Protein AF-A0A8H7ER19-F1 (afdb_monomer)

Radius of gyration: 46.64 Å; Cα contacts (8 Å, |Δi|>4): 535; chains: 1; bounding box: 150×116×110 Å

Organism: NCBI:txid679940

Solvent-accessible surface area (backbone atoms only — not comparable to full-atom values): 46399 Å² total; per-residue (Å²): 133,47,35,45,42,70,59,33,60,68,86,76,71,90,68,95,80,80,96,77,85,81,68,80,71,73,78,50,72,67,56,47,54,52,27,52,45,41,46,26,56,49,51,36,52,33,50,75,70,35,36,33,53,59,42,52,42,48,72,16,27,34,40,48,92,57,68,48,46,42,86,53,65,62,86,65,42,46,66,74,80,61,87,71,84,63,76,82,73,65,66,75,75,91,55,94,88,55,60,70,93,79,52,75,53,56,52,28,46,30,67,50,30,73,75,71,46,49,86,52,74,46,36,47,30,27,5,49,31,30,39,52,45,13,60,72,51,55,56,45,60,73,53,75,31,86,78,34,67,77,46,39,58,55,39,64,75,42,58,93,74,60,89,62,81,88,51,60,74,62,46,51,64,51,37,58,34,18,58,33,89,51,59,90,67,31,50,48,44,66,57,57,60,71,33,70,70,60,70,45,72,67,56,48,52,47,55,49,61,74,50,43,92,79,51,55,68,70,57,50,48,53,49,38,69,50,43,63,79,50,56,86,78,53,55,67,66,51,43,63,47,43,51,45,58,56,52,57,59,51,61,75,42,58,84,44,33,67,36,46,50,61,42,52,50,66,54,51,73,78,47,54,46,64,55,34,58,69,73,46,44,69,65,44,59,68,54,58,73,46,59,67,53,58,56,41,49,46,53,53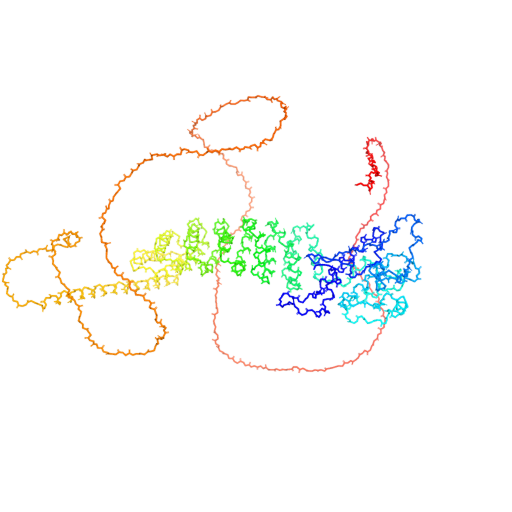,60,76,39,43,71,55,49,67,72,35,43,57,71,67,56,38,59,70,66,49,42,56,38,56,52,50,28,54,70,40,90,49,63,71,37,27,44,54,39,38,69,45,47,48,67,47,52,80,74,48,57,59,66,53,42,61,69,56,48,47,56,50,57,51,49,41,57,70,69,54,87,51,66,69,49,45,30,39,44,33,54,28,49,47,52,46,57,83,63,53,53,60,65,55,44,58,75,52,45,50,60,57,61,70,66,61,83,74,65,50,52,67,48,49,53,32,49,48,54,32,50,57,57,47,60,74,68,52,54,52,64,54,43,61,72,54,46,50,57,49,51,55,65,52,57,72,34,94,66,59,52,75,70,59,40,50,49,46,63,46,53,52,51,56,53,48,50,53,30,52,52,55,49,52,51,49,54,51,51,51,52,49,51,52,52,51,54,49,50,57,56,49,64,70,61,81,78,75,94,76,89,81,90,82,93,76,93,79,82,87,55,70,69,68,74,71,61,82,78,91,77,87,84,90,86,88,86,92,85,88,92,83,82,86,86,86,88,88,85,86,81,90,87,86,89,84,90,89,80,90,83,86,90,81,85,86,89,86,84,89,82,87,84,88,88,86,83,86,86,84,86,82,89,87,82,89,83,90,87,85,89,85,89,82,90,89,87,90,86,88,89,82,90,90,83,89,79,89,80,90,84,87,83,89,86,90,86,86,89,92,88,87,90,85,86,89,83,88,81,91,87,87,79,90,88,84,81,90,86,87,83,87,85,88,88,80,92,84,84,90,89,92,81,89,85,89,88,80,90,82,87,88,80,92,86,90,86,86,88,82,91,86,87,84,90,87,88,84,88,82,88,88,87,86,82,83,88,90,79,90,86,91,87,86,88,87,87,85,86,90,88,87,82,90,82,83,87,79,89,76,87,92,83,87,84,82,96,83,131

Structure (mmCIF, N/CA/C/O backbone):
data_AF-A0A8H7ER19-F1
#
_entry.id   AF-A0A8H7ER19-F1
#
loop_
_atom_site.group_PDB
_atom_site.id
_atom_site.type_symbol
_atom_site.label_atom_id
_atom_site.label_alt_id
_atom_site.label_comp_id
_atom_site.label_asym_id
_atom_site.label_entity_id
_atom_site.label_seq_id
_atom_site.pdbx_PDB_ins_code
_atom_site.Cartn_x
_atom_site.Cartn_y
_atom_sit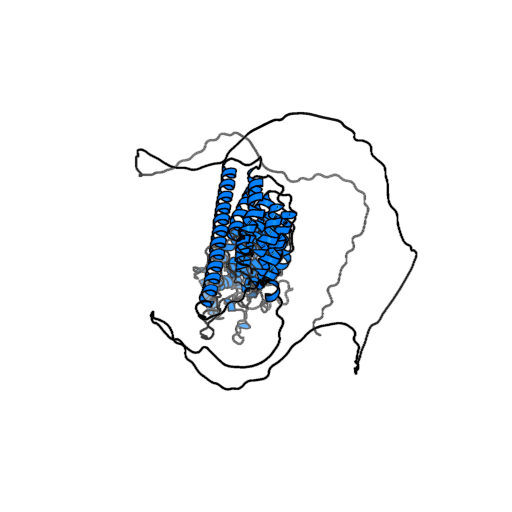e.Cartn_z
_atom_site.occupancy
_atom_site.B_iso_or_equiv
_atom_site.auth_seq_id
_atom_site.auth_comp_id
_atom_site.auth_asym_id
_atom_site.auth_atom_id
_atom_site.pdbx_PDB_model_num
ATOM 1 N N . MET A 1 1 ? 3.059 -8.246 -23.322 1.00 58.12 1 MET A N 1
ATOM 2 C CA . MET A 1 1 ? 4.354 -8.833 -22.896 1.00 58.12 1 MET A CA 1
ATOM 3 C C . MET A 1 1 ? 5.070 -9.263 -24.158 1.00 58.12 1 MET A C 1
ATOM 5 O O . MET A 1 1 ? 4.526 -10.111 -24.848 1.00 58.12 1 MET A O 1
ATOM 9 N N . GLY A 1 2 ? 6.193 -8.639 -24.508 1.00 80.06 2 GLY A N 1
ATOM 10 C CA . GLY A 1 2 ? 6.812 -8.812 -25.826 1.00 80.06 2 GLY A CA 1
ATOM 11 C C . GLY A 1 2 ? 7.864 -7.741 -26.113 1.00 80.06 2 GLY A C 1
ATOM 12 O O . GLY A 1 2 ? 8.421 -7.158 -25.178 1.00 80.06 2 GLY A O 1
ATOM 13 N N . THR A 1 3 ? 8.116 -7.486 -27.396 1.00 87.38 3 THR A N 1
ATOM 14 C CA . THR A 1 3 ? 8.989 -6.398 -27.857 1.00 87.38 3 THR A CA 1
ATOM 15 C C . THR A 1 3 ? 8.358 -5.025 -27.616 1.00 87.38 3 THR A C 1
ATOM 17 O O . THR A 1 3 ? 7.135 -4.886 -27.550 1.00 87.38 3 THR A O 1
ATOM 20 N N . LEU A 1 4 ? 9.187 -3.988 -27.513 1.00 88.62 4 LEU A N 1
ATOM 21 C CA . LEU A 1 4 ? 8.760 -2.594 -27.393 1.00 88.62 4 LEU A CA 1
ATOM 22 C C . LEU A 1 4 ? 7.981 -2.140 -28.638 1.00 88.62 4 LEU A C 1
ATOM 24 O O . LEU A 1 4 ? 6.968 -1.462 -28.512 1.00 88.62 4 LEU A O 1
ATOM 28 N N . SER A 1 5 ? 8.378 -2.616 -29.820 1.00 85.69 5 SER A N 1
ATOM 29 C CA . SER A 1 5 ? 7.622 -2.517 -31.077 1.00 85.69 5 SER A CA 1
ATOM 30 C C . SER A 1 5 ? 6.150 -2.923 -30.918 1.00 85.69 5 SER A C 1
ATOM 32 O O . SER A 1 5 ? 5.256 -2.160 -31.280 1.00 85.69 5 SER A O 1
ATOM 34 N N . SER A 1 6 ? 5.876 -4.064 -30.271 1.00 84.75 6 SER A N 1
ATOM 35 C CA . SER A 1 6 ? 4.508 -4.532 -29.996 1.00 84.75 6 SER A CA 1
ATOM 36 C C . SER A 1 6 ? 3.736 -3.661 -28.994 1.00 84.75 6 SER A C 1
ATOM 38 O O . SER A 1 6 ? 2.515 -3.777 -28.939 1.00 84.75 6 SER A O 1
ATOM 40 N N . LEU A 1 7 ? 4.409 -2.830 -28.191 1.00 82.38 7 LEU A N 1
ATOM 41 C CA . LEU A 1 7 ? 3.758 -1.885 -27.273 1.00 82.38 7 LEU A CA 1
ATOM 42 C C . LEU A 1 7 ? 3.489 -0.525 -27.930 1.00 82.38 7 LEU A C 1
ATOM 44 O O . LEU A 1 7 ? 2.572 0.175 -27.517 1.00 82.38 7 LEU A O 1
ATOM 48 N N . LEU A 1 8 ? 4.273 -0.159 -28.948 1.00 81.38 8 LEU A N 1
ATOM 49 C CA . LEU A 1 8 ? 4.117 1.092 -29.692 1.00 81.38 8 LEU A CA 1
ATOM 50 C C . LEU A 1 8 ? 3.090 0.963 -30.835 1.00 81.38 8 LEU A C 1
ATOM 52 O O . LEU A 1 8 ? 2.269 1.855 -31.021 1.00 81.38 8 LEU A O 1
ATOM 56 N N . LYS A 1 9 ? 3.073 -0.167 -31.559 1.00 66.31 9 LYS A N 1
ATOM 57 C CA . LYS A 1 9 ? 2.245 -0.410 -32.767 1.00 66.31 9 LYS A CA 1
ATOM 58 C C . LYS A 1 9 ? 0.732 -0.623 -32.513 1.00 66.31 9 LYS A C 1
ATOM 60 O O . LYS A 1 9 ? 0.020 -1.088 -33.397 1.00 66.31 9 LYS A O 1
ATOM 65 N N . VAL A 1 10 ? 0.208 -0.313 -31.323 1.00 52.38 10 VAL A N 1
ATOM 66 C CA . VAL A 1 10 ? -1.151 -0.719 -30.887 1.00 52.38 10 VAL A CA 1
ATOM 67 C C . VAL A 1 10 ? -2.294 0.005 -31.636 1.00 52.38 10 VAL A C 1
ATOM 69 O O . VAL A 1 10 ? -3.430 -0.464 -31.606 1.00 52.38 10 VAL A O 1
ATOM 72 N N . LYS A 1 11 ? -2.031 1.110 -32.354 1.00 42.09 11 LYS A N 1
ATOM 73 C CA . LYS A 1 11 ? -3.093 1.979 -32.908 1.00 42.09 11 LYS A CA 1
ATOM 74 C C . LYS A 1 11 ? -3.718 1.598 -34.257 1.00 42.09 11 LYS A C 1
ATOM 76 O O . LYS A 1 11 ? -4.798 2.104 -34.542 1.00 42.09 11 LYS A O 1
ATOM 81 N N . ASP A 1 12 ? -3.121 0.696 -35.038 1.00 37.00 12 ASP A N 1
ATOM 82 C CA . ASP A 1 12 ? -3.569 0.419 -36.422 1.00 37.00 12 ASP A CA 1
ATOM 83 C C . ASP A 1 12 ? -4.365 -0.893 -36.599 1.00 37.00 12 ASP A C 1
ATOM 85 O O . ASP A 1 12 ? -4.708 -1.289 -37.716 1.00 37.00 12 ASP A O 1
ATOM 89 N N . SER A 1 13 ? -4.694 -1.588 -35.506 1.00 33.59 13 SER A N 1
ATOM 90 C CA . SER A 1 13 ? -5.430 -2.860 -35.552 1.00 33.59 13 SER A CA 1
ATOM 91 C C . SER A 1 13 ? -6.941 -2.673 -35.787 1.00 33.59 13 SER A C 1
ATOM 93 O O . SER A 1 13 ? -7.756 -2.710 -34.869 1.00 33.59 13 SER A O 1
ATOM 95 N N . TYR A 1 14 ? -7.346 -2.551 -37.056 1.00 39.16 14 TYR A N 1
ATOM 96 C CA . TYR A 1 14 ? -8.754 -2.573 -37.507 1.00 39.16 14 TYR A CA 1
ATOM 97 C C . TYR A 1 14 ? -9.437 -3.965 -37.360 1.00 39.16 14 TYR A C 1
ATOM 99 O O . TYR A 1 14 ? -10.199 -4.400 -38.223 1.00 39.16 14 TYR A O 1
ATOM 107 N N . SER A 1 15 ? -9.181 -4.691 -36.267 1.00 34.62 15 SER A N 1
ATOM 108 C CA . SER A 1 15 ? -9.758 -6.009 -35.958 1.00 34.62 15 SER A CA 1
ATOM 109 C C . SER A 1 15 ? -10.847 -5.900 -34.885 1.00 34.62 15 SER A C 1
ATOM 111 O O . SER A 1 15 ? -10.582 -5.984 -33.686 1.00 34.62 15 SER A O 1
ATOM 113 N N . SER A 1 16 ? -12.094 -5.706 -35.312 1.00 38.88 16 SER A N 1
ATOM 114 C CA . SER A 1 16 ? -13.238 -5.424 -34.436 1.00 38.88 16 SER A CA 1
ATOM 115 C C . SER A 1 16 ? -13.793 -6.663 -33.705 1.00 38.88 16 SER A C 1
ATOM 117 O O . SER A 1 16 ? -14.894 -7.119 -34.025 1.00 38.88 16 SER A O 1
ATOM 119 N N . SER A 1 17 ? -13.065 -7.226 -32.729 1.00 35.28 17 SER A N 1
ATOM 120 C CA . SER A 1 17 ? -13.563 -8.380 -31.952 1.00 35.28 17 SER A CA 1
ATOM 121 C C . SER A 1 17 ? -12.938 -8.621 -30.558 1.00 35.28 17 SER A C 1
ATOM 123 O O . SER A 1 17 ? -12.460 -9.722 -30.296 1.00 35.28 17 SER A O 1
ATOM 125 N N . SER A 1 18 ? -13.000 -7.653 -29.631 1.00 28.61 18 SER A N 1
ATOM 126 C CA . SER A 1 18 ? -13.132 -7.942 -28.181 1.00 28.61 18 SER A CA 1
ATOM 127 C C . SER A 1 18 ? -13.525 -6.689 -27.372 1.00 28.61 18 SER A C 1
ATOM 129 O O . SER A 1 18 ? -12.775 -5.718 -27.393 1.00 28.61 18 SER A O 1
ATOM 131 N N . PRO A 1 19 ? -14.668 -6.664 -26.654 1.00 41.94 19 PRO A N 1
ATOM 132 C CA . PRO A 1 19 ? -15.071 -5.511 -25.845 1.00 41.94 19 PRO A CA 1
ATOM 133 C C . PRO A 1 19 ? -14.975 -5.761 -24.321 1.00 41.94 19 PRO A C 1
ATOM 135 O O . PRO A 1 19 ? -16.000 -5.771 -23.642 1.00 41.94 19 PRO A O 1
ATOM 138 N N . ALA A 1 20 ? -13.762 -5.941 -23.775 1.00 33.75 20 ALA A N 1
ATOM 139 C CA . ALA A 1 20 ? -13.447 -5.747 -22.345 1.00 33.75 20 ALA A CA 1
ATOM 140 C C . ALA A 1 20 ? -11.924 -5.768 -22.068 1.00 33.75 20 ALA A C 1
ATOM 142 O O . ALA A 1 20 ? -11.216 -6.601 -22.624 1.00 33.75 20 ALA A O 1
ATOM 143 N N . HIS A 1 21 ? -11.467 -4.938 -21.118 1.00 35.09 21 HIS A N 1
ATOM 144 C CA . HIS A 1 21 ? -10.128 -4.923 -20.483 1.00 35.09 21 HIS A CA 1
ATOM 145 C C . HIS A 1 21 ? -8.908 -4.328 -21.216 1.00 35.09 21 HIS A C 1
ATOM 147 O O . HIS A 1 21 ? -7.830 -4.315 -20.618 1.00 35.09 21 HIS A O 1
ATOM 153 N N . ASP A 1 22 ? -9.050 -3.732 -22.400 1.00 37.88 22 ASP A N 1
ATOM 154 C CA . ASP A 1 22 ? -7.983 -2.888 -22.965 1.00 37.88 22 ASP A CA 1
ATOM 155 C C . ASP A 1 22 ? -7.985 -1.478 -22.339 1.00 37.88 22 ASP A C 1
ATOM 157 O O . ASP A 1 22 ? -8.454 -0.505 -22.930 1.00 37.88 22 ASP A O 1
ATOM 161 N N . ASP A 1 23 ? -7.433 -1.369 -21.123 1.00 42.53 23 ASP A N 1
ATOM 162 C CA . ASP A 1 23 ? -6.899 -0.096 -20.619 1.00 42.53 23 ASP A CA 1
ATOM 163 C C . ASP A 1 23 ? -5.798 0.374 -21.588 1.00 42.53 23 ASP A C 1
ATOM 165 O O . ASP A 1 23 ? -4.812 -0.343 -21.790 1.00 42.53 23 ASP A O 1
ATOM 169 N N . GLU A 1 24 ? -5.968 1.564 -22.182 1.00 48.06 24 GLU A N 1
ATOM 170 C CA . GLU A 1 24 ? -5.122 2.107 -23.259 1.00 48.06 24 GLU A CA 1
ATOM 171 C C . GLU A 1 24 ? -3.626 1.925 -22.937 1.00 48.06 24 GLU A C 1
ATOM 173 O O . GLU A 1 24 ? -3.086 2.538 -22.014 1.00 48.06 24 GLU A O 1
ATOM 178 N N . PHE A 1 25 ? -2.941 1.037 -23.675 1.00 60.22 25 PHE A N 1
ATOM 179 C CA . PHE A 1 25 ? -1.621 0.518 -23.273 1.00 60.22 25 PHE A CA 1
ATOM 180 C C . PHE A 1 25 ? -0.459 1.510 -23.496 1.00 60.22 25 PHE A C 1
ATOM 182 O O . PHE A 1 25 ? 0.704 1.105 -23.503 1.00 60.22 25 PHE A O 1
ATOM 189 N N . GLU A 1 26 ? -0.759 2.804 -23.623 1.00 70.94 26 GLU A N 1
ATOM 190 C CA . GLU A 1 26 ? 0.208 3.896 -23.738 1.00 70.94 26 GLU A CA 1
ATOM 191 C C . GLU A 1 26 ? 1.284 3.795 -22.635 1.00 70.94 26 GLU A C 1
ATOM 193 O O . GLU A 1 26 ? 1.019 3.439 -21.479 1.00 70.94 26 GLU A O 1
ATOM 198 N N . LEU A 1 27 ? 2.536 4.041 -23.022 1.00 81.94 27 LEU A N 1
ATOM 199 C CA . LEU A 1 27 ? 3.670 4.081 -22.106 1.00 81.94 27 LEU A CA 1
ATOM 200 C C . LEU A 1 27 ? 3.725 5.472 -21.474 1.00 81.94 27 LEU A C 1
ATOM 202 O O . LEU A 1 27 ? 3.925 6.461 -22.172 1.00 81.94 27 LEU A O 1
ATOM 206 N N . ASP A 1 28 ? 3.562 5.537 -20.155 1.00 87.31 28 ASP A N 1
ATOM 207 C CA . ASP A 1 28 ? 3.731 6.785 -19.411 1.00 87.31 28 ASP A CA 1
ATOM 208 C C . ASP A 1 28 ? 5.181 7.296 -19.506 1.00 87.31 28 ASP A C 1
ATOM 210 O O . ASP A 1 28 ? 6.128 6.507 -19.569 1.00 87.31 28 ASP A O 1
ATOM 214 N N . GLU A 1 29 ? 5.364 8.615 -19.449 1.00 88.56 29 GLU A N 1
ATOM 215 C CA . GLU A 1 29 ? 6.675 9.273 -19.509 1.00 88.56 29 GLU A CA 1
ATOM 216 C C . GLU A 1 29 ? 7.665 8.723 -18.462 1.00 88.56 29 GLU A C 1
ATOM 218 O O . GLU A 1 29 ? 8.854 8.584 -18.748 1.00 88.56 29 GLU A O 1
ATOM 223 N N . LEU A 1 30 ? 7.205 8.315 -17.274 1.00 89.94 30 LEU A N 1
ATOM 224 C CA . LEU A 1 30 ? 8.056 7.675 -16.270 1.00 89.94 30 LEU A CA 1
ATOM 225 C C . LEU A 1 30 ? 8.428 6.228 -16.636 1.00 89.94 30 LEU A C 1
ATOM 227 O O . LEU A 1 30 ? 9.539 5.786 -16.326 1.00 89.94 30 LEU A O 1
ATOM 231 N N . GLU A 1 31 ? 7.533 5.477 -17.289 1.00 89.31 31 GLU A N 1
ATOM 232 C CA . GLU A 1 31 ? 7.862 4.152 -17.833 1.00 89.31 31 GLU A CA 1
ATOM 233 C C . GLU A 1 31 ? 8.887 4.277 -18.975 1.00 89.31 31 GLU A C 1
ATOM 235 O O . GLU A 1 31 ? 9.838 3.493 -19.016 1.00 89.31 31 GLU A O 1
ATOM 240 N N . ILE A 1 32 ? 8.759 5.303 -19.827 1.00 91.69 32 ILE A N 1
ATOM 241 C CA . ILE A 1 32 ? 9.713 5.644 -20.894 1.00 91.69 32 ILE A CA 1
ATOM 242 C C . ILE A 1 32 ? 11.074 6.038 -20.306 1.00 91.69 32 ILE A C 1
ATOM 244 O O . ILE A 1 32 ? 12.081 5.415 -20.639 1.00 91.69 32 ILE A O 1
ATOM 248 N N . GLN A 1 33 ? 11.130 7.005 -19.385 1.00 92.69 33 GLN A N 1
ATOM 249 C CA . GLN A 1 33 ? 12.374 7.439 -18.733 1.00 92.69 33 GLN A CA 1
ATOM 250 C C . GLN A 1 33 ? 13.098 6.272 -18.052 1.00 92.69 33 GLN A C 1
ATOM 252 O O . GLN A 1 33 ? 14.304 6.082 -18.224 1.00 92.69 33 GLN A O 1
ATOM 257 N N . LYS A 1 34 ? 12.365 5.444 -17.301 1.00 90.81 34 LYS A N 1
ATOM 258 C CA . LYS A 1 34 ? 12.918 4.252 -16.650 1.00 90.81 34 LYS A CA 1
ATOM 259 C C . LYS A 1 34 ? 13.424 3.226 -17.672 1.00 90.81 34 LYS A C 1
ATOM 261 O O . LYS A 1 34 ? 14.494 2.654 -17.472 1.00 90.81 34 LYS A O 1
ATOM 266 N N . GLY A 1 35 ? 12.670 2.990 -18.744 1.00 93.06 35 GLY A N 1
ATOM 267 C CA . GLY A 1 35 ? 13.031 2.074 -19.821 1.00 93.06 35 GLY A CA 1
ATOM 268 C C . GLY A 1 35 ? 14.303 2.499 -20.553 1.00 93.06 35 GLY A C 1
ATOM 269 O O . GLY A 1 35 ? 15.253 1.724 -20.653 1.00 93.06 35 GLY A O 1
ATOM 270 N N . LEU A 1 36 ? 14.368 3.765 -20.965 1.00 94.94 36 LEU A N 1
ATOM 271 C CA . LEU A 1 36 ? 15.531 4.366 -21.613 1.00 94.94 36 LEU A CA 1
ATOM 272 C C . LEU A 1 36 ? 16.772 4.356 -20.711 1.00 94.94 36 LEU A C 1
ATOM 274 O O . LEU A 1 36 ? 17.854 4.007 -21.176 1.00 94.94 36 LEU A O 1
ATOM 278 N N . LEU A 1 37 ? 16.631 4.637 -19.410 1.00 94.38 37 LEU A N 1
ATOM 279 C CA . LEU A 1 37 ? 17.735 4.506 -18.452 1.00 94.38 37 LEU A CA 1
ATOM 280 C C . LEU A 1 37 ? 18.251 3.055 -18.367 1.00 94.38 37 LEU A C 1
ATOM 282 O O . LEU A 1 37 ? 19.455 2.831 -18.257 1.00 94.38 37 LEU A O 1
ATOM 286 N N . GLN A 1 38 ? 17.359 2.060 -18.441 1.00 94.69 38 GLN A N 1
ATOM 287 C CA . GLN A 1 38 ? 17.729 0.640 -18.448 1.00 94.69 38 GLN A CA 1
ATOM 288 C C . GLN A 1 38 ? 18.403 0.213 -19.769 1.00 94.69 38 GLN A C 1
ATOM 290 O O . GLN A 1 38 ? 19.335 -0.591 -19.722 1.00 94.69 38 GLN A O 1
ATOM 295 N N . VAL A 1 39 ? 18.027 0.797 -20.915 1.00 96.56 39 VAL A N 1
ATOM 296 C CA . VAL A 1 39 ? 18.767 0.645 -22.187 1.00 96.56 39 VAL A CA 1
ATOM 297 C C . VAL A 1 39 ? 20.147 1.304 -22.097 1.00 96.56 39 VAL A C 1
ATOM 299 O O . VAL A 1 39 ? 21.135 0.670 -22.448 1.00 96.56 39 VAL A O 1
ATOM 302 N N . GLY A 1 40 ? 20.256 2.513 -21.535 1.00 95.75 40 GLY A N 1
ATOM 303 C CA . GLY A 1 40 ? 21.537 3.199 -21.314 1.00 95.75 40 GLY A CA 1
ATOM 304 C C . GLY A 1 40 ? 22.519 2.388 -20.458 1.00 95.75 40 GLY A C 1
ATOM 305 O O . GLY A 1 40 ? 23.674 2.221 -20.846 1.00 95.75 40 GLY A O 1
ATOM 306 N N . LYS A 1 41 ? 22.041 1.795 -19.352 1.00 95.06 41 LYS A N 1
ATOM 307 C CA . LYS A 1 41 ? 22.809 0.827 -18.539 1.00 95.06 41 LYS A CA 1
ATOM 308 C C . LYS A 1 41 ? 23.274 -0.386 -19.366 1.00 95.06 41 LYS A C 1
ATOM 310 O O . LYS A 1 41 ? 24.397 -0.852 -19.197 1.00 95.06 41 LYS A O 1
ATOM 315 N N . GLY A 1 42 ? 22.420 -0.903 -20.253 1.00 96.00 42 GLY A N 1
ATOM 316 C CA . GLY A 1 42 ? 22.735 -2.040 -21.127 1.00 96.00 42 GLY A CA 1
ATOM 317 C C . GLY A 1 42 ? 23.788 -1.717 -22.193 1.00 96.00 42 GLY A C 1
ATOM 318 O O . GLY A 1 42 ? 24.732 -2.482 -22.367 1.00 96.00 42 GLY A O 1
ATOM 319 N N . LEU A 1 43 ? 23.675 -0.562 -22.853 1.00 95.44 43 LEU A N 1
ATOM 320 C CA . LEU A 1 43 ? 24.659 -0.092 -23.834 1.00 95.44 43 LEU A CA 1
ATOM 321 C C . LEU A 1 43 ? 26.007 0.238 -23.188 1.00 95.44 43 LEU A C 1
ATOM 323 O O . LEU A 1 43 ? 27.044 -0.048 -23.778 1.00 95.44 43 LEU A O 1
ATOM 327 N N . GLN A 1 44 ? 26.016 0.763 -21.957 1.00 95.50 44 GLN A N 1
ATOM 328 C CA . GLN A 1 44 ? 27.254 0.888 -21.188 1.00 95.50 44 GLN A CA 1
ATOM 329 C C . GLN A 1 44 ? 27.915 -0.485 -20.986 1.00 95.50 44 GLN A C 1
ATOM 331 O O . GLN A 1 44 ? 29.097 -0.630 -21.275 1.00 95.50 44 GLN A O 1
ATOM 336 N N . PHE A 1 45 ? 27.163 -1.504 -20.556 1.00 95.94 45 PHE A N 1
ATOM 337 C CA . PHE A 1 45 ? 27.709 -2.850 -20.354 1.00 95.94 45 PHE A CA 1
ATOM 338 C C . PHE A 1 45 ? 28.287 -3.462 -21.645 1.00 95.94 45 PHE A C 1
ATOM 340 O O . PHE A 1 45 ? 29.374 -4.035 -21.608 1.00 95.94 45 PHE A O 1
ATOM 347 N N . LEU A 1 46 ? 27.616 -3.299 -22.794 1.00 94.31 46 LEU A N 1
ATOM 348 C CA . LEU A 1 46 ? 28.158 -3.719 -24.096 1.00 94.31 46 LEU A CA 1
ATOM 349 C C . LEU A 1 46 ? 29.430 -2.930 -24.459 1.00 94.31 46 LEU A C 1
ATOM 351 O O . LEU A 1 46 ? 30.433 -3.521 -24.860 1.00 94.31 46 LEU A O 1
ATOM 355 N N . SER A 1 47 ? 29.431 -1.615 -24.225 1.00 92.62 47 SER A N 1
ATOM 356 C CA . SER A 1 47 ? 30.591 -0.743 -24.437 1.00 92.62 47 SER A CA 1
ATOM 357 C C . SER A 1 47 ? 31.807 -1.150 -23.588 1.00 92.62 47 SER A C 1
ATOM 359 O O . SER A 1 47 ? 32.943 -1.175 -24.086 1.00 92.62 47 SER A O 1
ATOM 361 N N . ASP A 1 48 ? 31.582 -1.505 -22.325 1.00 93.69 48 ASP A N 1
ATOM 362 C CA . ASP A 1 48 ? 32.612 -1.975 -21.396 1.00 93.69 48 ASP A CA 1
ATOM 363 C C . ASP A 1 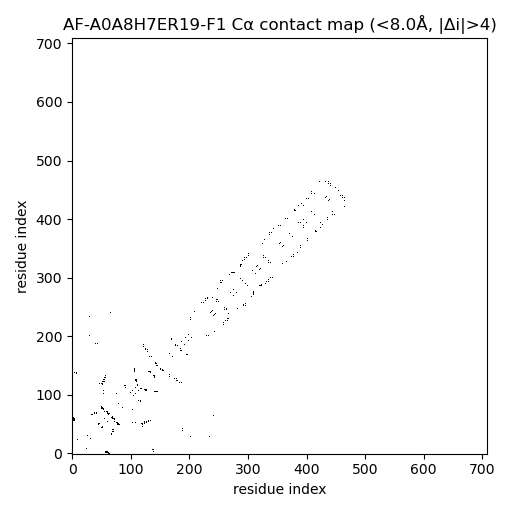48 ? 33.124 -3.370 -21.807 1.00 93.69 48 ASP A C 1
ATOM 365 O O . ASP A 1 48 ? 34.332 -3.610 -21.799 1.00 93.69 48 ASP A O 1
ATOM 369 N N . ALA A 1 49 ? 32.236 -4.248 -22.292 1.00 91.94 49 ALA A N 1
ATOM 370 C CA . ALA A 1 49 ? 32.564 -5.563 -22.857 1.00 91.94 49 ALA A CA 1
ATOM 371 C C . ALA A 1 49 ? 33.189 -5.528 -24.272 1.00 91.94 49 ALA A C 1
ATOM 373 O O . ALA A 1 49 ? 33.573 -6.575 -24.794 1.00 91.94 49 ALA A O 1
ATOM 374 N N . LYS A 1 50 ? 33.308 -4.341 -24.888 1.00 91.19 50 LYS A N 1
ATOM 375 C CA . LYS A 1 50 ? 33.799 -4.126 -26.266 1.00 91.19 50 LYS A CA 1
ATOM 376 C C . LYS A 1 50 ? 32.961 -4.829 -27.341 1.00 91.19 50 LYS A C 1
ATOM 378 O O . LYS A 1 50 ? 33.487 -5.344 -28.326 1.00 91.19 50 LYS A O 1
ATOM 383 N N . VAL A 1 51 ? 31.643 -4.770 -27.163 1.00 92.12 51 VAL A N 1
ATOM 384 C CA . VAL A 1 51 ? 30.621 -5.196 -28.126 1.00 92.12 51 VAL A CA 1
ATOM 385 C C . VAL A 1 51 ? 29.867 -3.970 -28.652 1.00 92.12 51 VAL A C 1
ATOM 387 O O . VAL A 1 51 ? 29.579 -3.052 -27.885 1.00 92.12 51 VAL A O 1
ATOM 390 N N . VAL A 1 52 ? 29.533 -3.965 -29.943 1.00 92.31 52 VAL A N 1
ATOM 391 C CA . VAL A 1 52 ? 28.573 -3.031 -30.562 1.00 92.31 52 VAL A CA 1
ATOM 392 C C . VAL A 1 52 ? 27.300 -3.803 -30.894 1.00 92.31 52 VAL A C 1
ATOM 394 O O . VAL A 1 52 ? 27.384 -4.866 -31.508 1.00 92.31 52 VAL A O 1
ATOM 397 N N . HIS A 1 53 ? 26.132 -3.303 -30.487 1.00 93.19 53 HIS A N 1
ATOM 398 C CA . HIS A 1 53 ? 24.836 -3.947 -30.719 1.00 93.19 53 HIS A CA 1
ATOM 399 C C . HIS A 1 53 ? 24.442 -3.927 -32.199 1.00 93.19 53 HIS A C 1
ATOM 401 O O . HIS A 1 53 ? 23.963 -4.930 -32.733 1.00 93.19 53 HIS A O 1
ATOM 407 N N . HIS A 1 54 ? 24.678 -2.787 -32.852 1.00 88.38 54 HIS A N 1
ATOM 408 C CA . HIS A 1 54 ? 24.579 -2.541 -34.292 1.00 88.38 54 HIS A CA 1
ATOM 409 C C . HIS A 1 54 ? 23.163 -2.481 -34.892 1.00 88.38 54 HIS A C 1
ATOM 411 O O . HIS A 1 54 ? 22.920 -1.652 -35.761 1.00 88.38 54 HIS A O 1
ATOM 417 N N . ASN A 1 55 ? 22.207 -3.277 -34.397 1.00 90.81 55 ASN A N 1
ATOM 418 C CA . ASN A 1 55 ? 20.804 -3.253 -34.845 1.00 90.81 55 ASN A CA 1
ATOM 419 C C . ASN A 1 55 ? 19.837 -2.977 -33.669 1.00 90.81 55 ASN A C 1
ATOM 421 O O . ASN A 1 55 ? 19.022 -3.818 -33.290 1.00 90.81 55 ASN A O 1
ATOM 425 N N . LEU A 1 56 ? 20.003 -1.835 -32.984 1.00 94.25 56 LEU A N 1
ATOM 426 C CA . LEU A 1 56 ? 19.244 -1.479 -31.768 1.00 94.25 56 LEU A CA 1
ATOM 427 C C . LEU A 1 56 ? 17.861 -0.872 -32.095 1.00 94.25 56 LEU A C 1
ATOM 429 O O . LEU A 1 56 ? 17.613 0.317 -31.893 1.00 94.25 56 LEU A O 1
ATOM 433 N N . THR A 1 57 ? 16.953 -1.707 -32.593 1.00 93.12 57 THR A N 1
ATOM 434 C CA . THR A 1 57 ? 15.580 -1.324 -32.967 1.00 93.12 57 THR A CA 1
ATOM 435 C C . THR A 1 57 ? 14.586 -1.476 -31.796 1.00 93.12 57 THR A C 1
ATOM 437 O O . THR A 1 57 ? 14.905 -2.094 -30.775 1.00 93.12 57 THR A O 1
ATOM 440 N N . PRO A 1 58 ? 13.324 -1.016 -31.921 1.00 92.25 58 PRO A N 1
ATOM 441 C CA . PRO A 1 58 ? 12.251 -1.358 -30.979 1.00 92.25 58 PRO A CA 1
ATOM 442 C C . PRO A 1 58 ? 11.932 -2.865 -30.891 1.00 92.25 58 PRO A C 1
ATOM 444 O O . PRO A 1 58 ? 11.167 -3.275 -30.018 1.00 92.25 58 PRO A O 1
ATOM 447 N N . GLU A 1 59 ? 12.477 -3.697 -31.782 1.00 90.94 59 GLU A N 1
ATOM 448 C CA . GLU A 1 59 ? 12.322 -5.160 -31.766 1.00 90.94 59 GLU A CA 1
ATOM 449 C C . GLU A 1 59 ? 13.491 -5.851 -31.045 1.00 90.94 59 GLU A C 1
ATOM 451 O O . GLU A 1 59 ? 13.294 -6.904 -30.441 1.00 90.94 59 GLU A O 1
ATOM 456 N N . ALA A 1 60 ? 14.648 -5.186 -30.954 1.00 93.25 60 ALA A N 1
ATOM 457 C CA . ALA A 1 60 ? 15.743 -5.545 -30.051 1.00 93.25 60 ALA A CA 1
ATOM 458 C C . ALA A 1 60 ? 15.413 -5.305 -28.559 1.00 93.25 60 ALA A C 1
ATOM 460 O O . ALA A 1 60 ? 16.049 -5.885 -27.678 1.00 93.25 60 ALA A O 1
ATOM 461 N N . ILE A 1 61 ? 14.421 -4.464 -28.235 1.00 95.88 61 ILE A N 1
ATOM 462 C CA . ILE A 1 61 ? 14.031 -4.178 -26.845 1.00 95.88 61 ILE A CA 1
ATOM 463 C C . ILE A 1 61 ? 12.843 -5.038 -26.405 1.00 95.88 61 ILE A C 1
ATOM 465 O O . ILE A 1 61 ? 11.747 -4.928 -26.948 1.00 95.88 61 ILE A O 1
ATOM 469 N N . PHE A 1 62 ? 13.028 -5.827 -25.348 1.00 93.88 62 PHE A N 1
ATOM 470 C CA . PHE A 1 62 ? 12.005 -6.663 -24.714 1.00 93.88 62 PHE A CA 1
ATOM 471 C C . PHE A 1 62 ? 11.559 -6.071 -23.374 1.00 93.88 62 PHE A C 1
ATOM 473 O O . PHE A 1 62 ? 12.392 -5.629 -22.580 1.00 93.88 62 PHE A O 1
ATOM 480 N N . VAL A 1 63 ? 10.255 -6.104 -23.080 1.00 91.44 63 VAL A N 1
ATOM 481 C CA . VAL A 1 63 ? 9.691 -5.582 -21.820 1.00 91.44 63 VAL A CA 1
ATOM 482 C C . VAL A 1 63 ? 9.135 -6.720 -20.964 1.00 91.44 63 VAL A C 1
ATOM 484 O O . VAL A 1 63 ? 8.254 -7.468 -21.396 1.00 91.44 63 VAL A O 1
ATOM 487 N N . ASN A 1 64 ? 9.650 -6.852 -19.736 1.00 89.38 64 ASN A N 1
ATOM 488 C CA . ASN A 1 64 ? 9.272 -7.922 -18.809 1.00 89.38 64 ASN A CA 1
ATOM 489 C C . ASN A 1 64 ? 8.035 -7.583 -17.944 1.00 89.38 64 ASN A C 1
ATOM 491 O O . ASN A 1 64 ? 7.538 -6.457 -17.934 1.00 89.38 64 ASN A O 1
ATOM 495 N N . ALA A 1 65 ? 7.566 -8.553 -17.148 1.00 81.31 65 ALA A N 1
ATOM 496 C CA . ALA A 1 65 ? 6.344 -8.425 -16.340 1.00 81.31 65 ALA A CA 1
ATOM 497 C C . ALA A 1 65 ? 6.404 -7.335 -15.247 1.00 81.31 65 ALA A C 1
ATOM 499 O O . ALA A 1 65 ? 5.365 -6.863 -14.789 1.00 81.31 65 ALA A O 1
ATOM 500 N N . LYS A 1 66 ? 7.612 -6.910 -14.847 1.00 79.75 66 LYS A N 1
ATOM 501 C CA . LYS A 1 66 ? 7.861 -5.815 -13.892 1.00 79.75 66 LYS A CA 1
ATOM 502 C C . LYS A 1 66 ? 7.995 -4.448 -14.585 1.00 79.75 66 LYS A C 1
ATOM 504 O O . LYS A 1 66 ? 8.337 -3.463 -13.930 1.00 79.75 66 LYS A O 1
ATOM 509 N N . GLY A 1 67 ? 7.771 -4.383 -15.901 1.00 83.69 67 GLY A N 1
ATOM 510 C CA . GLY A 1 67 ? 7.991 -3.188 -16.714 1.00 83.69 67 GLY A CA 1
ATOM 511 C C . GLY A 1 67 ? 9.469 -2.814 -16.842 1.00 83.69 67 GLY A C 1
ATOM 512 O O . GLY A 1 67 ? 9.786 -1.630 -16.941 1.00 83.69 67 GLY A O 1
ATOM 513 N N . ASP A 1 68 ? 10.389 -3.782 -16.762 1.00 89.19 68 ASP A N 1
ATOM 514 C CA . ASP A 1 68 ? 11.815 -3.557 -17.023 1.00 89.19 68 ASP A CA 1
ATOM 515 C C . ASP A 1 68 ? 12.157 -3.865 -18.482 1.00 89.19 68 ASP A C 1
ATOM 517 O O . ASP A 1 68 ? 11.764 -4.911 -19.005 1.00 89.19 68 ASP A O 1
ATOM 521 N N . TRP A 1 69 ? 12.904 -2.960 -19.115 1.00 93.88 69 TRP A N 1
ATOM 522 C CA . TRP A 1 69 ? 13.353 -3.090 -20.501 1.00 93.88 69 TRP A CA 1
ATOM 523 C C . TRP A 1 69 ? 14.680 -3.861 -20.550 1.00 93.88 69 TRP A C 1
ATOM 525 O O . TRP A 1 69 ? 15.515 -3.756 -19.641 1.00 93.88 69 TRP A O 1
ATOM 535 N N . LYS A 1 70 ? 14.863 -4.677 -21.591 1.00 95.38 70 LYS A N 1
ATOM 536 C CA . LYS A 1 70 ? 16.036 -5.532 -21.811 1.00 95.38 70 LYS A CA 1
ATOM 537 C C . LYS A 1 70 ? 16.439 -5.507 -23.279 1.00 95.38 70 LYS A C 1
ATOM 539 O O . LYS A 1 70 ? 15.577 -5.607 -24.142 1.00 95.38 70 LYS A O 1
ATOM 544 N N . ILE A 1 71 ? 17.739 -5.396 -23.530 1.00 95.81 71 ILE A N 1
ATOM 545 C CA . ILE A 1 71 ? 18.319 -5.505 -24.870 1.00 95.81 71 ILE A CA 1
ATOM 546 C C . ILE A 1 71 ? 18.474 -6.995 -25.213 1.00 95.81 71 ILE A C 1
ATOM 548 O O . ILE A 1 71 ? 18.926 -7.781 -24.378 1.00 95.81 71 ILE A O 1
ATOM 552 N N . GLY A 1 72 ? 18.091 -7.362 -26.429 1.00 93.38 72 GLY A N 1
ATOM 553 C CA . GLY A 1 72 ? 18.318 -8.642 -27.094 1.00 93.38 72 GLY A CA 1
ATOM 554 C C . GLY A 1 72 ? 18.403 -8.408 -28.608 1.00 93.38 72 GLY A C 1
ATOM 555 O O . GLY A 1 72 ? 18.402 -7.268 -29.047 1.00 93.38 72 GLY A O 1
ATOM 556 N N . GLY A 1 73 ? 18.464 -9.462 -29.425 1.00 88.12 73 GLY A N 1
ATOM 557 C CA . GLY A 1 73 ? 18.646 -9.290 -30.878 1.00 88.12 73 GLY A CA 1
ATOM 558 C C . GLY A 1 73 ? 20.106 -9.092 -31.310 1.00 88.12 73 GLY A C 1
ATOM 559 O O . GLY A 1 73 ? 20.366 -8.498 -32.351 1.00 88.12 73 GLY A O 1
ATOM 560 N N . LEU A 1 74 ? 21.053 -9.649 -30.545 1.00 90.12 74 LEU A N 1
ATOM 561 C CA . LEU A 1 74 ? 22.510 -9.578 -30.759 1.00 90.12 74 LEU A CA 1
ATOM 562 C C . LEU A 1 74 ? 23.028 -10.265 -32.052 1.00 90.12 74 LEU A C 1
ATOM 564 O O . LEU A 1 74 ? 24.222 -10.520 -32.179 1.00 90.12 74 LEU A O 1
ATOM 568 N N . GLY A 1 75 ? 22.155 -10.602 -33.008 1.00 87.25 75 GLY A N 1
ATOM 569 C CA . GLY A 1 75 ? 22.512 -11.339 -34.230 1.00 87.25 75 GLY A CA 1
ATOM 570 C C . GLY A 1 75 ? 23.398 -10.561 -35.211 1.00 87.25 75 GLY A C 1
ATOM 571 O O . GLY A 1 75 ? 24.046 -11.172 -36.051 1.00 87.25 75 GLY A O 1
ATOM 572 N N . PHE A 1 76 ? 23.455 -9.233 -35.074 1.00 88.31 76 PHE A N 1
ATOM 573 C CA . PHE A 1 76 ? 24.287 -8.331 -35.883 1.00 88.31 76 PHE A CA 1
ATOM 574 C C . PHE A 1 76 ? 25.443 -7.710 -35.080 1.00 88.31 76 PHE A C 1
ATOM 576 O O . PHE A 1 76 ? 26.069 -6.753 -35.534 1.00 88.31 76 PHE A O 1
ATOM 583 N N . SER A 1 77 ? 25.686 -8.190 -33.855 1.00 91.19 77 SER A N 1
ATOM 584 C CA . SER A 1 77 ? 26.598 -7.543 -32.912 1.00 91.19 77 SER A CA 1
ATOM 585 C C . SER A 1 77 ? 28.064 -7.917 -33.134 1.00 91.19 77 SER A C 1
ATOM 587 O O . SER A 1 77 ? 28.399 -9.072 -33.386 1.00 91.19 77 SER A O 1
ATOM 589 N N . ILE A 1 78 ? 28.949 -6.927 -32.997 1.00 89.06 78 ILE A N 1
ATOM 590 C CA . ILE A 1 78 ? 30.362 -7.019 -33.392 1.00 89.06 78 ILE A CA 1
ATOM 591 C C . ILE A 1 78 ? 31.264 -6.940 -32.158 1.00 89.06 78 ILE A C 1
ATOM 593 O O . ILE A 1 78 ? 31.103 -6.054 -31.317 1.00 89.06 78 ILE A O 1
ATOM 597 N N . PHE A 1 79 ? 32.239 -7.847 -32.069 1.00 89.06 79 PHE A N 1
ATOM 598 C CA . PHE A 1 79 ? 33.192 -7.954 -30.962 1.00 89.06 79 PHE A CA 1
ATOM 599 C C . PHE A 1 79 ? 34.525 -7.272 -31.311 1.00 89.06 79 PHE A C 1
ATOM 601 O O . PHE A 1 79 ? 35.368 -7.834 -32.005 1.00 89.06 79 PHE A O 1
ATOM 608 N N . MET A 1 80 ? 34.750 -6.068 -30.781 1.00 82.62 80 MET A N 1
ATOM 609 C CA . MET A 1 80 ? 35.951 -5.250 -31.036 1.00 82.62 80 MET A CA 1
ATOM 610 C C . MET A 1 80 ? 37.222 -5.754 -30.335 1.00 82.62 80 MET A C 1
ATOM 612 O O . MET A 1 80 ? 38.285 -5.153 -30.469 1.00 82.62 80 MET A O 1
ATOM 616 N N . ASN A 1 81 ? 37.115 -6.808 -29.528 1.00 78.81 81 ASN A N 1
ATOM 617 C CA . ASN A 1 81 ? 38.222 -7.391 -28.771 1.00 78.81 81 ASN A CA 1
ATOM 618 C C . ASN A 1 81 ? 38.891 -8.584 -29.481 1.00 78.81 81 ASN A C 1
ATOM 620 O O . ASN A 1 81 ? 39.853 -9.133 -28.942 1.00 78.81 81 ASN A O 1
ATOM 624 N N . GLN A 1 82 ? 38.416 -8.983 -30.667 1.00 67.44 82 GLN A N 1
ATOM 625 C CA . GLN A 1 82 ? 39.019 -10.071 -31.437 1.00 67.44 82 GLN A CA 1
ATOM 626 C C . GLN A 1 82 ? 40.211 -9.586 -32.288 1.00 67.44 82 GLN A C 1
ATOM 628 O O . GLN A 1 82 ? 40.145 -8.508 -32.885 1.00 67.44 82 GLN A O 1
ATOM 633 N N . PRO A 1 83 ? 41.312 -10.358 -32.371 1.00 56.69 83 PRO A N 1
ATOM 634 C CA . PRO A 1 83 ? 42.523 -9.940 -33.070 1.00 56.69 83 PRO A CA 1
ATOM 635 C C . PRO A 1 83 ? 42.410 -10.092 -34.598 1.00 56.69 83 PRO A C 1
ATOM 637 O O . PRO A 1 83 ? 42.775 -11.118 -35.156 1.00 56.69 83 PRO A O 1
ATOM 640 N N . ASN A 1 84 ? 41.977 -9.021 -35.265 1.00 51.91 84 ASN A N 1
ATOM 641 C CA . ASN A 1 84 ? 42.286 -8.639 -36.655 1.00 51.91 84 ASN A CA 1
ATOM 642 C C . ASN A 1 84 ? 42.026 -9.590 -37.849 1.00 51.91 84 ASN A C 1
ATOM 644 O O . ASN A 1 84 ? 42.201 -9.135 -38.974 1.00 51.91 84 ASN A O 1
ATOM 648 N N . GLU A 1 85 ? 41.577 -10.833 -37.667 1.00 48.72 85 GLU A N 1
ATOM 649 C CA . GLU A 1 85 ? 41.255 -11.751 -38.785 1.00 48.72 85 GLU A CA 1
ATOM 650 C C . GLU A 1 85 ? 39.758 -11.784 -39.161 1.00 48.72 85 GLU A C 1
ATOM 652 O O . GLU A 1 85 ? 39.381 -12.463 -40.108 1.00 48.72 85 GLU A O 1
ATOM 657 N N . GLN A 1 86 ? 38.899 -11.046 -38.444 1.00 50.31 86 GLN A N 1
ATOM 658 C CA . GLN A 1 86 ? 37.470 -10.873 -38.782 1.00 50.31 86 GLN A CA 1
ATOM 659 C C . GLN A 1 86 ? 36.998 -9.410 -38.785 1.00 50.31 86 GLN A C 1
ATOM 661 O O . GLN A 1 86 ? 35.905 -9.116 -39.259 1.00 50.31 86 GLN A O 1
ATOM 666 N N . SER A 1 87 ? 37.799 -8.464 -38.282 1.00 48.38 87 SER A N 1
ATOM 667 C CA . SER A 1 87 ? 37.435 -7.038 -38.259 1.00 48.38 87 SER A CA 1
ATOM 668 C C . SER A 1 87 ? 37.520 -6.358 -39.632 1.00 48.38 87 SER A C 1
ATOM 670 O O . SER A 1 87 ? 37.006 -5.254 -39.784 1.00 48.38 87 SER A O 1
ATOM 672 N N . SER A 1 88 ? 38.150 -7.002 -40.620 1.00 48.38 88 SER A N 1
ATOM 673 C CA . SER A 1 88 ? 38.270 -6.526 -42.003 1.00 48.38 88 SER A CA 1
ATOM 674 C C . SER A 1 88 ? 37.054 -6.816 -42.880 1.00 48.38 88 SER A C 1
ATOM 676 O O . SER A 1 88 ? 36.894 -6.149 -43.895 1.00 48.38 88 SER A O 1
ATOM 678 N N . ASP A 1 89 ? 36.212 -7.781 -42.505 1.00 52.81 89 ASP A N 1
ATOM 679 C CA . ASP A 1 89 ? 35.179 -8.340 -43.393 1.00 52.81 89 ASP A CA 1
ATOM 680 C C . ASP A 1 89 ? 33.772 -7.787 -43.085 1.00 52.81 89 ASP A C 1
ATOM 682 O O . ASP A 1 89 ? 32.789 -8.142 -43.735 1.00 52.81 89 ASP A O 1
ATOM 686 N N . VAL A 1 90 ? 33.658 -6.899 -42.090 1.00 61.91 90 VAL A N 1
ATOM 687 C CA . VAL A 1 90 ? 32.384 -6.323 -41.633 1.00 61.91 90 VAL A CA 1
ATOM 688 C C . VAL A 1 90 ? 31.994 -5.113 -42.487 1.00 61.91 90 VAL A C 1
ATOM 690 O O . VAL A 1 90 ? 32.141 -3.960 -42.081 1.00 61.91 90 VAL A O 1
ATOM 693 N N . TYR A 1 91 ? 31.468 -5.392 -43.676 1.00 67.69 91 TYR A N 1
ATOM 694 C CA . TYR A 1 91 ? 30.913 -4.390 -44.586 1.00 67.69 91 TYR A CA 1
ATOM 695 C C . TYR A 1 91 ? 29.382 -4.298 -44.480 1.00 67.69 91 TYR A C 1
ATOM 697 O O . TYR A 1 91 ? 28.700 -5.292 -44.224 1.00 67.69 91 TYR A O 1
ATOM 705 N N . PHE A 1 92 ? 28.822 -3.110 -44.714 1.00 74.00 92 PHE A N 1
ATOM 706 C CA . PHE A 1 92 ? 27.391 -2.946 -44.961 1.00 74.00 92 PHE A CA 1
ATOM 707 C C . PHE A 1 92 ? 27.064 -3.341 -46.408 1.00 74.00 92 PHE A C 1
ATOM 709 O O . PHE A 1 92 ? 27.238 -2.550 -47.335 1.00 74.00 92 PHE A O 1
ATOM 716 N N . GLU A 1 93 ? 26.563 -4.560 -46.602 1.00 73.25 93 GLU A N 1
ATOM 717 C CA . GLU A 1 93 ? 26.005 -5.012 -47.879 1.00 73.25 93 GLU A CA 1
ATOM 718 C C . GLU A 1 93 ? 24.474 -5.102 -47.780 1.00 73.25 93 GLU A C 1
ATOM 720 O O . GLU A 1 93 ? 23.929 -6.012 -47.154 1.00 73.25 93 GLU A O 1
ATOM 725 N N . GLN A 1 94 ? 23.768 -4.148 -48.399 1.00 72.88 94 GLN A N 1
ATOM 726 C CA . GLN A 1 94 ? 22.319 -4.242 -48.596 1.00 72.88 94 GLN A CA 1
ATOM 727 C C . GLN A 1 94 ? 22.024 -5.343 -49.625 1.00 72.88 94 GLN A C 1
ATOM 729 O O . GLN A 1 94 ? 22.493 -5.278 -50.762 1.00 72.88 94 GLN A O 1
ATOM 734 N N . ASN A 1 95 ? 21.216 -6.332 -49.241 1.00 79.94 95 ASN A N 1
ATOM 735 C CA . ASN A 1 95 ? 20.918 -7.502 -50.060 1.00 79.94 95 ASN A CA 1
ATOM 736 C C . ASN A 1 95 ? 19.412 -7.606 -50.333 1.00 79.94 95 ASN A C 1
ATOM 738 O O . ASN A 1 95 ? 18.660 -8.164 -49.536 1.00 79.94 95 ASN A O 1
ATOM 742 N N . ASP A 1 96 ? 18.972 -7.110 -51.490 1.00 78.69 96 ASP A N 1
ATOM 743 C CA . ASP A 1 96 ? 17.553 -7.065 -51.883 1.00 78.69 96 ASP A CA 1
ATOM 744 C C . ASP A 1 96 ? 16.885 -8.459 -52.039 1.00 78.69 96 ASP A C 1
ATOM 746 O O . ASP A 1 96 ? 15.671 -8.544 -52.221 1.00 78.69 96 ASP A O 1
ATOM 750 N N . TYR A 1 97 ? 17.645 -9.562 -51.958 1.00 82.75 97 TYR A N 1
ATOM 751 C CA . TYR A 1 97 ? 17.113 -10.935 -51.941 1.00 82.75 97 TYR A CA 1
ATOM 752 C C . TYR A 1 97 ? 16.836 -11.471 -50.526 1.00 82.75 97 TYR A C 1
ATOM 754 O O . TYR A 1 97 ? 16.247 -12.546 -50.383 1.00 82.75 97 TYR A O 1
ATOM 762 N N . LEU A 1 98 ? 17.271 -10.760 -49.482 1.00 84.38 98 LEU A N 1
ATOM 763 C CA . LEU A 1 98 ? 17.127 -11.161 -48.085 1.00 84.38 98 LEU A CA 1
ATOM 764 C C . LEU A 1 98 ? 15.948 -10.407 -47.432 1.00 84.38 98 LEU A C 1
ATOM 766 O O . LEU A 1 98 ? 15.843 -9.194 -47.611 1.00 84.38 98 LEU A O 1
ATOM 770 N N . PRO A 1 99 ? 15.066 -11.060 -46.650 1.00 84.38 99 PRO A N 1
ATOM 771 C CA . PRO A 1 99 ? 13.985 -10.358 -45.952 1.00 84.38 99 PRO A CA 1
ATOM 772 C C . PRO A 1 99 ? 14.505 -9.260 -45.012 1.00 84.38 99 PRO A C 1
ATOM 774 O O . PRO A 1 99 ? 15.555 -9.438 -44.398 1.00 84.38 99 PRO A O 1
ATOM 777 N N . ASP A 1 100 ? 13.745 -8.174 -44.820 1.00 80.12 100 ASP A N 1
ATOM 778 C CA . ASP A 1 100 ? 14.142 -7.038 -43.963 1.00 80.12 100 ASP A CA 1
ATOM 779 C C . ASP A 1 100 ? 14.591 -7.463 -42.555 1.00 80.12 100 ASP A C 1
ATOM 781 O O . ASP A 1 100 ? 15.576 -6.961 -42.023 1.00 80.12 100 ASP A O 1
ATOM 785 N N . HIS A 1 101 ? 13.905 -8.445 -41.962 1.00 79.12 101 HIS A N 1
ATOM 786 C CA . HIS A 1 101 ? 14.204 -8.967 -40.623 1.00 79.12 101 HIS A CA 1
ATOM 787 C C . HIS A 1 101 ? 15.510 -9.784 -40.535 1.00 79.12 101 HIS A C 1
ATOM 789 O O . HIS A 1 101 ? 15.928 -10.158 -39.440 1.00 79.12 101 HIS A O 1
ATOM 795 N N . CYS A 1 102 ? 16.146 -10.073 -41.671 1.00 85.19 102 CYS A N 1
ATOM 796 C CA . CYS A 1 102 ? 17.475 -10.674 -41.766 1.00 85.19 102 CYS A CA 1
ATOM 797 C C . CYS A 1 102 ? 18.574 -9.637 -42.065 1.00 85.19 102 CYS A C 1
ATOM 799 O O . CYS A 1 102 ? 19.733 -10.023 -42.199 1.00 85.19 102 CYS A O 1
ATOM 801 N N . GLN A 1 103 ? 18.236 -8.347 -42.160 1.00 87.81 103 GLN A N 1
ATOM 802 C CA . GLN A 1 103 ? 19.165 -7.252 -42.448 1.00 87.81 103 GLN A CA 1
ATOM 803 C C . GLN A 1 103 ? 19.259 -6.262 -41.270 1.00 87.81 103 GLN A C 1
ATOM 805 O O . GLN A 1 103 ? 18.505 -6.333 -40.295 1.00 87.81 103 GLN A O 1
ATOM 810 N N . ILE A 1 104 ? 20.224 -5.341 -41.344 1.00 88.62 104 ILE A N 1
ATOM 811 C CA . ILE A 1 104 ? 20.332 -4.216 -40.406 1.00 88.62 104 ILE A CA 1
ATOM 812 C C . ILE A 1 104 ? 19.307 -3.154 -40.817 1.00 88.62 104 ILE A C 1
ATOM 814 O O . ILE A 1 104 ? 19.269 -2.762 -41.981 1.00 88.62 104 ILE A O 1
ATOM 818 N N . ASP A 1 105 ? 18.498 -2.681 -39.869 1.00 90.38 105 ASP A N 1
ATOM 819 C CA . ASP A 1 105 ? 17.470 -1.674 -40.137 1.00 90.38 105 ASP A CA 1
ATOM 820 C C . ASP A 1 105 ? 18.116 -0.297 -40.366 1.00 90.38 105 ASP A C 1
ATOM 822 O O . ASP A 1 105 ? 18.703 0.300 -39.452 1.00 90.38 105 ASP A O 1
ATOM 826 N N . LEU A 1 106 ? 18.004 0.221 -41.596 1.00 90.94 106 LEU A N 1
ATOM 827 C CA . LEU A 1 106 ? 18.572 1.518 -41.972 1.00 90.94 106 LEU A CA 1
ATOM 828 C C . LEU A 1 106 ? 17.973 2.687 -41.180 1.00 90.94 106 LEU A C 1
ATOM 830 O O . LEU A 1 106 ? 18.599 3.740 -41.103 1.00 90.94 106 LEU A O 1
ATOM 834 N N . ASP A 1 107 ? 16.817 2.532 -40.538 1.00 91.31 107 ASP A N 1
ATOM 835 C CA . ASP A 1 107 ? 16.243 3.593 -39.712 1.00 91.31 107 ASP A CA 1
ATOM 836 C C . ASP A 1 107 ? 16.949 3.777 -38.353 1.00 91.31 107 ASP A C 1
ATOM 838 O O . ASP A 1 107 ? 16.809 4.832 -37.722 1.00 91.31 107 ASP A O 1
ATOM 842 N N . TYR A 1 108 ? 17.756 2.796 -37.932 1.00 93.12 108 TYR A N 1
ATOM 843 C CA . TYR A 1 108 ? 18.544 2.826 -36.692 1.00 93.12 108 TYR A CA 1
ATOM 844 C C . TYR A 1 108 ? 20.061 2.736 -36.940 1.00 93.12 108 TYR A C 1
ATOM 846 O O . TYR A 1 108 ? 20.842 3.057 -36.043 1.00 93.12 108 TYR A O 1
ATOM 854 N N . ALA A 1 109 ? 20.492 2.352 -38.145 1.00 92.31 109 ALA A N 1
ATOM 855 C CA . ALA A 1 109 ? 21.901 2.245 -38.519 1.00 92.31 109 ALA A CA 1
ATOM 856 C C . ALA A 1 109 ? 22.632 3.605 -38.538 1.00 92.31 109 ALA A C 1
ATOM 858 O O . ALA A 1 109 ? 22.112 4.612 -39.027 1.00 92.31 109 ALA A O 1
ATOM 859 N N . ALA A 1 110 ? 23.872 3.629 -38.041 1.00 93.19 110 ALA A N 1
ATOM 860 C CA . ALA A 1 110 ? 24.686 4.842 -37.942 1.00 93.19 110 ALA A CA 1
ATOM 861 C C . ALA A 1 110 ? 25.420 5.183 -39.260 1.00 93.19 110 ALA A C 1
ATOM 863 O O . ALA A 1 110 ? 25.919 4.273 -39.932 1.00 93.19 110 ALA A O 1
ATOM 864 N N . PRO A 1 111 ? 25.530 6.474 -39.634 1.00 91.75 111 PRO A N 1
ATOM 865 C CA . PRO A 1 111 ? 25.944 6.875 -40.981 1.00 91.75 111 PRO A CA 1
ATOM 866 C C . PRO A 1 111 ? 27.402 6.564 -41.309 1.00 91.75 111 PRO A C 1
ATOM 868 O O . PRO A 1 111 ? 27.721 6.318 -42.465 1.00 91.75 111 PRO A O 1
ATOM 871 N N . GLU A 1 112 ? 28.288 6.528 -40.320 1.00 90.44 112 GLU A N 1
ATOM 872 C CA . GLU A 1 112 ? 29.681 6.117 -40.496 1.00 90.44 112 GLU A CA 1
ATOM 873 C C . GLU A 1 112 ? 29.810 4.625 -40.850 1.00 90.44 112 GLU A C 1
ATOM 875 O O . GLU A 1 112 ? 30.661 4.267 -41.657 1.00 90.44 112 GLU A O 1
ATOM 880 N N . PHE A 1 113 ? 28.921 3.754 -40.360 1.00 90.12 113 PHE A N 1
ATOM 881 C CA . PHE A 1 113 ? 28.912 2.356 -40.794 1.00 90.12 113 PHE A CA 1
ATOM 882 C C . PHE A 1 113 ? 28.286 2.213 -42.184 1.00 90.12 113 PHE A C 1
ATOM 884 O O . PHE A 1 113 ? 28.917 1.659 -43.076 1.00 90.12 113 PHE A O 1
ATOM 891 N N . VAL A 1 114 ? 27.095 2.780 -42.402 1.00 89.88 114 VAL A N 1
ATOM 892 C CA . VAL A 1 114 ? 26.368 2.639 -43.680 1.00 89.88 114 VAL A CA 1
ATOM 893 C C . VAL A 1 114 ? 27.121 3.268 -44.863 1.00 89.88 114 VAL A C 1
ATOM 895 O O . VAL A 1 114 ? 27.006 2.776 -45.983 1.00 89.88 114 VAL A O 1
ATOM 898 N N . LEU A 1 115 ? 27.880 4.351 -44.641 1.00 87.81 115 LEU A N 1
ATOM 899 C CA . LEU A 1 115 ? 28.557 5.099 -45.712 1.00 87.81 115 LEU A CA 1
ATOM 900 C C . LEU A 1 115 ? 30.078 4.874 -45.768 1.00 87.81 115 LEU A C 1
ATOM 902 O O . LEU A 1 115 ? 30.643 4.923 -46.860 1.00 87.81 115 LEU A O 1
ATOM 906 N N . ASN A 1 116 ? 30.744 4.622 -44.631 1.00 86.50 116 ASN A N 1
ATOM 907 C CA . ASN A 1 116 ? 32.207 4.465 -44.566 1.00 86.50 116 ASN A CA 1
ATOM 908 C C . ASN A 1 116 ? 32.657 3.053 -44.131 1.00 86.50 116 ASN A C 1
ATOM 910 O O . ASN A 1 116 ? 33.848 2.759 -44.213 1.00 86.50 116 ASN A O 1
ATOM 914 N N . ASN A 1 117 ? 31.743 2.181 -43.680 1.00 85.62 117 ASN A N 1
ATOM 915 C CA . ASN A 1 117 ? 32.030 0.912 -42.987 1.00 85.62 117 ASN A CA 1
ATOM 916 C C . ASN A 1 117 ? 32.819 1.078 -41.668 1.00 85.62 117 ASN A C 1
ATOM 918 O O . ASN A 1 117 ? 33.521 0.174 -41.222 1.00 85.62 117 ASN A O 1
ATOM 922 N N . GLU A 1 118 ? 32.692 2.231 -41.006 1.00 87.69 118 GLU A N 1
ATOM 923 C CA . GLU A 1 118 ? 33.348 2.501 -39.724 1.00 87.69 118 GLU A CA 1
ATOM 924 C C . GLU A 1 118 ? 32.514 1.959 -38.547 1.00 87.69 118 GLU A C 1
ATOM 926 O O . GLU A 1 118 ? 31.428 2.454 -38.229 1.00 87.69 118 GLU A O 1
ATOM 931 N N . VAL A 1 119 ? 33.038 0.938 -37.862 1.00 87.38 119 VAL A N 1
ATOM 932 C CA . VAL A 1 119 ? 32.409 0.345 -36.671 1.00 87.38 119 VAL A CA 1
ATOM 933 C C . VAL A 1 119 ? 32.987 0.980 -35.403 1.00 87.38 119 VAL A C 1
ATOM 935 O O . VAL A 1 119 ? 34.168 0.825 -35.092 1.00 87.38 119 VAL A O 1
ATOM 938 N N . SER A 1 120 ? 32.152 1.674 -34.629 1.00 89.81 120 SER A N 1
ATOM 939 C CA . SER A 1 120 ? 32.526 2.337 -33.375 1.00 89.81 120 SER A CA 1
ATOM 940 C C . SER A 1 120 ? 31.481 2.114 -32.270 1.00 89.81 120 SER A C 1
ATOM 942 O O . SER A 1 120 ? 30.339 1.729 -32.517 1.00 89.81 120 SER A O 1
ATOM 944 N N . GLN A 1 121 ? 31.845 2.398 -31.016 1.00 89.19 121 GLN A N 1
ATOM 945 C CA . GLN A 1 121 ? 30.896 2.325 -29.891 1.00 89.19 121 GLN A CA 1
ATOM 946 C C . GLN A 1 121 ? 29.855 3.463 -29.937 1.00 89.19 121 GLN A C 1
ATOM 948 O O . GLN A 1 121 ? 28.839 3.411 -29.249 1.00 89.19 121 GLN A O 1
ATOM 953 N N . ALA A 1 122 ? 30.084 4.483 -30.771 1.00 92.44 122 ALA A N 1
ATOM 954 C CA . ALA A 1 122 ? 29.169 5.598 -30.982 1.00 92.44 122 ALA A CA 1
ATOM 955 C C . ALA A 1 122 ? 28.076 5.292 -32.029 1.00 92.44 122 ALA A C 1
ATOM 957 O O . ALA A 1 122 ? 27.131 6.078 -32.156 1.00 92.44 122 ALA A O 1
ATOM 958 N N . ASN A 1 123 ? 28.160 4.158 -32.738 1.00 93.19 123 ASN A N 1
ATOM 959 C CA . ASN A 1 123 ? 27.113 3.685 -33.646 1.00 93.19 123 ASN A CA 1
ATOM 960 C C . ASN A 1 123 ? 25.836 3.362 -32.844 1.00 93.19 123 ASN A C 1
ATOM 962 O O . ASN A 1 123 ? 24.748 3.826 -33.182 1.00 93.19 123 ASN A O 1
ATOM 966 N N . ASP A 1 124 ? 25.981 2.683 -31.699 1.00 94.38 124 ASP A N 1
ATOM 967 C CA . ASP A 1 124 ? 24.867 2.404 -30.782 1.00 94.38 124 ASP A CA 1
ATOM 968 C C . ASP A 1 124 ? 24.303 3.680 -30.126 1.00 94.38 124 ASP A C 1
ATOM 970 O O . ASP A 1 124 ? 23.105 3.746 -29.858 1.00 94.38 124 ASP A O 1
ATOM 974 N N . SER A 1 125 ? 25.120 4.725 -29.908 1.00 94.50 125 SER A N 1
ATOM 975 C CA . SER A 1 125 ? 24.622 6.041 -29.459 1.00 94.50 125 SER A CA 1
ATOM 976 C C . SER A 1 125 ? 23.707 6.702 -30.499 1.00 94.50 125 SER A C 1
ATOM 978 O O . SER A 1 125 ? 22.738 7.358 -30.117 1.00 94.50 125 SER A O 1
ATOM 980 N N . PHE A 1 126 ? 23.973 6.520 -31.797 1.00 95.00 126 PHE A N 1
ATOM 981 C CA . PHE A 1 126 ? 23.088 7.005 -32.862 1.00 95.00 126 PHE A CA 1
ATOM 982 C C . PHE A 1 126 ? 21.785 6.194 -32.905 1.00 95.00 126 PHE A C 1
ATOM 984 O O . PHE A 1 126 ? 20.698 6.773 -32.867 1.00 95.00 126 PHE A O 1
ATOM 991 N N . ALA A 1 127 ? 21.882 4.860 -32.874 1.00 95.06 127 ALA A N 1
ATOM 992 C CA . ALA A 1 127 ? 20.719 3.972 -32.847 1.00 95.06 127 ALA A CA 1
ATOM 993 C C . ALA A 1 127 ? 19.812 4.237 -31.627 1.00 95.06 127 ALA A C 1
ATOM 995 O O . ALA A 1 127 ? 18.587 4.295 -31.754 1.00 95.06 127 ALA A O 1
ATOM 996 N N . LEU A 1 128 ? 20.408 4.506 -30.456 1.00 95.44 128 LEU A N 1
ATOM 997 C CA . LEU A 1 128 ? 19.706 4.944 -29.248 1.00 95.44 128 LEU A CA 1
ATOM 998 C C . LEU A 1 128 ? 18.888 6.224 -29.482 1.00 95.44 128 LEU A C 1
ATOM 1000 O O . LEU A 1 128 ? 17.768 6.316 -28.989 1.00 95.44 128 LEU A O 1
ATOM 1004 N N . ALA A 1 129 ? 19.397 7.203 -30.232 1.00 94.19 129 ALA A N 1
ATOM 1005 C CA . ALA A 1 129 ? 18.651 8.427 -30.524 1.00 94.19 129 ALA A CA 1
ATOM 1006 C C . ALA A 1 129 ? 17.425 8.167 -31.410 1.00 94.19 129 ALA A C 1
ATOM 1008 O O . ALA A 1 129 ? 16.333 8.657 -31.109 1.00 94.19 129 ALA A O 1
ATOM 1009 N N . CYS A 1 130 ? 17.585 7.351 -32.456 1.00 93.81 130 CYS A N 1
ATOM 1010 C CA . CYS A 1 130 ? 16.482 6.912 -33.311 1.00 93.81 130 CYS A CA 1
ATOM 1011 C C . CYS A 1 130 ? 15.437 6.118 -32.507 1.00 93.81 130 CYS A C 1
ATOM 1013 O O . CYS A 1 130 ? 14.233 6.341 -32.661 1.00 93.81 130 CYS A O 1
ATOM 1015 N N . LEU A 1 131 ? 15.874 5.254 -31.583 1.00 94.25 131 LEU A N 1
ATOM 1016 C CA . LEU A 1 131 ? 15.009 4.518 -30.656 1.00 94.25 131 LEU A CA 1
ATOM 1017 C C . LEU A 1 131 ? 14.229 5.458 -29.720 1.00 94.25 131 LEU A C 1
ATOM 1019 O O . LEU A 1 131 ? 13.013 5.313 -29.599 1.00 94.25 131 LEU A O 1
ATOM 1023 N N . ILE A 1 132 ? 14.889 6.445 -29.100 1.00 93.81 132 ILE A N 1
ATOM 1024 C CA . ILE A 1 132 ? 14.231 7.445 -28.240 1.00 93.81 132 ILE A CA 1
ATOM 1025 C C . ILE A 1 132 ? 13.158 8.209 -29.030 1.00 93.81 132 ILE A C 1
ATOM 1027 O O . ILE A 1 132 ? 12.024 8.325 -28.560 1.00 93.81 132 ILE A O 1
ATOM 1031 N N . TYR A 1 133 ? 13.490 8.688 -30.235 1.00 91.88 133 TYR A N 1
ATOM 1032 C CA . TYR A 1 133 ? 12.534 9.379 -31.103 1.00 91.88 133 TYR A CA 1
ATOM 1033 C C . TYR A 1 133 ? 11.339 8.485 -31.452 1.00 91.88 133 TYR A C 1
ATOM 1035 O O . TYR A 1 133 ? 10.196 8.933 -31.382 1.00 91.88 133 TYR A O 1
ATOM 1043 N N . THR A 1 134 ? 11.591 7.211 -31.765 1.00 91.69 134 THR A N 1
ATOM 1044 C CA . THR A 1 134 ? 10.543 6.237 -32.103 1.00 91.69 134 THR A CA 1
ATOM 1045 C C . THR A 1 134 ? 9.577 6.008 -30.940 1.00 91.69 134 THR A C 1
ATOM 1047 O O . THR A 1 134 ? 8.367 5.928 -31.145 1.00 91.69 134 THR A O 1
ATOM 1050 N N . VAL A 1 135 ? 10.090 5.928 -29.707 1.00 91.25 135 VAL A N 1
ATOM 1051 C CA . VAL A 1 135 ? 9.264 5.766 -28.501 1.00 91.25 135 VAL A CA 1
ATOM 1052 C C . VAL A 1 135 ? 8.362 6.982 -28.285 1.00 91.25 135 VAL A C 1
ATOM 1054 O O . VAL A 1 135 ? 7.154 6.819 -28.118 1.00 91.25 135 VAL A O 1
ATOM 1057 N N . HIS A 1 136 ? 8.921 8.194 -28.339 1.00 89.50 136 HIS A N 1
ATOM 1058 C CA . HIS A 1 136 ? 8.155 9.433 -28.141 1.00 89.50 136 HIS A CA 1
ATOM 1059 C C . HIS A 1 136 ? 7.139 9.697 -29.261 1.00 89.50 136 HIS A C 1
ATOM 1061 O O . HIS A 1 136 ? 6.064 10.234 -29.003 1.00 89.50 136 HIS A O 1
ATOM 1067 N N . ASN A 1 137 ? 7.422 9.257 -30.490 1.00 88.19 137 ASN A N 1
ATOM 1068 C CA . ASN A 1 137 ? 6.513 9.369 -31.634 1.00 88.19 137 ASN A CA 1
ATOM 1069 C C . ASN A 1 137 ? 5.679 8.093 -31.872 1.00 88.19 137 ASN A C 1
ATOM 1071 O O . ASN A 1 137 ? 5.307 7.787 -33.002 1.00 88.19 137 ASN A O 1
ATOM 1075 N N . LYS A 1 138 ? 5.356 7.352 -30.801 1.00 84.69 138 LYS A N 1
ATOM 1076 C CA . LYS A 1 138 ? 4.374 6.245 -30.788 1.00 84.69 138 LYS A CA 1
ATOM 1077 C C . LYS A 1 138 ? 4.636 5.152 -31.840 1.00 84.69 138 LYS A C 1
ATOM 1079 O O . LYS A 1 138 ? 3.712 4.634 -32.456 1.00 84.69 138 LYS A O 1
ATOM 1084 N N . GLY A 1 139 ? 5.905 4.799 -32.045 1.00 83.56 139 GLY A N 1
ATOM 1085 C CA . GLY A 1 139 ? 6.336 3.784 -33.014 1.00 83.56 139 GLY A CA 1
ATOM 1086 C C . GLY A 1 139 ? 6.776 4.338 -34.369 1.00 83.56 139 GLY A C 1
ATOM 1087 O O . GLY A 1 139 ? 7.303 3.580 -35.180 1.00 83.56 139 GLY A O 1
ATOM 1088 N N . VAL A 1 140 ? 6.617 5.641 -34.617 1.00 87.25 140 VAL A N 1
ATOM 1089 C CA . VAL A 1 140 ? 7.057 6.283 -35.860 1.00 87.25 140 VAL A CA 1
ATOM 1090 C C . VAL A 1 140 ? 8.557 6.575 -35.808 1.00 87.25 140 VAL A C 1
ATOM 1092 O O . VAL A 1 140 ? 9.025 7.386 -35.009 1.00 87.25 140 VAL A O 1
ATOM 1095 N N . SER A 1 141 ? 9.308 5.922 -36.693 1.00 88.50 141 SER A N 1
ATOM 1096 C CA . SER A 1 141 ? 10.746 6.132 -36.880 1.00 88.50 141 SER A CA 1
ATOM 1097 C C . SER A 1 141 ? 11.104 7.565 -37.316 1.00 88.50 141 SER A C 1
ATOM 1099 O O . SER A 1 141 ? 10.314 8.257 -37.967 1.00 88.50 141 SER A O 1
ATOM 1101 N N . LEU A 1 142 ? 12.336 7.978 -36.988 1.00 88.00 142 LEU A N 1
ATOM 1102 C CA . LEU A 1 142 ? 12.953 9.249 -37.376 1.00 88.00 142 LEU A CA 1
ATOM 1103 C C . LEU A 1 142 ? 13.276 9.322 -38.879 1.00 88.00 142 LEU A C 1
ATOM 1105 O O . LEU A 1 142 ? 13.005 10.334 -39.532 1.00 88.00 142 LEU A O 1
ATOM 1109 N N . LEU A 1 143 ? 13.890 8.270 -39.433 1.00 87.81 143 LEU A N 1
ATOM 1110 C CA . LEU A 1 143 ? 14.458 8.324 -40.782 1.00 87.81 143 LEU A CA 1
ATOM 1111 C C . LEU A 1 143 ? 13.450 7.902 -41.857 1.00 87.81 143 LEU A C 1
ATOM 1113 O O . LEU A 1 143 ? 13.381 8.580 -42.880 1.00 87.81 143 LEU A O 1
ATOM 1117 N N . GLN A 1 144 ? 12.596 6.902 -41.621 1.00 87.62 144 GLN A N 1
ATOM 1118 C CA . GLN A 1 144 ? 11.561 6.436 -42.561 1.00 87.62 144 GLN A CA 1
ATOM 1119 C C . GLN A 1 144 ? 12.139 6.144 -43.954 1.00 87.62 144 GLN A C 1
ATOM 1121 O O . GLN A 1 144 ? 11.703 6.698 -44.969 1.00 87.62 144 GLN A O 1
ATOM 1126 N N . THR A 1 145 ? 13.197 5.340 -43.991 1.00 85.06 145 THR A N 1
ATOM 1127 C CA . THR A 1 145 ? 13.943 5.027 -45.213 1.00 85.06 145 THR A CA 1
ATOM 1128 C C . THR A 1 145 ? 13.342 3.883 -46.007 1.00 85.06 145 THR A C 1
ATOM 1130 O O . THR A 1 145 ? 13.596 3.814 -47.209 1.00 85.06 145 THR A O 1
ATOM 1133 N N . PHE A 1 146 ? 12.545 3.028 -45.354 1.00 83.81 146 PHE A N 1
ATOM 1134 C CA . PHE A 1 146 ? 12.003 1.784 -45.911 1.00 83.81 146 PHE A CA 1
ATOM 1135 C C . PHE A 1 146 ? 13.116 0.871 -46.467 1.00 83.81 146 PHE A C 1
ATOM 1137 O O . PHE A 1 146 ? 12.985 0.323 -47.556 1.00 83.81 146 PHE A O 1
ATOM 1144 N N . ASN A 1 147 ? 14.246 0.779 -45.748 1.00 83.56 147 ASN A N 1
ATOM 1145 C CA . ASN A 1 147 ? 15.458 0.061 -46.165 1.00 83.56 147 ASN A CA 1
ATOM 1146 C C . ASN A 1 147 ? 15.951 0.435 -47.583 1.00 83.56 147 ASN A C 1
ATOM 1148 O O . ASN A 1 147 ? 16.399 -0.399 -48.371 1.00 83.56 147 ASN A O 1
ATOM 1152 N N . HIS A 1 148 ? 15.888 1.725 -47.930 1.00 87.62 148 HIS A N 1
ATOM 1153 C CA . HIS A 1 148 ? 16.428 2.249 -49.186 1.00 87.62 148 HIS A CA 1
ATOM 1154 C C . HIS A 1 148 ? 17.571 3.242 -48.945 1.00 87.62 148 HIS A C 1
ATOM 1156 O O . HIS A 1 148 ? 17.338 4.393 -48.555 1.00 87.62 148 HIS A O 1
ATOM 1162 N N . LEU A 1 149 ? 18.801 2.837 -49.283 1.00 87.38 149 LEU A N 1
ATOM 1163 C CA . LEU A 1 149 ? 20.029 3.631 -49.122 1.00 87.38 149 LEU A CA 1
ATOM 1164 C C . LEU A 1 149 ? 19.922 5.075 -49.662 1.00 87.38 149 LEU A C 1
ATOM 1166 O O . LEU A 1 149 ? 20.260 6.025 -48.962 1.00 87.38 149 LEU A O 1
ATOM 1170 N N . ARG A 1 150 ? 19.342 5.285 -50.853 1.00 88.25 150 ARG A N 1
ATOM 1171 C CA . ARG A 1 150 ? 19.143 6.642 -51.423 1.00 88.25 150 ARG A CA 1
ATOM 1172 C C . ARG A 1 150 ? 18.199 7.532 -50.603 1.00 88.25 150 ARG A C 1
ATOM 1174 O O . ARG A 1 150 ? 18.270 8.760 -50.678 1.00 88.25 150 ARG A O 1
ATOM 1181 N N . THR A 1 151 ? 17.273 6.943 -49.846 1.00 89.19 151 THR A N 1
ATOM 1182 C CA . THR A 1 151 ? 16.432 7.697 -48.905 1.00 89.19 151 THR A CA 1
ATOM 1183 C C . THR A 1 151 ? 17.187 7.958 -47.608 1.00 89.19 151 THR A C 1
ATOM 1185 O O . THR A 1 151 ? 17.098 9.078 -47.106 1.00 89.19 151 THR A O 1
ATOM 1188 N N . TYR A 1 152 ? 17.979 6.992 -47.132 1.00 90.50 152 TYR A N 1
ATOM 1189 C CA . TYR A 1 152 ? 18.876 7.142 -45.985 1.00 90.50 152 TYR A CA 1
ATOM 1190 C C . TYR A 1 152 ? 19.862 8.308 -46.166 1.00 90.50 152 TYR A C 1
ATOM 1192 O O . TYR A 1 152 ? 19.826 9.251 -45.379 1.00 90.50 152 TYR A O 1
ATOM 1200 N N . GLU A 1 153 ? 20.655 8.326 -47.245 1.00 89.94 153 GLU A N 1
ATOM 1201 C CA . GLU A 1 153 ? 21.631 9.394 -47.544 1.00 89.94 153 GLU A CA 1
ATOM 1202 C C . GLU A 1 153 ? 21.004 10.797 -47.461 1.00 89.94 153 GLU A C 1
ATOM 1204 O O . GLU A 1 153 ? 21.507 11.694 -46.781 1.00 89.94 153 GLU A O 1
ATOM 1209 N N . ARG A 1 154 ? 19.856 10.968 -48.126 1.00 90.00 154 ARG A N 1
ATOM 1210 C CA . ARG A 1 154 ? 19.071 12.208 -48.152 1.00 90.00 154 ARG A CA 1
ATOM 1211 C C . ARG A 1 154 ? 18.527 12.583 -46.770 1.00 90.00 154 ARG A C 1
ATOM 1213 O O . ARG A 1 154 ? 18.557 13.757 -46.410 1.00 90.00 154 ARG A O 1
ATOM 1220 N N . LYS A 1 155 ? 18.038 11.612 -45.991 1.00 88.94 155 LYS A N 1
ATOM 1221 C CA . LYS A 1 155 ? 17.512 11.841 -44.635 1.00 88.94 155 LYS A CA 1
ATOM 1222 C C . LYS A 1 155 ? 18.623 12.251 -43.665 1.00 88.94 155 LYS A C 1
ATOM 1224 O O . LYS A 1 155 ? 18.448 13.245 -42.961 1.00 88.94 155 LYS A O 1
ATOM 1229 N N . ILE A 1 156 ? 19.783 11.593 -43.710 1.00 89.38 156 ILE A N 1
ATOM 1230 C CA . ILE A 1 156 ? 20.979 11.951 -42.927 1.00 89.38 156 ILE A CA 1
ATOM 1231 C C . ILE A 1 156 ? 21.479 13.366 -43.260 1.00 89.38 156 ILE A C 1
ATOM 1233 O O . ILE A 1 156 ? 21.855 14.109 -42.355 1.00 89.38 156 ILE A O 1
ATOM 1237 N N . GLN A 1 157 ? 21.427 13.795 -44.526 1.00 87.50 157 GLN A N 1
ATOM 1238 C CA . GLN A 1 157 ? 21.748 15.183 -44.901 1.00 87.50 157 GLN A CA 1
ATOM 1239 C C . GLN A 1 157 ? 20.761 16.215 -44.318 1.00 87.50 157 GLN A C 1
ATOM 1241 O O . GLN A 1 157 ? 21.144 17.360 -44.097 1.00 87.50 157 GLN A O 1
ATOM 1246 N N . SER A 1 158 ? 19.514 15.817 -44.041 1.00 85.88 158 SER A N 1
ATOM 1247 C CA . SER A 1 158 ? 18.458 16.677 -43.478 1.00 85.88 158 SER A CA 1
ATOM 1248 C C . SER A 1 158 ? 18.298 16.600 -41.950 1.00 85.88 158 SER A C 1
ATOM 1250 O O . SER A 1 158 ? 17.413 17.256 -41.404 1.00 85.88 158 SER A O 1
ATOM 1252 N N . LEU A 1 159 ? 19.129 15.821 -41.247 1.00 82.69 159 LEU A N 1
ATOM 1253 C CA . LEU A 1 159 ? 18.937 15.429 -39.839 1.00 82.69 159 LEU A CA 1
ATOM 1254 C C . LEU A 1 159 ? 18.794 16.617 -38.859 1.00 82.69 159 LEU A C 1
ATOM 1256 O O . LEU A 1 159 ? 18.023 16.553 -37.903 1.00 82.69 159 LEU A O 1
ATOM 1260 N N . GLU A 1 160 ? 19.489 17.725 -39.129 1.00 76.81 160 GLU A N 1
ATOM 1261 C CA . GLU A 1 160 ? 19.429 18.972 -38.345 1.00 76.81 160 GLU A CA 1
ATOM 1262 C C . GLU A 1 160 ? 18.112 19.757 -38.532 1.00 76.81 160 GLU A C 1
ATOM 1264 O O . GLU A 1 160 ? 17.806 20.645 -37.742 1.00 76.81 160 GLU A O 1
ATOM 1269 N N . THR A 1 161 ? 17.326 19.430 -39.565 1.00 80.00 161 THR A N 1
ATOM 1270 C CA . THR A 1 161 ? 16.078 20.126 -39.948 1.00 80.00 161 THR A CA 1
ATOM 1271 C C . THR A 1 161 ? 14.800 19.348 -39.620 1.00 80.00 161 THR A C 1
ATOM 1273 O O . THR A 1 161 ? 13.703 19.832 -39.897 1.00 80.00 161 THR A O 1
ATOM 1276 N N . LEU A 1 162 ? 14.923 18.145 -39.050 1.00 80.44 162 LEU A N 1
ATOM 1277 C CA . LEU A 1 162 ? 13.778 17.323 -38.653 1.00 80.44 162 LEU A CA 1
ATOM 1278 C C . LEU A 1 162 ? 13.048 17.932 -37.448 1.00 80.44 162 LEU A C 1
ATOM 1280 O O . LEU A 1 162 ? 13.657 18.597 -36.609 1.00 80.44 162 LEU A O 1
ATOM 1284 N N . ASP A 1 163 ? 11.738 17.693 -37.353 1.00 79.75 163 ASP A N 1
ATOM 1285 C CA . ASP A 1 163 ? 10.962 18.190 -36.222 1.00 79.75 163 ASP A CA 1
ATOM 1286 C C . ASP A 1 163 ? 11.101 17.282 -34.990 1.00 79.75 163 ASP A C 1
ATOM 1288 O O . ASP A 1 163 ? 10.906 16.063 -35.039 1.00 79.75 163 ASP A O 1
ATOM 1292 N N . TYR A 1 164 ? 11.401 17.931 -33.868 1.00 82.12 164 TYR A N 1
ATOM 1293 C CA . TYR A 1 164 ? 11.579 17.358 -32.538 1.00 82.12 164 TYR A CA 1
ATOM 1294 C C . TYR A 1 164 ? 10.548 17.932 -31.534 1.00 82.12 164 TYR A C 1
ATOM 1296 O O . TYR A 1 164 ? 10.722 17.815 -30.318 1.00 82.12 164 TYR A O 1
ATOM 1304 N N . SER A 1 165 ? 9.485 18.589 -32.027 1.00 77.81 165 SER A N 1
ATOM 1305 C CA . SER A 1 165 ? 8.458 19.296 -31.244 1.00 77.81 165 SER A CA 1
ATOM 1306 C C . SER A 1 165 ? 7.665 18.417 -30.274 1.00 77.81 165 SER A C 1
ATOM 1308 O O . SER A 1 165 ? 7.254 18.918 -29.225 1.00 77.81 165 SER A O 1
ATOM 1310 N N . SER A 1 166 ? 7.497 17.129 -30.581 1.00 77.31 166 SER A N 1
ATOM 1311 C CA . SER A 1 166 ? 6.766 16.150 -29.766 1.00 77.31 166 SER A CA 1
ATOM 1312 C C . SER A 1 166 ? 7.460 15.792 -28.448 1.00 77.31 166 SER A C 1
ATOM 1314 O O . SER A 1 166 ? 6.804 15.329 -27.520 1.00 77.31 166 SER A O 1
ATOM 1316 N N . MET A 1 167 ? 8.773 16.019 -28.338 1.00 83.19 167 MET A N 1
ATOM 1317 C CA . MET A 1 167 ? 9.590 15.497 -27.236 1.00 83.19 167 MET A CA 1
ATOM 1318 C C . MET A 1 167 ? 9.837 16.528 -26.120 1.00 83.19 167 MET A C 1
ATOM 1320 O O . MET A 1 167 ? 9.916 17.730 -26.408 1.00 83.19 167 MET A O 1
ATOM 1324 N N . PRO A 1 168 ? 10.043 16.099 -24.857 1.00 85.88 168 PRO A N 1
ATOM 1325 C CA . PRO A 1 168 ? 10.404 16.978 -23.740 1.00 85.88 168 PRO A CA 1
ATOM 1326 C C . PRO A 1 168 ? 11.641 17.856 -24.020 1.00 85.88 168 PRO A C 1
ATOM 1328 O O . PRO A 1 168 ? 12.576 17.405 -24.685 1.00 85.88 168 PRO A O 1
ATOM 1331 N N . PRO A 1 169 ? 11.700 19.104 -23.514 1.00 85.00 169 PRO A N 1
ATOM 1332 C CA . PRO A 1 169 ? 12.750 20.062 -23.874 1.00 85.00 169 PRO A CA 1
ATOM 1333 C C . PRO A 1 169 ? 14.162 19.590 -23.492 1.00 85.00 169 PRO A C 1
ATOM 1335 O O . PRO A 1 169 ? 15.067 19.665 -24.323 1.00 85.00 169 PRO A O 1
ATOM 1338 N N . ASP A 1 170 ? 14.345 19.028 -22.292 1.00 86.69 170 ASP A N 1
ATOM 1339 C CA . ASP A 1 170 ? 15.629 18.467 -21.842 1.00 86.69 170 ASP A CA 1
ATOM 1340 C C . ASP A 1 170 ? 16.091 17.264 -22.684 1.00 86.69 170 ASP A C 1
ATOM 1342 O O . ASP A 1 170 ? 17.290 17.007 -22.802 1.00 86.69 170 ASP A O 1
ATOM 1346 N N . LEU A 1 171 ?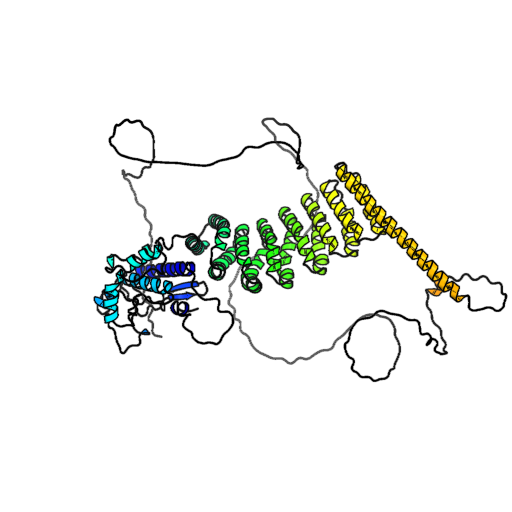 15.153 16.553 -23.322 1.00 88.94 171 LEU A N 1
ATOM 1347 C CA . LEU A 1 171 ? 15.445 15.410 -24.186 1.00 88.94 171 LEU A CA 1
ATOM 1348 C C . LEU A 1 171 ? 15.918 15.834 -25.586 1.00 88.94 171 LEU A C 1
ATOM 1350 O O . LEU A 1 171 ? 16.743 15.148 -26.186 1.00 88.94 171 LEU A O 1
ATOM 1354 N N . ARG A 1 172 ? 15.468 16.987 -26.103 1.00 89.06 172 ARG A N 1
ATOM 1355 C CA . ARG A 1 172 ? 15.876 17.488 -27.434 1.00 89.06 172 ARG A CA 1
ATOM 1356 C C . ARG A 1 172 ? 17.383 17.738 -27.506 1.00 89.06 172 ARG A C 1
ATOM 1358 O O . ARG A 1 172 ? 18.033 17.298 -28.449 1.00 89.06 172 ARG A O 1
ATOM 1365 N N . GLY A 1 173 ? 17.952 18.385 -26.485 1.00 87.44 173 GLY A N 1
ATOM 1366 C CA . GLY A 1 173 ? 19.401 18.618 -26.399 1.00 87.44 173 GLY A CA 1
ATOM 1367 C C . GLY A 1 173 ? 20.215 17.325 -26.260 1.00 87.44 173 GLY A C 1
ATOM 1368 O O . GLY A 1 173 ? 21.306 17.217 -26.816 1.00 87.44 173 GLY A O 1
ATOM 1369 N N . VAL A 1 174 ? 19.659 16.322 -25.572 1.00 91.06 174 VAL A N 1
ATOM 1370 C CA . VAL A 1 174 ? 20.227 14.969 -25.460 1.00 91.06 174 VAL A CA 1
ATOM 1371 C C . VAL A 1 174 ? 20.251 14.261 -26.818 1.00 91.06 174 VAL A C 1
ATOM 1373 O O . VAL A 1 174 ? 21.297 13.752 -27.218 1.00 91.06 174 VAL A O 1
ATOM 1376 N N . ILE A 1 175 ? 19.136 14.273 -27.552 1.00 91.19 175 ILE A N 1
ATOM 1377 C CA . ILE A 1 175 ? 19.004 13.616 -28.860 1.00 91.19 175 ILE A CA 1
ATOM 1378 C C . ILE A 1 175 ? 19.902 14.269 -29.907 1.00 91.19 175 ILE A C 1
ATOM 1380 O O . ILE A 1 175 ? 20.639 13.557 -30.578 1.00 91.19 175 ILE A O 1
ATOM 1384 N N . LEU A 1 176 ? 19.926 15.602 -30.007 1.00 89.75 176 LEU A N 1
ATOM 1385 C CA . LEU A 1 176 ? 20.802 16.303 -30.957 1.00 89.75 176 LEU A CA 1
ATOM 1386 C C . LEU A 1 176 ? 22.291 15.997 -30.717 1.00 89.75 176 LEU A C 1
ATOM 1388 O O . LEU A 1 176 ? 23.070 15.940 -31.666 1.00 89.75 176 LEU A O 1
ATOM 1392 N N . ARG A 1 177 ? 22.690 15.742 -29.462 1.00 91.69 177 ARG A N 1
ATOM 1393 C CA . ARG A 1 177 ? 24.059 15.328 -29.124 1.00 91.69 177 ARG A CA 1
ATOM 1394 C C . ARG A 1 177 ? 24.319 13.833 -29.351 1.00 91.69 177 ARG A C 1
ATOM 1396 O O . ARG A 1 177 ? 25.466 13.457 -29.558 1.00 91.69 177 ARG A O 1
ATOM 1403 N N . LEU A 1 178 ? 23.302 12.973 -29.343 1.00 92.00 178 LEU A N 1
ATOM 1404 C CA . LEU A 1 178 ? 23.432 11.564 -29.745 1.00 92.00 178 LEU A CA 1
ATOM 1405 C C . LEU A 1 178 ? 23.421 11.393 -31.279 1.00 92.00 178 LEU A C 1
ATOM 1407 O O . LEU A 1 178 ? 24.154 10.563 -31.802 1.00 92.00 178 LEU A O 1
ATOM 1411 N N . LEU A 1 179 ? 22.672 12.231 -32.003 1.00 91.62 179 LEU A N 1
ATOM 1412 C CA . LEU A 1 179 ? 22.614 12.298 -33.472 1.00 91.62 179 LEU A CA 1
ATOM 1413 C C . LEU A 1 179 ? 23.796 13.052 -34.113 1.00 91.62 179 LEU A C 1
ATOM 1415 O O . LEU A 1 179 ? 23.801 13.273 -35.324 1.00 91.62 179 LEU A O 1
ATOM 1419 N N . ALA A 1 180 ? 24.799 13.474 -33.333 1.00 89.75 180 ALA A N 1
ATOM 1420 C CA . ALA A 1 180 ? 25.912 14.270 -33.844 1.00 89.75 180 ALA A CA 1
ATOM 1421 C C . ALA A 1 180 ? 26.640 13.539 -34.989 1.00 89.75 180 ALA A C 1
ATOM 1423 O O . ALA A 1 180 ? 27.099 12.407 -34.835 1.00 89.75 180 ALA A O 1
ATOM 1424 N N . ARG A 1 181 ? 26.762 14.198 -36.150 1.00 83.56 181 ARG A N 1
ATOM 1425 C CA . ARG A 1 181 ? 27.246 13.574 -37.397 1.00 83.56 181 ARG A CA 1
ATOM 1426 C C . ARG A 1 181 ? 28.633 12.933 -37.266 1.00 83.56 181 ARG A C 1
ATOM 1428 O O . ARG A 1 181 ? 28.867 11.888 -37.857 1.00 83.56 181 ARG A O 1
ATOM 1435 N N . GLN A 1 182 ? 29.520 13.532 -36.472 1.00 86.69 182 GLN A N 1
ATOM 1436 C CA . GLN A 1 182 ? 30.837 12.981 -36.139 1.00 86.69 182 GLN A CA 1
ATOM 1437 C C . GLN A 1 182 ? 30.749 12.034 -34.926 1.00 86.69 182 GLN A C 1
ATOM 1439 O O . GLN A 1 182 ? 30.350 12.508 -33.857 1.00 86.69 182 GLN A O 1
ATOM 1444 N N . PRO A 1 183 ? 31.168 10.753 -35.034 1.00 89.38 183 PRO A N 1
ATOM 1445 C CA . PRO A 1 183 ? 31.132 9.781 -33.933 1.00 89.38 183 PRO A CA 1
ATOM 1446 C C . PRO A 1 183 ? 31.765 10.299 -32.635 1.00 89.38 183 PRO A C 1
ATOM 1448 O O . PRO A 1 183 ? 31.158 10.215 -31.570 1.00 89.38 183 PRO A O 1
ATOM 1451 N N . SER A 1 184 ? 32.934 10.940 -32.734 1.00 89.06 184 SER A N 1
ATOM 1452 C CA . SER A 1 184 ? 33.699 11.493 -31.603 1.00 89.06 184 SER A CA 1
ATOM 1453 C C . SER A 1 184 ? 32.989 12.608 -30.825 1.00 89.06 184 SER A C 1
ATOM 1455 O O . SER A 1 184 ? 33.377 12.904 -29.698 1.00 89.06 184 SER A O 1
ATOM 1457 N N . ASN A 1 185 ? 31.967 13.241 -31.413 1.00 89.62 185 ASN A N 1
ATOM 1458 C CA . ASN A 1 185 ? 31.191 14.302 -30.767 1.00 89.62 185 ASN A CA 1
ATOM 1459 C C . ASN A 1 185 ? 29.917 13.771 -30.089 1.00 89.62 185 ASN A C 1
ATOM 1461 O O . ASN A 1 185 ? 29.231 14.541 -29.405 1.00 89.62 185 ASN A O 1
ATOM 1465 N N . ARG A 1 186 ? 29.575 12.488 -30.287 1.00 92.75 186 ARG A N 1
ATOM 1466 C CA . ARG A 1 186 ? 28.359 11.900 -29.723 1.00 92.75 186 ARG A CA 1
ATOM 1467 C C . ARG A 1 186 ? 28.472 11.721 -28.220 1.00 92.75 186 ARG A C 1
ATOM 1469 O O . ARG A 1 186 ? 29.536 11.447 -27.674 1.00 92.75 186 ARG A O 1
ATOM 1476 N N . MET A 1 187 ? 27.336 11.859 -27.549 1.00 92.81 187 MET A N 1
ATOM 1477 C CA . MET A 1 187 ? 27.247 11.586 -26.121 1.00 92.81 187 MET A CA 1
ATOM 1478 C C . MET A 1 187 ? 27.405 10.083 -25.836 1.00 92.81 187 MET A C 1
ATOM 1480 O O . MET A 1 187 ? 26.827 9.240 -26.528 1.00 92.81 187 MET A O 1
ATOM 1484 N N . THR A 1 188 ? 28.175 9.744 -24.802 1.00 93.44 188 THR A N 1
ATOM 1485 C CA . THR A 1 188 ? 28.367 8.352 -24.368 1.00 93.44 188 THR A CA 1
ATOM 1486 C C . THR A 1 188 ? 27.151 7.802 -23.611 1.00 93.44 188 THR A C 1
ATOM 1488 O O . THR A 1 188 ? 26.364 8.552 -23.028 1.00 93.44 188 THR A O 1
ATOM 1491 N N . ALA A 1 189 ? 27.023 6.471 -23.535 1.00 92.62 189 ALA A N 1
ATOM 1492 C CA . ALA A 1 189 ? 25.980 5.806 -22.743 1.00 92.62 189 ALA A CA 1
ATOM 1493 C C . ALA A 1 189 ? 26.045 6.137 -21.232 1.00 92.62 189 ALA A C 1
ATOM 1495 O O . ALA A 1 189 ? 25.032 6.047 -20.537 1.00 92.62 189 ALA A O 1
ATOM 1496 N N . VAL A 1 190 ? 27.211 6.549 -20.719 1.00 93.50 190 VAL A N 1
ATOM 1497 C CA . VAL A 1 190 ? 27.390 7.010 -19.330 1.00 93.50 190 VAL A CA 1
ATOM 1498 C C . VAL A 1 190 ? 26.844 8.429 -19.153 1.00 93.50 190 VAL A C 1
ATOM 1500 O O . VAL A 1 190 ? 26.033 8.669 -18.261 1.00 93.50 190 VAL A O 1
ATOM 1503 N N . GLU A 1 191 ? 27.223 9.363 -20.031 1.00 93.38 191 GLU A N 1
ATOM 1504 C CA . GLU A 1 191 ? 26.700 10.738 -20.016 1.00 93.38 191 GLU A CA 1
ATOM 1505 C C . GLU A 1 191 ? 25.184 10.795 -20.252 1.00 93.38 191 GLU A C 1
ATOM 1507 O O . GLU A 1 191 ? 24.487 11.613 -19.656 1.00 93.38 191 GLU A O 1
ATOM 1512 N N . PHE A 1 192 ? 24.646 9.899 -21.083 1.00 94.38 192 PHE A N 1
ATOM 1513 C CA . PHE A 1 192 ? 23.205 9.779 -21.286 1.00 94.38 192 PHE A CA 1
ATOM 1514 C C . PHE A 1 192 ? 22.463 9.520 -19.967 1.00 94.38 192 PHE A C 1
ATOM 1516 O O . PHE A 1 192 ? 21.509 10.233 -19.650 1.00 94.38 192 PHE A O 1
ATOM 1523 N N . GLN A 1 193 ? 22.933 8.564 -19.158 1.00 93.50 193 GLN A N 1
ATOM 1524 C CA . GLN A 1 193 ? 22.331 8.218 -17.862 1.00 93.50 193 GLN A CA 1
ATOM 1525 C C . GLN A 1 193 ? 22.400 9.355 -16.823 1.00 93.50 193 GLN A C 1
ATOM 1527 O O . GLN A 1 193 ? 21.585 9.376 -15.895 1.00 93.50 193 GLN A O 1
ATOM 1532 N N . SER A 1 194 ? 23.347 10.291 -16.970 1.00 91.38 194 SER A N 1
ATOM 1533 C CA . SER A 1 194 ? 23.498 11.479 -16.115 1.00 91.38 194 SER A CA 1
ATOM 1534 C C . SER A 1 194 ? 22.827 12.744 -16.670 1.00 91.38 194 SER A C 1
ATOM 1536 O O . SER A 1 194 ? 22.920 13.808 -16.056 1.00 91.38 194 SER A O 1
ATOM 1538 N N . SER A 1 195 ? 22.126 12.651 -17.805 1.00 92.44 195 SER A N 1
ATOM 1539 C CA . SER A 1 195 ? 21.427 13.788 -18.408 1.00 92.44 195 SER A CA 1
ATOM 1540 C C . SER A 1 195 ? 20.234 14.278 -17.570 1.00 92.44 195 SER A C 1
ATOM 1542 O O . SER A 1 195 ? 19.571 13.506 -16.874 1.00 92.44 195 SER A O 1
ATOM 1544 N N . ARG A 1 196 ? 19.920 15.581 -17.681 1.00 90.69 196 ARG A N 1
ATOM 1545 C CA . ARG A 1 196 ? 18.836 16.254 -16.928 1.00 90.69 196 ARG A CA 1
ATOM 1546 C C . ARG A 1 196 ? 17.454 15.634 -17.132 1.00 90.69 196 ARG A C 1
ATOM 1548 O O . ARG A 1 196 ? 16.622 15.695 -16.237 1.00 90.69 196 ARG A O 1
ATOM 1555 N N . TYR A 1 197 ? 17.236 14.975 -18.267 1.00 91.00 197 TYR A N 1
ATOM 1556 C CA . TYR A 1 197 ? 16.027 14.201 -18.548 1.00 91.00 197 TYR A CA 1
ATOM 1557 C C . TYR A 1 197 ? 15.726 13.135 -17.469 1.00 91.00 197 TYR A C 1
ATOM 1559 O O . TYR A 1 197 ? 14.567 12.853 -17.174 1.00 91.00 197 TYR A O 1
ATOM 1567 N N . PHE A 1 198 ? 16.762 12.593 -16.814 1.00 91.75 198 PHE A N 1
ATOM 1568 C CA . PHE A 1 198 ? 16.646 11.617 -15.723 1.00 91.75 198 PHE A CA 1
ATOM 1569 C C . PHE A 1 198 ? 16.812 12.220 -14.313 1.00 91.75 198 PHE A C 1
ATOM 1571 O O . PHE A 1 198 ? 16.925 11.458 -13.339 1.00 91.75 198 PHE A O 1
ATOM 1578 N N . ASP A 1 199 ? 16.853 13.551 -14.195 1.00 89.38 199 ASP A N 1
ATOM 1579 C CA . ASP A 1 199 ? 17.007 14.304 -12.944 1.00 89.38 199 ASP A CA 1
ATOM 1580 C C . ASP A 1 199 ? 15.645 14.804 -12.436 1.00 89.38 199 ASP A C 1
ATOM 1582 O O . ASP A 1 199 ? 15.306 15.986 -12.472 1.00 89.38 199 ASP A O 1
ATOM 1586 N N . ASN A 1 200 ? 14.810 13.858 -12.002 1.00 90.38 200 ASN A N 1
ATOM 1587 C CA . ASN A 1 200 ? 13.532 14.155 -11.363 1.00 90.38 200 ASN A CA 1
ATOM 1588 C C . ASN A 1 200 ? 13.281 13.260 -10.140 1.00 90.38 200 ASN A C 1
ATOM 1590 O O . ASN A 1 200 ? 13.937 12.232 -9.934 1.00 90.38 200 ASN A O 1
ATOM 1594 N N . LEU A 1 201 ? 12.314 13.664 -9.310 1.00 91.00 201 LEU A N 1
ATOM 1595 C CA . LEU A 1 201 ? 12.003 13.008 -8.039 1.00 91.00 201 LEU A CA 1
ATOM 1596 C C . LEU A 1 201 ? 11.552 11.550 -8.212 1.00 91.00 201 LEU A C 1
ATOM 1598 O O . LEU A 1 201 ? 11.921 10.704 -7.397 1.00 91.00 201 LEU A O 1
ATOM 1602 N N . LEU A 1 202 ? 10.783 11.237 -9.257 1.00 91.25 202 LEU A N 1
ATOM 1603 C CA . LEU A 1 202 ? 10.196 9.909 -9.462 1.00 91.25 202 LEU A CA 1
ATOM 1604 C C . LEU A 1 202 ? 11.254 8.909 -9.939 1.00 91.25 202 LEU A C 1
ATOM 1606 O O . LEU A 1 202 ? 11.388 7.829 -9.361 1.00 91.25 202 LEU A O 1
ATOM 1610 N N . VAL A 1 203 ? 12.081 9.306 -10.911 1.00 90.44 203 VAL A N 1
ATOM 1611 C CA . VAL A 1 203 ? 13.245 8.535 -11.369 1.00 90.44 203 VAL A CA 1
ATOM 1612 C C . VAL A 1 203 ? 14.262 8.361 -10.238 1.00 90.44 203 VAL A C 1
ATOM 1614 O O . VAL A 1 203 ? 14.782 7.262 -10.056 1.00 90.44 203 VAL A O 1
ATOM 1617 N N . SER A 1 204 ? 14.513 9.389 -9.423 1.00 90.50 204 SER A N 1
ATOM 1618 C CA . SER A 1 204 ? 15.426 9.295 -8.269 1.00 90.50 204 SER A CA 1
ATOM 1619 C C . SER A 1 204 ? 14.896 8.371 -7.169 1.00 90.50 204 SER A C 1
ATOM 1621 O O . SER A 1 204 ? 15.634 7.539 -6.643 1.00 90.50 204 SER A O 1
ATOM 1623 N N . THR A 1 205 ? 13.595 8.438 -6.879 1.00 92.31 205 THR A N 1
ATOM 1624 C CA . THR A 1 205 ? 12.908 7.515 -5.960 1.00 92.31 205 THR A CA 1
ATOM 1625 C C . THR A 1 205 ? 12.970 6.073 -6.480 1.00 92.31 205 THR A C 1
ATOM 1627 O O . THR A 1 205 ? 13.206 5.148 -5.706 1.00 92.31 205 THR A O 1
ATOM 1630 N N . MET A 1 206 ? 12.848 5.868 -7.797 1.00 88.94 206 MET A N 1
ATOM 1631 C CA . MET A 1 206 ? 12.993 4.554 -8.432 1.00 88.94 206 MET A CA 1
ATOM 1632 C C . MET A 1 206 ? 14.443 4.039 -8.406 1.00 88.94 206 MET A C 1
ATOM 1634 O O . MET A 1 206 ? 14.660 2.873 -8.093 1.00 88.94 206 MET A O 1
ATOM 1638 N N . LYS A 1 207 ? 15.447 4.896 -8.651 1.00 88.25 207 LYS A N 1
ATOM 1639 C CA . LYS A 1 207 ? 16.885 4.576 -8.500 1.00 88.25 207 LYS A CA 1
ATOM 1640 C C . LYS A 1 207 ? 17.216 4.149 -7.055 1.00 88.25 207 LYS A C 1
ATOM 1642 O O . LYS A 1 207 ? 18.001 3.222 -6.845 1.00 88.25 207 LYS A O 1
ATOM 1647 N N . PHE A 1 208 ? 16.584 4.773 -6.057 1.00 91.06 208 PHE A N 1
ATOM 1648 C CA . PHE A 1 208 ? 16.706 4.364 -4.653 1.00 91.06 208 PHE A CA 1
ATOM 1649 C C . PHE A 1 208 ? 16.001 3.024 -4.370 1.00 91.06 208 PHE A C 1
ATOM 1651 O O . PHE A 1 208 ? 16.557 2.191 -3.662 1.00 91.06 208 PHE A O 1
ATOM 1658 N N . LEU A 1 209 ? 14.830 2.770 -4.970 1.00 89.62 209 LEU A N 1
ATOM 1659 C CA . LEU A 1 209 ? 14.147 1.469 -4.888 1.00 89.62 209 LEU A CA 1
ATOM 1660 C C . LEU A 1 209 ? 14.922 0.328 -5.577 1.00 89.62 209 LEU A C 1
ATOM 1662 O O . LEU A 1 209 ? 14.906 -0.792 -5.076 1.00 89.62 209 LEU A O 1
ATOM 1666 N N . GLU A 1 210 ? 15.630 0.587 -6.684 1.00 85.75 210 GLU A N 1
ATOM 1667 C CA . GLU A 1 210 ? 16.493 -0.417 -7.334 1.00 85.75 210 GLU A CA 1
ATOM 1668 C C . GLU A 1 210 ? 17.702 -0.805 -6.459 1.00 85.75 210 GLU A C 1
ATOM 1670 O O . GLU A 1 210 ? 18.095 -1.967 -6.466 1.00 85.75 210 GLU A O 1
ATOM 1675 N N . SER A 1 211 ? 18.252 0.128 -5.669 1.00 88.06 211 SER A N 1
ATOM 1676 C CA . SER A 1 211 ? 19.371 -0.119 -4.734 1.00 88.06 211 SER A CA 1
ATOM 1677 C C . SER A 1 211 ? 18.927 -0.380 -3.285 1.00 88.06 211 SER A C 1
ATOM 1679 O O . SER A 1 211 ? 19.749 -0.409 -2.371 1.00 88.06 211 SER A O 1
ATOM 1681 N N . PHE A 1 212 ? 17.626 -0.573 -3.050 1.00 87.56 212 PHE A N 1
ATOM 1682 C CA . PHE A 1 212 ? 17.040 -0.638 -1.709 1.00 87.56 212 PHE A CA 1
ATOM 1683 C C . PHE A 1 212 ? 17.574 -1.778 -0.822 1.00 87.56 212 PHE A C 1
ATOM 1685 O O . PHE A 1 212 ? 17.839 -1.507 0.350 1.00 87.56 212 PHE A O 1
ATOM 1692 N N . PRO A 1 213 ? 17.802 -3.017 -1.317 1.00 86.75 213 PRO A N 1
ATOM 1693 C CA . PRO A 1 213 ? 18.329 -4.108 -0.488 1.00 86.75 213 PRO A CA 1
ATOM 1694 C C . PRO A 1 213 ? 19.716 -3.829 0.110 1.00 86.75 213 PRO A C 1
ATOM 1696 O O . PRO A 1 213 ? 20.055 -4.402 1.140 1.00 86.75 213 PRO A O 1
ATOM 1699 N N . GLU A 1 214 ? 20.494 -2.940 -0.514 1.00 89.94 214 GLU A N 1
ATOM 1700 C CA . GLU A 1 214 ? 21.859 -2.572 -0.117 1.00 89.94 214 GLU A CA 1
ATOM 1701 C C . GLU A 1 214 ? 21.898 -1.444 0.930 1.00 89.94 214 GLU A C 1
ATOM 1703 O O . GLU A 1 214 ? 22.964 -1.132 1.461 1.00 89.94 214 GLU A O 1
ATOM 1708 N N . LYS A 1 215 ? 20.762 -0.787 1.209 1.00 91.25 215 LYS A N 1
ATOM 1709 C CA . LYS A 1 215 ? 20.698 0.376 2.108 1.00 91.25 215 LYS A CA 1
ATOM 1710 C C . LYS A 1 215 ? 20.650 -0.018 3.573 1.00 91.25 215 LYS A C 1
ATOM 1712 O O . LYS A 1 215 ? 20.026 -1.012 3.951 1.00 91.25 215 LYS A O 1
ATOM 1717 N N . THR A 1 216 ? 21.240 0.832 4.411 1.00 92.56 216 THR A N 1
ATOM 1718 C CA . THR A 1 216 ? 21.096 0.720 5.863 1.00 92.56 216 THR A CA 1
ATOM 1719 C C . THR A 1 216 ? 19.629 0.862 6.257 1.00 92.56 216 THR A C 1
ATOM 1721 O O . THR A 1 216 ? 18.838 1.559 5.615 1.00 92.56 216 THR A O 1
ATOM 1724 N N . ARG A 1 217 ? 19.240 0.203 7.345 1.00 90.12 217 ARG A N 1
ATOM 1725 C CA . ARG A 1 217 ? 17.860 0.222 7.839 1.00 90.12 217 ARG A CA 1
ATOM 1726 C C . ARG A 1 217 ? 17.403 1.641 8.200 1.00 90.12 217 ARG A C 1
ATOM 1728 O O . ARG A 1 217 ? 16.238 1.987 8.037 1.00 90.12 217 ARG A O 1
ATOM 1735 N N . GLU A 1 218 ? 18.321 2.484 8.646 1.00 91.00 218 GLU A N 1
ATOM 1736 C CA . GLU A 1 218 ? 18.077 3.875 9.005 1.00 91.00 218 GLU A CA 1
ATOM 1737 C C . GLU A 1 218 ? 17.787 4.730 7.752 1.00 91.00 218 GLU A C 1
ATOM 1739 O O . GLU A 1 218 ? 16.808 5.484 7.747 1.00 91.00 218 GLU A O 1
ATOM 1744 N N . GLU A 1 219 ? 18.527 4.529 6.651 1.00 92.44 219 GLU A N 1
ATOM 1745 C CA . GLU A 1 219 ? 18.190 5.089 5.332 1.00 92.44 219 GLU A CA 1
ATOM 1746 C C . GLU A 1 219 ? 16.829 4.579 4.831 1.00 92.44 219 GLU A C 1
ATOM 1748 O O . GLU A 1 219 ? 15.993 5.383 4.411 1.00 92.44 219 GLU A O 1
ATOM 1753 N N . LYS A 1 220 ? 16.563 3.264 4.915 1.00 92.75 220 LYS A N 1
ATOM 1754 C CA . LYS A 1 220 ? 15.269 2.666 4.531 1.00 92.75 220 LYS A CA 1
ATOM 1755 C C . LYS A 1 220 ? 14.107 3.296 5.305 1.00 92.75 220 LYS A C 1
ATOM 1757 O O . LYS A 1 220 ? 13.108 3.696 4.706 1.00 92.75 220 LYS A O 1
ATOM 1762 N N . ALA A 1 221 ? 14.247 3.446 6.623 1.00 91.62 221 ALA A N 1
ATOM 1763 C CA . ALA A 1 221 ? 13.247 4.064 7.491 1.00 91.62 221 ALA A CA 1
ATOM 1764 C C . ALA A 1 221 ? 13.002 5.542 7.148 1.00 91.62 221 ALA A C 1
ATOM 1766 O O . ALA A 1 221 ? 11.860 6.005 7.196 1.00 91.62 221 ALA A O 1
ATOM 1767 N N . GLN A 1 222 ? 14.051 6.298 6.808 1.00 92.38 222 GLN A N 1
ATOM 1768 C CA . GLN A 1 222 ? 13.925 7.693 6.381 1.00 92.38 222 GLN A CA 1
ATOM 1769 C C . GLN A 1 222 ? 13.266 7.806 4.999 1.00 92.38 222 GLN A C 1
ATOM 1771 O O . GLN A 1 222 ? 12.352 8.615 4.825 1.00 92.38 222 GLN A O 1
ATOM 1776 N N . PHE A 1 223 ? 13.654 6.954 4.049 1.00 93.94 223 PHE A N 1
ATOM 1777 C CA . PHE A 1 223 ? 13.047 6.879 2.723 1.00 93.94 223 PHE A CA 1
ATOM 1778 C C . PHE A 1 223 ? 11.554 6.537 2.797 1.00 93.94 223 PHE A C 1
ATOM 1780 O O . PHE A 1 223 ? 10.735 7.254 2.227 1.00 93.94 223 PHE A O 1
ATOM 1787 N N . MET A 1 224 ? 11.167 5.516 3.569 1.00 92.56 224 MET A N 1
ATOM 1788 C CA . MET A 1 224 ? 9.762 5.121 3.742 1.00 92.56 224 MET A CA 1
ATOM 1789 C C . MET A 1 224 ? 8.890 6.238 4.340 1.00 92.56 224 MET A C 1
ATOM 1791 O O . MET A 1 224 ? 7.733 6.386 3.946 1.00 92.56 224 MET A O 1
ATOM 1795 N N . LYS A 1 225 ? 9.430 7.073 5.239 1.00 90.75 225 LYS A N 1
ATOM 1796 C CA . LYS A 1 225 ? 8.722 8.260 5.766 1.00 90.75 225 LYS A CA 1
ATOM 1797 C C . LYS A 1 225 ? 8.489 9.338 4.699 1.00 90.75 225 LYS A C 1
ATOM 1799 O O . LYS A 1 225 ? 7.519 10.089 4.798 1.00 90.75 225 LYS A O 1
ATOM 1804 N N . GLY A 1 226 ? 9.368 9.429 3.699 1.00 90.44 226 GLY A N 1
ATOM 1805 C CA . GLY A 1 226 ? 9.223 10.328 2.552 1.00 90.44 226 GLY A CA 1
ATOM 1806 C C . GLY A 1 226 ? 8.297 9.777 1.464 1.00 90.44 226 GLY A C 1
ATOM 1807 O O . GLY A 1 226 ? 7.443 10.512 0.967 1.00 90.44 226 GLY A O 1
ATOM 1808 N N . LEU A 1 227 ? 8.431 8.486 1.138 1.00 93.25 227 LEU A N 1
ATOM 1809 C CA . LEU A 1 227 ? 7.776 7.809 0.013 1.00 93.25 227 LEU A CA 1
ATOM 1810 C C . LEU A 1 227 ? 6.262 8.054 -0.033 1.00 93.25 227 LEU A C 1
ATOM 1812 O O . LEU A 1 227 ? 5.741 8.398 -1.091 1.00 93.25 227 LEU A O 1
ATOM 1816 N N . ALA A 1 228 ? 5.578 7.996 1.113 1.00 87.62 228 ALA A N 1
ATOM 1817 C CA . ALA A 1 228 ? 4.127 8.178 1.217 1.00 87.62 228 ALA A CA 1
ATOM 1818 C C . ALA A 1 228 ? 3.619 9.519 0.648 1.00 87.62 228 ALA A C 1
ATOM 1820 O O . ALA A 1 228 ? 2.466 9.615 0.235 1.00 87.62 228 ALA A O 1
ATOM 1821 N N . ARG A 1 229 ? 4.474 10.551 0.594 1.00 89.75 229 ARG A N 1
ATOM 1822 C CA . ARG A 1 229 ? 4.164 11.871 0.010 1.00 89.75 229 ARG A CA 1
ATOM 1823 C C . ARG A 1 229 ? 4.310 11.907 -1.514 1.00 89.75 229 ARG A C 1
ATOM 1825 O O . ARG A 1 229 ? 3.782 12.810 -2.153 1.00 89.75 229 ARG A O 1
ATOM 1832 N N . VAL A 1 230 ? 5.048 10.952 -2.078 1.00 92.00 230 VAL A N 1
ATOM 1833 C CA . VAL A 1 230 ? 5.397 10.861 -3.504 1.00 92.00 230 VAL A CA 1
ATOM 1834 C C . VAL A 1 230 ? 4.565 9.790 -4.217 1.00 92.00 230 VAL A C 1
ATOM 1836 O O . VAL A 1 230 ? 4.318 9.929 -5.408 1.00 92.00 230 VAL A O 1
ATOM 1839 N N . LEU A 1 231 ? 4.056 8.768 -3.508 1.00 90.44 231 LEU A N 1
ATOM 1840 C CA . LEU A 1 231 ? 3.231 7.687 -4.086 1.00 90.44 231 LEU A CA 1
ATOM 1841 C C . LEU A 1 231 ? 2.091 8.196 -4.988 1.00 90.44 231 LEU A C 1
ATOM 1843 O O . LEU A 1 231 ? 1.853 7.613 -6.037 1.00 90.44 231 LEU A O 1
ATOM 1847 N N . GLY A 1 232 ? 1.429 9.301 -4.628 1.00 89.19 232 GLY A N 1
ATOM 1848 C CA . GLY A 1 232 ? 0.344 9.887 -5.428 1.00 89.19 232 GLY A CA 1
ATOM 1849 C C . GLY A 1 232 ? 0.759 10.468 -6.790 1.00 89.19 232 GLY A C 1
ATOM 1850 O O . GLY A 1 232 ? -0.117 10.762 -7.594 1.00 89.19 232 GLY A O 1
ATOM 1851 N N . GLN A 1 233 ? 2.061 10.632 -7.049 1.00 90.50 233 GLN A N 1
ATOM 1852 C CA . GLN A 1 233 ? 2.623 11.144 -8.308 1.00 90.50 233 GLN A CA 1
ATOM 1853 C C . GLN A 1 233 ? 3.045 10.025 -9.277 1.00 90.50 233 GLN A C 1
ATOM 1855 O O . GLN A 1 233 ? 3.411 10.312 -10.412 1.00 90.50 233 GLN A O 1
ATOM 1860 N N . PHE A 1 234 ? 3.040 8.760 -8.844 1.00 90.62 234 PHE A N 1
ATOM 1861 C CA . PHE A 1 234 ? 3.407 7.630 -9.699 1.00 90.62 234 PHE A CA 1
ATOM 1862 C C . PHE A 1 234 ? 2.199 7.100 -10.492 1.00 90.62 234 PHE A C 1
ATOM 1864 O O . PHE A 1 234 ? 1.103 7.009 -9.932 1.00 90.62 234 PHE A O 1
ATOM 1871 N N . PRO A 1 235 ? 2.397 6.644 -11.745 1.00 88.12 235 PRO A N 1
ATOM 1872 C CA . PRO A 1 235 ? 1.382 5.906 -12.489 1.00 88.12 235 PRO A CA 1
ATOM 1873 C C . PRO A 1 235 ? 1.005 4.597 -11.789 1.00 88.12 235 PRO A C 1
ATOM 1875 O O . PRO A 1 235 ? 1.860 3.890 -11.244 1.00 88.12 235 PRO A O 1
ATOM 1878 N N . ASP A 1 236 ? -0.266 4.212 -11.877 1.00 86.62 236 ASP A N 1
ATOM 1879 C CA . ASP A 1 236 ? -0.790 3.050 -11.149 1.00 86.62 236 ASP A CA 1
ATOM 1880 C C . ASP A 1 236 ? -0.216 1.710 -11.627 1.00 86.62 236 ASP A C 1
ATOM 1882 O O . ASP A 1 236 ? -0.010 0.794 -10.826 1.00 86.62 236 ASP A O 1
ATOM 1886 N N . ARG A 1 237 ? 0.197 1.634 -12.899 1.00 84.00 237 ARG A N 1
ATOM 1887 C CA . ARG A 1 237 ? 1.008 0.533 -13.447 1.00 84.00 237 ARG A CA 1
ATOM 1888 C C . ARG A 1 237 ? 2.340 0.373 -12.703 1.00 84.00 237 ARG A C 1
ATOM 1890 O O . ARG A 1 237 ? 2.696 -0.745 -12.328 1.00 84.00 237 ARG A O 1
ATOM 1897 N N . VAL A 1 238 ? 3.049 1.474 -12.443 1.00 87.38 238 VAL A N 1
ATOM 1898 C CA . VAL A 1 238 ? 4.352 1.492 -11.751 1.00 87.38 238 VAL A CA 1
ATOM 1899 C C . VAL A 1 238 ? 4.183 1.172 -10.264 1.00 87.38 238 VAL A C 1
ATOM 1901 O O . VAL A 1 238 ? 4.949 0.374 -9.711 1.00 87.38 238 VAL A O 1
ATOM 1904 N N . LEU A 1 239 ? 3.140 1.720 -9.630 1.00 90.38 239 LEU A N 1
ATOM 1905 C CA . LEU A 1 239 ? 2.773 1.396 -8.250 1.00 90.38 239 LEU A CA 1
ATOM 1906 C C . LEU A 1 239 ? 2.479 -0.102 -8.086 1.00 90.38 239 LEU A C 1
ATOM 1908 O O . LEU A 1 239 ? 3.097 -0.745 -7.239 1.00 90.38 239 LEU A O 1
ATOM 1912 N N . ARG A 1 240 ? 1.608 -0.678 -8.927 1.00 88.00 240 ARG A N 1
ATOM 1913 C CA . ARG A 1 240 ? 1.187 -2.088 -8.844 1.00 88.00 240 ARG A CA 1
ATOM 1914 C C . ARG A 1 240 ? 2.281 -3.083 -9.250 1.00 88.00 240 ARG A C 1
ATOM 1916 O O . ARG A 1 240 ? 2.442 -4.093 -8.572 1.00 88.00 240 ARG A O 1
ATOM 1923 N N . ARG A 1 241 ? 3.018 -2.844 -10.346 1.00 85.75 241 ARG A N 1
ATOM 1924 C CA . ARG A 1 241 ? 3.960 -3.834 -10.925 1.00 85.75 241 ARG A CA 1
ATOM 1925 C C . ARG A 1 241 ? 5.391 -3.753 -10.384 1.00 85.75 241 ARG A C 1
ATOM 1927 O O . ARG A 1 241 ? 6.121 -4.737 -10.499 1.00 85.75 241 ARG A O 1
ATOM 1934 N N . LYS A 1 242 ? 5.811 -2.611 -9.823 1.00 86.19 242 LYS A N 1
ATOM 1935 C CA . LYS A 1 242 ? 7.200 -2.383 -9.382 1.00 86.19 242 LYS A CA 1
ATOM 1936 C C . LYS A 1 242 ? 7.296 -2.005 -7.902 1.00 86.19 242 LYS A C 1
ATOM 1938 O O . LYS A 1 242 ? 7.966 -2.709 -7.155 1.00 86.19 242 LYS A O 1
ATOM 1943 N N . ILE A 1 243 ? 6.617 -0.939 -7.471 1.00 91.38 243 ILE A N 1
ATOM 1944 C CA . ILE A 1 243 ? 6.788 -0.385 -6.113 1.00 91.38 243 ILE A CA 1
ATOM 1945 C C . ILE A 1 243 ? 6.158 -1.298 -5.052 1.00 91.38 243 ILE A C 1
ATOM 1947 O O . ILE A 1 243 ? 6.809 -1.626 -4.061 1.00 91.38 243 ILE A O 1
ATOM 1951 N N . LEU A 1 244 ? 4.919 -1.749 -5.267 1.00 92.50 244 LEU A N 1
ATOM 1952 C CA . LEU A 1 244 ? 4.204 -2.608 -4.324 1.00 92.50 244 LEU A CA 1
ATOM 1953 C C . LEU A 1 244 ? 4.938 -3.941 -4.062 1.00 92.50 244 LEU A C 1
ATOM 1955 O O . LEU A 1 244 ? 5.187 -4.213 -2.891 1.00 92.50 244 LEU A O 1
ATOM 1959 N N . PRO A 1 245 ? 5.381 -4.730 -5.066 1.00 90.31 245 PRO A N 1
ATOM 1960 C CA . PRO A 1 245 ? 6.177 -5.936 -4.819 1.00 90.31 245 PRO A CA 1
ATOM 1961 C C . PRO A 1 245 ? 7.443 -5.695 -3.985 1.00 90.31 245 PRO A C 1
ATOM 1963 O O . PRO A 1 245 ? 7.726 -6.478 -3.083 1.00 90.31 245 PRO A O 1
ATOM 1966 N N . SER A 1 246 ? 8.174 -4.599 -4.224 1.00 90.31 246 SER A N 1
ATOM 1967 C CA . SER A 1 246 ? 9.356 -4.246 -3.421 1.00 90.31 246 SER A CA 1
ATOM 1968 C C . SER A 1 246 ? 9.009 -3.893 -1.969 1.00 90.31 246 SER A C 1
ATOM 1970 O O . SER A 1 246 ? 9.741 -4.271 -1.059 1.00 90.31 246 SER A O 1
ATOM 1972 N N . LEU A 1 247 ? 7.880 -3.219 -1.723 1.00 92.81 247 LEU A N 1
ATOM 1973 C CA . LEU A 1 247 ? 7.410 -2.939 -0.359 1.00 92.81 247 LEU A CA 1
ATOM 1974 C C . LEU A 1 247 ? 6.904 -4.199 0.361 1.00 92.81 247 LEU A C 1
ATOM 1976 O O . LEU A 1 247 ? 7.117 -4.330 1.564 1.00 92.81 247 LEU A O 1
ATOM 1980 N N . LEU A 1 248 ? 6.259 -5.124 -0.357 1.00 92.19 248 LEU A N 1
ATOM 1981 C CA . LEU A 1 248 ? 5.811 -6.410 0.187 1.00 92.19 248 LEU A CA 1
ATOM 1982 C C . LEU A 1 248 ? 6.991 -7.333 0.525 1.00 92.19 248 LEU A C 1
ATOM 1984 O O . LEU A 1 248 ? 6.917 -8.087 1.491 1.00 92.19 248 LEU A O 1
ATOM 1988 N N . GLU A 1 249 ? 8.094 -7.255 -0.223 1.00 90.50 249 GLU A N 1
ATOM 1989 C CA . GLU A 1 249 ? 9.337 -7.959 0.104 1.00 90.50 249 GLU A CA 1
ATOM 1990 C C . GLU A 1 249 ? 10.001 -7.408 1.380 1.00 90.50 249 GLU A C 1
ATOM 1992 O O . GLU A 1 249 ? 10.472 -8.195 2.202 1.00 90.50 249 GLU A O 1
ATOM 1997 N N . GLU A 1 250 ? 9.977 -6.092 1.613 1.00 90.94 250 GLU A N 1
ATOM 1998 C CA . GLU A 1 250 ? 10.546 -5.490 2.832 1.00 90.94 250 GLU A CA 1
ATOM 1999 C C . GLU A 1 250 ? 9.717 -5.767 4.106 1.00 90.94 250 GLU A C 1
ATOM 2001 O O . GLU A 1 250 ? 10.214 -5.557 5.209 1.00 90.94 250 GLU A O 1
ATOM 2006 N N . LEU A 1 251 ? 8.503 -6.335 4.011 1.00 90.56 251 LEU A N 1
ATOM 2007 C CA . LEU A 1 251 ? 7.745 -6.809 5.190 1.00 90.56 251 LEU A CA 1
ATOM 2008 C C . LEU A 1 251 ? 8.517 -7.848 6.039 1.00 90.56 251 LEU A C 1
ATOM 2010 O O . LEU A 1 251 ? 8.133 -8.122 7.175 1.00 90.56 251 LEU A O 1
ATOM 2014 N N . LYS A 1 252 ? 9.611 -8.403 5.499 1.00 89.12 252 LYS A N 1
ATOM 2015 C CA . LYS A 1 252 ? 10.584 -9.254 6.198 1.00 89.12 252 LYS A CA 1
ATOM 2016 C C . LYS A 1 252 ? 11.361 -8.519 7.308 1.00 89.12 252 LYS A C 1
ATOM 2018 O O . LYS A 1 252 ? 11.758 -9.175 8.267 1.00 89.12 252 LYS A O 1
ATOM 2023 N N . ASP A 1 253 ? 11.583 -7.199 7.229 1.00 89.06 253 ASP A N 1
ATOM 2024 C CA . ASP A 1 253 ? 12.192 -6.434 8.335 1.00 89.06 253 ASP A CA 1
ATOM 2025 C C . ASP A 1 253 ? 11.110 -5.960 9.314 1.00 89.06 253 ASP A C 1
ATOM 2027 O O . ASP A 1 253 ? 10.441 -4.937 9.135 1.00 89.06 253 ASP A O 1
ATOM 2031 N N . HIS A 1 254 ? 10.987 -6.706 10.412 1.00 90.19 254 HIS A N 1
ATOM 2032 C CA . HIS A 1 254 ? 9.997 -6.469 11.457 1.00 90.19 254 HIS A CA 1
ATOM 2033 C C . HIS A 1 254 ? 10.127 -5.094 12.146 1.00 90.19 254 HIS A C 1
ATOM 2035 O O . HIS A 1 254 ? 9.169 -4.641 12.773 1.00 90.19 254 HIS A O 1
ATOM 2041 N N . GLN A 1 255 ? 11.280 -4.419 12.055 1.00 88.81 255 GLN A N 1
ATOM 2042 C CA . GLN A 1 255 ? 11.513 -3.098 12.653 1.00 88.81 255 GLN A CA 1
ATOM 2043 C C . GLN A 1 255 ? 11.207 -1.945 11.681 1.00 88.81 255 GLN A C 1
ATOM 2045 O O . GLN A 1 255 ? 10.996 -0.816 12.130 1.00 88.81 255 GLN A O 1
ATOM 2050 N N . LEU A 1 256 ? 11.122 -2.214 10.372 1.00 90.81 256 LEU A N 1
ATOM 2051 C CA . LEU A 1 256 ? 10.690 -1.239 9.361 1.00 90.81 256 LEU A CA 1
ATOM 2052 C C . LEU A 1 256 ? 9.175 -1.199 9.149 1.00 90.81 256 LEU A C 1
ATOM 2054 O O . LEU A 1 256 ? 8.668 -0.180 8.676 1.00 90.81 256 LEU A O 1
ATOM 2058 N N . LEU A 1 257 ? 8.443 -2.235 9.573 1.00 91.50 257 LEU A N 1
ATOM 2059 C CA . LEU A 1 257 ? 6.983 -2.343 9.447 1.00 91.50 257 LEU A CA 1
ATOM 2060 C C . LEU A 1 257 ? 6.179 -1.067 9.783 1.00 91.50 257 LEU A C 1
ATOM 2062 O O . LEU A 1 257 ? 5.283 -0.746 8.997 1.00 91.50 257 LEU A O 1
ATOM 2066 N N . PRO A 1 258 ? 6.479 -0.274 10.839 1.00 91.31 258 PRO A N 1
ATOM 2067 C CA . PRO A 1 258 ? 5.744 0.965 11.128 1.00 91.31 258 PRO A CA 1
ATOM 2068 C C . PRO A 1 258 ? 5.831 2.022 10.017 1.00 91.31 258 PRO A C 1
ATOM 2070 O O . PRO A 1 258 ? 5.012 2.937 9.972 1.00 91.31 258 PRO A O 1
ATOM 2073 N N . TYR A 1 259 ? 6.823 1.906 9.132 1.00 91.81 259 TYR A N 1
ATOM 2074 C CA . TYR A 1 259 ? 7.055 2.780 7.985 1.00 91.81 259 TYR A CA 1
ATOM 2075 C C . TYR A 1 259 ? 6.726 2.080 6.654 1.00 91.81 259 TYR A C 1
ATOM 2077 O O . TYR A 1 259 ? 6.250 2.735 5.728 1.00 91.81 259 TYR A O 1
ATOM 2085 N N . THR A 1 260 ? 6.893 0.757 6.553 1.00 93.12 260 THR A N 1
ATOM 2086 C CA . THR A 1 260 ? 6.513 -0.040 5.371 1.00 93.12 260 THR A CA 1
ATOM 2087 C C . THR A 1 260 ? 4.997 -0.094 5.183 1.00 93.12 260 THR A C 1
ATOM 2089 O O . THR A 1 260 ? 4.481 0.193 4.102 1.00 93.12 260 THR A O 1
ATOM 2092 N N . VAL A 1 261 ? 4.267 -0.430 6.251 1.00 92.56 261 VAL A N 1
ATOM 2093 C CA . VAL A 1 261 ? 2.829 -0.728 6.208 1.00 92.56 261 VAL A CA 1
ATOM 2094 C C . VAL A 1 261 ? 1.983 0.474 5.743 1.00 92.56 261 VAL A C 1
ATOM 2096 O O . VAL A 1 261 ? 1.138 0.274 4.868 1.00 92.56 261 VAL A O 1
ATOM 2099 N N . PRO A 1 262 ? 2.211 1.730 6.190 1.00 92.44 262 PRO A N 1
ATOM 2100 C CA . PRO A 1 262 ? 1.464 2.885 5.683 1.00 92.44 262 PRO A CA 1
ATOM 2101 C C . PRO A 1 262 ? 1.643 3.129 4.177 1.00 92.44 262 PRO A C 1
ATOM 2103 O O . PRO A 1 262 ? 0.691 3.541 3.516 1.00 92.44 262 PRO A O 1
ATOM 2106 N N . ASN A 1 263 ? 2.831 2.844 3.627 1.00 93.50 263 ASN A N 1
ATOM 2107 C CA . ASN A 1 263 ? 3.100 2.976 2.192 1.00 93.50 263 ASN A CA 1
ATOM 2108 C C . ASN A 1 263 ? 2.332 1.929 1.380 1.00 93.50 263 ASN A C 1
ATOM 2110 O O . ASN A 1 263 ? 1.689 2.279 0.394 1.00 93.50 263 ASN A O 1
ATOM 2114 N N . ILE A 1 264 ? 2.333 0.666 1.823 1.00 94.00 264 ILE A N 1
ATOM 2115 C CA . ILE A 1 264 ? 1.511 -0.389 1.208 1.00 94.00 264 ILE A CA 1
ATOM 2116 C C . ILE A 1 264 ? 0.040 0.032 1.226 1.00 94.00 264 ILE A C 1
ATOM 2118 O O . ILE A 1 264 ? -0.617 0.000 0.187 1.00 94.00 264 ILE A O 1
ATOM 2122 N N . PHE A 1 265 ? -0.470 0.510 2.367 1.00 91.81 265 PHE A N 1
ATOM 2123 C CA . PHE A 1 265 ? -1.876 0.891 2.460 1.00 91.81 265 PHE A CA 1
ATOM 2124 C C . PHE A 1 265 ? -2.271 2.056 1.547 1.00 91.81 265 PHE A C 1
ATOM 2126 O O . PHE A 1 265 ?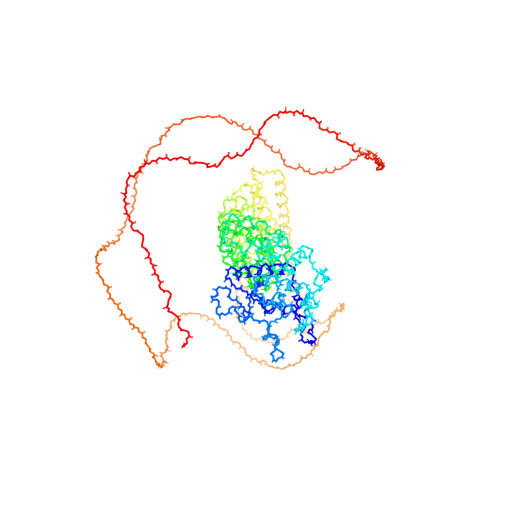 -3.341 1.994 0.940 1.00 91.81 265 PHE A O 1
ATOM 2133 N N . ALA A 1 266 ? -1.403 3.055 1.367 1.00 90.81 266 ALA A N 1
ATOM 2134 C CA . ALA A 1 266 ? -1.625 4.135 0.404 1.00 90.81 266 ALA A CA 1
ATOM 2135 C C . ALA A 1 266 ? -1.766 3.625 -1.047 1.00 90.81 266 ALA A C 1
ATOM 2137 O O . ALA A 1 266 ? -2.575 4.160 -1.800 1.00 90.81 266 ALA A O 1
ATOM 2138 N N . ILE A 1 267 ? -1.057 2.553 -1.429 1.00 91.12 267 ILE A N 1
ATOM 2139 C CA . ILE A 1 267 ? -1.248 1.895 -2.735 1.00 91.12 267 ILE A CA 1
ATOM 2140 C C . ILE A 1 267 ? -2.561 1.093 -2.755 1.00 91.12 267 ILE A C 1
ATOM 2142 O O . ILE A 1 267 ? -3.341 1.202 -3.699 1.00 91.12 267 ILE A O 1
ATOM 2146 N N . THR A 1 268 ? -2.854 0.319 -1.702 1.00 89.00 268 THR A N 1
ATOM 2147 C CA . THR A 1 268 ? -4.037 -0.572 -1.662 1.00 89.00 268 THR A CA 1
ATOM 2148 C C . THR A 1 268 ? -5.377 0.149 -1.766 1.00 89.00 268 THR A C 1
ATOM 2150 O O . THR A 1 268 ? -6.359 -0.459 -2.187 1.00 89.00 268 THR A O 1
ATOM 2153 N N . GLN A 1 269 ? -5.440 1.441 -1.426 1.00 87.19 269 GLN A N 1
ATOM 2154 C CA . GLN A 1 269 ? -6.652 2.242 -1.609 1.00 87.19 269 GLN A CA 1
ATOM 2155 C C . GLN A 1 269 ? -7.113 2.244 -3.074 1.00 87.19 269 GLN A C 1
ATOM 2157 O O . GLN A 1 269 ? -8.317 2.130 -3.314 1.00 87.19 269 GLN A O 1
ATOM 2162 N N . LYS A 1 270 ? -6.171 2.263 -4.029 1.00 85.12 270 LYS A N 1
ATOM 2163 C CA . LYS A 1 270 ? -6.440 2.222 -5.475 1.00 85.12 270 LYS A CA 1
ATOM 2164 C C . LYS A 1 270 ? -6.713 0.820 -6.043 1.00 85.12 270 LYS A C 1
ATOM 2166 O O . LYS A 1 270 ? -7.294 0.721 -7.115 1.00 85.12 270 LYS A O 1
ATOM 2171 N N . LEU A 1 271 ? -6.311 -0.251 -5.354 1.00 86.81 271 LEU A N 1
ATOM 2172 C CA . LEU A 1 271 ? -6.514 -1.634 -5.819 1.00 86.81 271 LEU A CA 1
ATOM 2173 C C . LEU A 1 271 ? -7.966 -2.095 -5.629 1.00 86.81 271 LEU A C 1
ATOM 2175 O O . LEU A 1 271 ? -8.641 -1.672 -4.686 1.00 86.81 271 LEU A O 1
ATOM 2179 N N . SER A 1 272 ? -8.437 -3.020 -6.464 1.00 89.25 272 SER A N 1
ATOM 2180 C CA . SER A 1 272 ? -9.701 -3.733 -6.242 1.00 89.25 272 SER A CA 1
ATOM 2181 C C . SER A 1 272 ? -9.634 -4.687 -5.035 1.00 89.25 272 SER A C 1
ATOM 2183 O O . SER A 1 272 ? -8.564 -4.996 -4.505 1.00 89.25 272 SER A O 1
ATOM 2185 N N . GLN A 1 273 ? -10.799 -5.175 -4.592 1.00 89.56 273 GLN A N 1
ATOM 2186 C CA . GLN A 1 273 ? -10.906 -6.154 -3.500 1.00 89.56 273 GLN A CA 1
ATOM 2187 C C . GLN A 1 273 ? -10.192 -7.475 -3.848 1.00 89.56 273 GLN A C 1
ATOM 2189 O O . GLN A 1 273 ? -9.475 -8.033 -3.019 1.00 89.56 273 GLN A O 1
ATOM 2194 N N . GLN A 1 274 ? -10.329 -7.939 -5.096 1.00 88.44 274 GLN A N 1
ATOM 2195 C CA . GLN A 1 274 ? -9.675 -9.154 -5.584 1.00 88.44 274 GLN A CA 1
ATOM 2196 C C . GLN A 1 274 ? -8.148 -8.998 -5.615 1.00 88.44 274 GLN A C 1
ATOM 2198 O O . GLN A 1 274 ? -7.441 -9.810 -5.022 1.00 88.44 274 GLN A O 1
ATOM 2203 N N . GLU A 1 275 ? -7.630 -7.916 -6.208 1.00 88.75 275 GLU A N 1
ATOM 2204 C CA . GLU A 1 275 ? -6.183 -7.650 -6.245 1.00 88.75 275 GLU A CA 1
ATOM 2205 C C . GLU A 1 275 ? -5.573 -7.519 -4.843 1.00 88.75 275 GLU A C 1
ATOM 2207 O O . GLU A 1 275 ? -4.428 -7.917 -4.637 1.00 88.75 275 GLU A O 1
ATOM 2212 N N . PHE A 1 276 ? -6.313 -6.984 -3.866 1.00 92.25 276 PHE A N 1
ATOM 2213 C CA . PHE A 1 276 ? -5.855 -6.947 -2.477 1.00 92.25 276 PHE A CA 1
ATOM 2214 C C . PHE A 1 276 ? -5.712 -8.359 -1.888 1.00 92.25 276 PHE A C 1
ATOM 2216 O O . PHE A 1 276 ? -4.674 -8.678 -1.301 1.00 92.25 276 PHE A O 1
ATOM 2223 N N . CYS A 1 277 ? -6.724 -9.212 -2.067 1.00 89.06 277 CYS A N 1
ATOM 2224 C CA . CYS A 1 277 ? -6.710 -10.596 -1.592 1.00 89.06 277 CYS A CA 1
ATOM 2225 C C . CYS A 1 277 ? -5.658 -11.474 -2.292 1.00 89.06 277 CYS A C 1
ATOM 2227 O O . CYS A 1 277 ? -5.095 -12.353 -1.643 1.00 89.06 277 CYS A O 1
ATOM 2229 N N . GLU A 1 278 ? -5.363 -11.228 -3.571 1.00 90.31 278 GLU A N 1
ATOM 2230 C CA . GLU A 1 278 ? -4.364 -11.979 -4.345 1.00 90.31 278 GLU A CA 1
ATOM 2231 C C . GLU A 1 278 ? -2.925 -11.486 -4.124 1.00 90.31 278 GLU A C 1
ATOM 2233 O O . GLU A 1 278 ? -2.021 -12.296 -3.928 1.00 90.31 278 GLU A O 1
ATOM 2238 N N . LEU A 1 279 ? -2.690 -10.168 -4.160 1.00 88.44 279 LEU A N 1
ATOM 2239 C CA . LEU A 1 279 ? -1.335 -9.600 -4.210 1.00 88.44 279 LEU A CA 1
ATOM 2240 C C . LEU A 1 279 ? -0.794 -9.166 -2.845 1.00 88.44 279 LEU A C 1
ATOM 2242 O O . LEU A 1 279 ? 0.418 -9.168 -2.654 1.00 88.44 279 LEU A O 1
ATOM 2246 N N . VAL A 1 280 ? -1.657 -8.743 -1.914 1.00 93.00 280 VAL A N 1
ATOM 2247 C CA . VAL A 1 280 ? -1.233 -8.018 -0.699 1.00 93.00 280 VAL A CA 1
ATOM 2248 C C . VAL A 1 280 ? -1.511 -8.808 0.573 1.00 93.00 280 VAL A C 1
ATOM 2250 O O . VAL A 1 280 ? -0.627 -8.947 1.421 1.00 93.00 280 VAL A O 1
ATOM 2253 N N . LEU A 1 281 ? -2.717 -9.361 0.709 1.00 90.94 281 LEU A N 1
ATOM 2254 C CA . LEU A 1 281 ? -3.111 -10.124 1.890 1.00 90.94 281 LEU A CA 1
ATOM 2255 C C . LEU A 1 281 ? -2.167 -11.306 2.202 1.00 90.94 281 LEU A C 1
ATOM 2257 O O . LEU A 1 281 ? -1.810 -11.436 3.374 1.00 90.94 281 LEU A O 1
ATOM 2261 N N . PRO A 1 282 ? -1.693 -12.130 1.237 1.00 91.75 282 PRO A N 1
ATOM 2262 C CA . PRO A 1 282 ? -0.836 -13.278 1.547 1.00 91.75 282 PRO A CA 1
ATOM 2263 C C . PRO A 1 282 ? 0.482 -12.879 2.222 1.00 91.75 282 PRO A C 1
ATOM 2265 O O . PRO A 1 282 ? 0.932 -13.562 3.139 1.00 91.75 282 PRO A O 1
ATOM 2268 N N . SER A 1 283 ? 1.063 -11.742 1.828 1.00 91.56 283 SER A N 1
ATOM 2269 C CA . SER A 1 283 ? 2.275 -11.183 2.440 1.00 91.56 283 SER A CA 1
ATOM 2270 C C . SER A 1 283 ? 2.015 -10.508 3.791 1.00 91.56 283 SER A C 1
ATOM 2272 O O . SER A 1 283 ? 2.937 -10.395 4.593 1.00 91.56 283 SER A O 1
ATOM 2274 N N . LEU A 1 284 ? 0.776 -10.084 4.075 1.00 91.31 284 LEU A N 1
ATOM 2275 C CA . LEU A 1 284 ? 0.389 -9.500 5.364 1.00 91.31 284 LEU A CA 1
ATOM 2276 C C . LEU A 1 284 ? 0.008 -10.546 6.428 1.00 91.31 284 LEU A C 1
ATOM 2278 O O . LEU A 1 284 ? 0.198 -10.270 7.611 1.00 91.31 284 LEU A O 1
ATOM 2282 N N . LYS A 1 285 ? -0.460 -11.751 6.060 1.00 90.50 285 LYS A N 1
ATOM 2283 C CA . LYS A 1 285 ? -0.823 -12.797 7.046 1.00 90.50 285 LYS A CA 1
ATOM 2284 C C . LYS A 1 285 ? 0.302 -13.128 8.051 1.00 90.50 285 LYS A C 1
ATOM 2286 O O . LYS A 1 285 ? 0.007 -13.175 9.246 1.00 90.50 285 LYS A O 1
ATOM 2291 N N . PRO A 1 286 ? 1.584 -13.298 7.651 1.00 89.88 286 PRO A N 1
ATOM 2292 C CA . PRO A 1 286 ? 2.680 -13.487 8.608 1.00 89.88 286 PRO A CA 1
ATOM 2293 C C . PRO A 1 286 ? 2.863 -12.279 9.536 1.00 89.88 286 PRO A C 1
ATOM 2295 O O . PRO A 1 286 ? 3.141 -12.435 10.726 1.00 89.88 286 PRO A O 1
ATOM 2298 N N . VAL A 1 287 ? 2.650 -11.072 9.004 1.00 90.06 287 VAL A N 1
ATOM 2299 C CA . VAL A 1 287 ? 2.858 -9.798 9.704 1.00 90.06 287 VAL A CA 1
ATOM 2300 C C . VAL A 1 287 ? 1.876 -9.619 10.866 1.00 90.06 287 VAL A C 1
ATOM 2302 O O . VAL A 1 287 ? 2.245 -9.052 11.892 1.00 90.06 287 VAL A O 1
ATOM 2305 N N . PHE A 1 288 ? 0.665 -10.183 10.781 1.00 89.38 288 PHE A N 1
ATOM 2306 C CA . PHE A 1 288 ? -0.322 -10.151 11.874 1.00 89.38 288 PHE A CA 1
ATOM 2307 C C . PHE A 1 288 ? 0.136 -10.877 13.148 1.00 89.38 288 PHE A C 1
ATOM 2309 O O . PHE A 1 288 ? -0.383 -10.604 14.230 1.00 89.38 288 PHE A O 1
ATOM 2316 N N . SER A 1 289 ? 1.112 -11.785 13.042 1.00 87.56 289 SER A N 1
ATOM 2317 C CA . SER A 1 289 ? 1.686 -12.490 14.196 1.00 87.56 289 SER A CA 1
ATOM 2318 C C . SER A 1 289 ? 2.797 -11.697 14.902 1.00 87.56 289 SER A C 1
ATOM 2320 O O . SER A 1 289 ? 3.220 -12.082 15.994 1.00 87.56 289 SER A O 1
ATOM 2322 N N . ILE A 1 290 ? 3.281 -10.600 14.306 1.00 88.12 290 ILE A N 1
ATOM 2323 C CA . ILE A 1 290 ? 4.427 -9.830 14.803 1.00 88.12 290 ILE A CA 1
ATOM 2324 C C . ILE A 1 290 ? 3.964 -8.819 15.856 1.00 88.12 290 ILE A C 1
ATOM 2326 O O . ILE A 1 290 ? 3.218 -7.883 15.569 1.00 88.12 290 ILE A O 1
ATOM 2330 N N . ARG A 1 291 ? 4.449 -8.999 17.087 1.00 83.75 291 ARG A N 1
ATOM 2331 C CA . ARG A 1 291 ? 4.075 -8.180 18.254 1.00 83.75 291 ARG A CA 1
ATOM 2332 C C . ARG A 1 291 ? 5.069 -7.058 18.550 1.00 83.75 291 ARG A C 1
ATOM 2334 O O . ARG A 1 291 ? 4.670 -6.025 19.078 1.00 83.75 291 ARG A O 1
ATOM 2341 N N . ASP A 1 292 ? 6.333 -7.250 18.177 1.00 83.25 292 ASP A N 1
ATOM 2342 C CA . ASP A 1 292 ? 7.442 -6.360 18.515 1.00 83.25 292 ASP A CA 1
ATOM 2343 C C . ASP A 1 292 ? 8.065 -5.706 17.263 1.00 83.25 292 ASP A C 1
ATOM 2345 O O . ASP A 1 292 ? 8.354 -6.415 16.295 1.00 83.25 292 ASP A O 1
ATOM 2349 N N . PRO A 1 293 ? 8.317 -4.379 17.276 1.00 88.81 293 PRO A N 1
ATOM 2350 C CA . PRO A 1 293 ? 7.874 -3.423 18.295 1.00 88.81 293 PRO A CA 1
ATOM 2351 C C . PRO A 1 293 ? 6.334 -3.282 18.340 1.00 88.81 293 PRO A C 1
ATOM 2353 O O . PRO A 1 293 ? 5.687 -3.402 17.298 1.00 88.81 293 PRO A O 1
ATOM 2356 N N . PRO A 1 294 ? 5.731 -2.915 19.493 1.00 88.75 294 PRO A N 1
ATOM 2357 C CA . PRO A 1 294 ? 4.274 -2.744 19.640 1.00 88.75 294 PRO A CA 1
ATOM 2358 C C . PRO A 1 294 ? 3.619 -1.788 18.627 1.00 88.75 294 PRO A C 1
ATOM 2360 O O . PRO A 1 294 ? 2.421 -1.878 18.350 1.00 88.75 294 PRO A O 1
ATOM 2363 N N . GLN A 1 295 ? 4.412 -0.889 18.036 1.00 89.25 295 GLN A N 1
ATOM 2364 C CA . GLN A 1 295 ? 3.985 0.006 16.964 1.00 89.25 295 GLN A CA 1
ATOM 2365 C C . GLN A 1 295 ? 3.492 -0.746 15.713 1.00 89.25 295 GLN A C 1
ATOM 2367 O O . GLN A 1 295 ? 2.625 -0.229 15.012 1.00 89.25 295 GLN A O 1
ATOM 2372 N N . ASN A 1 296 ? 3.974 -1.968 15.460 1.00 90.56 296 ASN A N 1
ATOM 2373 C CA . ASN A 1 296 ? 3.533 -2.816 14.348 1.00 90.56 296 ASN A CA 1
ATOM 2374 C C . ASN A 1 296 ? 2.032 -3.107 14.452 1.00 90.56 296 ASN A C 1
ATOM 2376 O O . ASN A 1 296 ? 1.274 -2.849 13.516 1.00 90.56 296 ASN A O 1
ATOM 2380 N N . MET A 1 297 ? 1.591 -3.553 15.632 1.00 90.56 297 MET A N 1
ATOM 2381 C CA . MET A 1 297 ? 0.180 -3.817 15.913 1.00 90.56 297 MET A CA 1
ATOM 2382 C C . MET A 1 297 ? -0.651 -2.532 15.805 1.00 90.56 297 MET A C 1
ATOM 2384 O O . MET A 1 297 ? -1.707 -2.539 15.180 1.00 90.56 297 MET A O 1
ATOM 2388 N N . ILE A 1 298 ? -0.157 -1.409 16.343 1.00 91.81 298 ILE A N 1
ATOM 2389 C CA . ILE A 1 298 ? -0.846 -0.106 16.281 1.00 91.81 298 ILE A CA 1
ATOM 2390 C C . ILE A 1 298 ? -1.078 0.337 14.829 1.00 91.81 298 ILE A C 1
ATOM 2392 O O . ILE A 1 298 ? -2.191 0.734 14.491 1.00 91.81 298 ILE A O 1
ATOM 2396 N N . VAL A 1 299 ? -0.066 0.244 13.964 1.00 92.00 299 VAL A N 1
ATOM 2397 C CA . VAL A 1 299 ? -0.151 0.701 12.565 1.00 92.00 299 VAL A CA 1
ATOM 2398 C C . VAL A 1 299 ? -1.057 -0.197 11.714 1.00 92.00 299 VAL A C 1
ATOM 2400 O O . VAL A 1 299 ? -1.774 0.311 10.853 1.00 92.00 299 VAL A O 1
ATOM 2403 N N . LEU A 1 300 ? -1.097 -1.508 11.979 1.00 91.94 300 LEU A N 1
ATOM 2404 C CA . LEU A 1 300 ? -2.058 -2.416 11.339 1.00 91.94 300 LEU A CA 1
ATOM 2405 C C . LEU A 1 300 ? -3.501 -2.122 11.791 1.00 91.94 300 LEU A C 1
ATOM 2407 O O . LEU A 1 300 ? -4.407 -2.045 10.961 1.00 91.94 300 LEU A O 1
ATOM 2411 N N . LEU A 1 301 ? -3.714 -1.887 13.092 1.00 91.62 301 LEU A N 1
ATOM 2412 C CA . LEU A 1 301 ? -5.012 -1.486 13.651 1.00 91.62 301 LEU A CA 1
ATOM 2413 C C . LEU A 1 301 ? -5.491 -0.131 13.094 1.00 91.62 301 LEU A C 1
ATOM 2415 O O . LEU A 1 301 ? -6.679 0.047 12.852 1.00 91.62 301 LEU A O 1
ATOM 2419 N N . GLU A 1 302 ? -4.585 0.809 12.804 1.00 91.19 302 GLU A N 1
ATOM 2420 C CA . GLU A 1 302 ? -4.887 2.089 12.127 1.00 91.19 302 GLU A CA 1
ATOM 2421 C C . GLU A 1 302 ? -5.300 1.967 10.652 1.00 91.19 302 GLU A C 1
ATOM 2423 O O . GLU A 1 302 ? -5.572 2.983 9.995 1.00 91.19 302 GLU A O 1
ATOM 2428 N N . LYS A 1 303 ? -5.315 0.747 10.111 1.00 90.31 303 LYS A N 1
ATOM 2429 C CA . LYS A 1 303 ? -5.753 0.431 8.747 1.00 90.31 303 LYS A CA 1
ATOM 2430 C C . LYS A 1 303 ? -6.821 -0.663 8.718 1.00 90.31 303 LYS A C 1
ATOM 2432 O O . LYS A 1 303 ? -7.145 -1.168 7.645 1.00 90.31 303 LYS A O 1
ATOM 2437 N N . LEU A 1 304 ? -7.425 -0.979 9.869 1.00 90.12 304 LEU A N 1
ATOM 2438 C CA . LEU A 1 304 ? -8.474 -1.992 9.977 1.00 90.12 304 LEU A CA 1
ATOM 2439 C C . LEU A 1 304 ? -9.718 -1.661 9.140 1.00 90.12 304 LEU A C 1
ATOM 2441 O O . LEU A 1 304 ? -10.275 -2.561 8.517 1.00 90.12 304 LEU A O 1
ATOM 2445 N N . ASP A 1 305 ? -10.065 -0.378 9.014 1.00 88.56 305 ASP A N 1
ATOM 2446 C CA . ASP A 1 305 ? -11.137 0.096 8.126 1.00 88.56 305 ASP A CA 1
ATOM 2447 C C . ASP A 1 305 ? -10.848 -0.239 6.648 1.00 88.56 305 ASP A C 1
ATOM 2449 O O . ASP A 1 305 ? -11.756 -0.551 5.879 1.00 88.56 305 ASP A O 1
ATOM 2453 N N . VAL A 1 306 ? -9.571 -0.226 6.237 1.00 89.31 306 VAL A N 1
ATOM 2454 C CA . VAL A 1 306 ? -9.165 -0.590 4.868 1.00 89.31 306 VAL A CA 1
ATOM 2455 C C . VAL A 1 306 ? -9.241 -2.102 4.673 1.00 89.31 306 VAL A C 1
ATOM 2457 O O . VAL A 1 306 ? -9.728 -2.540 3.637 1.00 89.31 306 VAL A O 1
ATOM 2460 N N . PHE A 1 307 ? -8.844 -2.909 5.664 1.00 90.00 307 PHE A N 1
ATOM 2461 C CA . PHE A 1 307 ? -9.080 -4.358 5.621 1.00 90.00 307 PHE A CA 1
ATOM 2462 C C . PHE A 1 307 ? -10.578 -4.673 5.491 1.00 90.00 307 PHE A C 1
ATOM 2464 O O . PHE A 1 307 ? -10.958 -5.426 4.604 1.00 90.00 307 PHE A O 1
ATOM 2471 N N . GLN A 1 308 ? -11.429 -4.043 6.306 1.00 88.69 308 GLN A N 1
ATOM 2472 C CA . GLN A 1 308 ? -12.887 -4.224 6.295 1.00 88.69 308 GLN A CA 1
ATOM 2473 C C . GLN A 1 308 ? -13.524 -3.873 4.933 1.00 88.69 308 GLN A C 1
ATOM 2475 O O . GLN A 1 308 ? -14.511 -4.488 4.538 1.00 88.69 308 GLN A O 1
ATOM 2480 N N . GLN A 1 309 ? -12.952 -2.910 4.198 1.00 89.75 309 GLN A N 1
ATOM 2481 C CA . GLN A 1 309 ? -13.386 -2.527 2.846 1.00 89.75 309 GLN A CA 1
ATOM 2482 C C . GLN A 1 309 ? -12.770 -3.387 1.726 1.00 89.75 309 GLN A C 1
ATOM 2484 O O . GLN A 1 309 ? -13.370 -3.524 0.661 1.00 89.75 309 GLN A O 1
ATOM 2489 N N . LYS A 1 310 ? -11.560 -3.930 1.924 1.00 89.38 310 LYS A N 1
ATOM 2490 C CA . LYS A 1 310 ? -10.769 -4.623 0.887 1.00 89.38 310 LYS A CA 1
ATOM 2491 C C . LYS A 1 310 ? -10.706 -6.149 1.050 1.00 89.38 310 LYS A C 1
ATOM 2493 O O . LYS A 1 310 ? -10.089 -6.798 0.213 1.00 89.38 310 LYS A O 1
ATOM 2498 N N . THR A 1 311 ? -11.369 -6.746 2.043 1.00 89.50 311 THR A N 1
ATOM 2499 C CA . THR A 1 311 ? -11.549 -8.208 2.157 1.00 89.50 311 THR A CA 1
ATOM 2500 C C . THR A 1 311 ? -13.030 -8.596 2.284 1.00 89.50 311 THR A C 1
ATOM 2502 O O . THR A 1 311 ? -13.843 -7.784 2.729 1.00 89.50 311 THR A O 1
ATOM 2505 N N . PRO A 1 312 ? -13.436 -9.811 1.868 1.00 89.75 312 PRO A N 1
ATOM 2506 C CA . PRO A 1 312 ? -14.775 -10.328 2.149 1.00 89.75 312 PRO A CA 1
ATOM 2507 C C . PRO A 1 312 ? -14.905 -10.748 3.624 1.00 89.75 312 PRO A C 1
ATOM 2509 O O . PRO A 1 312 ? -13.912 -11.068 4.281 1.00 89.75 312 PRO A O 1
ATOM 2512 N N . ARG A 1 313 ? -16.139 -10.778 4.152 1.00 87.12 313 ARG A N 1
ATOM 2513 C CA . ARG A 1 313 ? -16.422 -10.964 5.594 1.00 87.12 313 ARG A CA 1
ATOM 2514 C C . ARG A 1 313 ? -15.806 -12.232 6.198 1.00 87.12 313 ARG A C 1
ATOM 2516 O O . ARG A 1 313 ? -15.320 -12.193 7.323 1.00 87.12 313 ARG A O 1
ATOM 2523 N N . GLU A 1 314 ? -15.803 -13.331 5.450 1.00 88.19 314 GLU A N 1
ATOM 2524 C CA . GLU A 1 314 ? -15.222 -14.618 5.860 1.00 88.19 314 GLU A CA 1
ATOM 2525 C C . GLU A 1 314 ? -13.704 -14.512 6.057 1.00 88.19 314 GLU A C 1
ATOM 2527 O O . GLU A 1 314 ? -13.191 -14.804 7.134 1.00 88.19 314 GLU A O 1
ATOM 2532 N N . VAL A 1 315 ? -12.999 -13.974 5.058 1.00 89.56 315 VAL A N 1
ATOM 2533 C CA . VAL A 1 315 ? -11.554 -13.699 5.108 1.00 89.56 315 VAL A CA 1
ATOM 2534 C C . VAL A 1 315 ? -11.220 -12.692 6.214 1.00 89.56 315 VAL A C 1
ATOM 2536 O O . VAL A 1 315 ? -10.236 -12.857 6.928 1.00 89.56 315 VAL A O 1
ATOM 2539 N N . PHE A 1 316 ? -12.051 -11.665 6.418 1.00 90.69 316 PHE A N 1
ATOM 2540 C CA . PHE A 1 316 ? -11.879 -10.730 7.533 1.00 90.69 316 PHE A CA 1
ATOM 2541 C C . PHE A 1 316 ? -11.988 -11.434 8.899 1.00 90.69 316 PHE A C 1
ATOM 2543 O O . PHE A 1 316 ? -11.149 -11.219 9.775 1.00 90.69 316 PHE A O 1
ATOM 2550 N N . ARG A 1 317 ? -12.988 -12.308 9.075 1.00 87.69 317 ARG A N 1
ATOM 2551 C CA . ARG A 1 317 ? -13.197 -13.093 10.301 1.00 87.69 317 ARG A CA 1
ATOM 2552 C C . ARG A 1 317 ? -12.041 -14.059 10.577 1.00 87.69 317 ARG A C 1
ATOM 2554 O O . ARG A 1 317 ? -11.624 -14.164 11.727 1.00 87.69 317 ARG A O 1
ATOM 2561 N N . ASP A 1 318 ? -11.535 -14.739 9.553 1.00 88.12 318 ASP A N 1
ATOM 2562 C CA . ASP A 1 318 ? -10.593 -15.847 9.746 1.00 88.12 318 ASP A CA 1
ATOM 2563 C C . ASP A 1 318 ? -9.122 -15.399 9.716 1.00 88.12 318 ASP A C 1
ATOM 2565 O O . ASP A 1 318 ? -8.331 -15.879 10.526 1.00 88.12 318 ASP A O 1
ATOM 2569 N N . ASP A 1 319 ? -8.756 -14.437 8.859 1.00 87.81 319 ASP A N 1
ATOM 2570 C CA . ASP A 1 319 ? -7.375 -13.942 8.743 1.00 87.81 319 ASP A CA 1
ATOM 2571 C C . ASP A 1 319 ? -7.106 -12.652 9.533 1.00 87.81 319 ASP A C 1
ATOM 2573 O O . ASP A 1 319 ? -6.018 -12.491 10.083 1.00 87.81 319 ASP A O 1
ATOM 2577 N N . VAL A 1 320 ? -8.062 -11.712 9.589 1.00 90.81 320 VAL A N 1
ATOM 2578 C CA . VAL A 1 320 ? -7.811 -10.351 10.115 1.00 90.81 320 VAL A CA 1
ATOM 2579 C C . VAL A 1 320 ? -8.207 -10.203 11.589 1.00 90.81 320 VAL A C 1
ATOM 2581 O O . VAL A 1 320 ? -7.461 -9.608 12.368 1.00 90.81 320 VAL A O 1
ATOM 2584 N N . MET A 1 321 ? -9.328 -10.779 12.033 1.00 91.31 321 MET A N 1
ATOM 2585 C CA . MET A 1 321 ? -9.729 -10.727 13.451 1.00 91.31 321 MET A CA 1
ATOM 2586 C C . MET A 1 321 ? -8.700 -11.302 14.450 1.00 91.31 321 MET A C 1
ATOM 2588 O O . MET A 1 321 ? -8.611 -10.744 15.549 1.00 91.31 321 MET A O 1
ATOM 2592 N N . PRO A 1 322 ? -7.871 -12.323 14.128 1.00 90.88 322 PRO A N 1
ATOM 2593 C CA . PRO A 1 322 ? -6.751 -12.742 14.976 1.00 90.88 322 PRO A CA 1
ATOM 2594 C C . PRO A 1 322 ? -5.807 -11.610 15.411 1.00 90.88 322 PRO A C 1
ATOM 2596 O O . PRO A 1 322 ? -5.358 -11.619 16.558 1.00 90.88 322 PRO A O 1
ATOM 2599 N N . LEU A 1 323 ? -5.570 -10.596 14.567 1.00 92.50 323 LEU A N 1
ATOM 2600 C CA . LEU A 1 323 ? -4.796 -9.401 14.933 1.00 92.50 323 LEU A CA 1
ATOM 2601 C C . LEU A 1 323 ? -5.491 -8.597 16.043 1.00 92.50 323 LEU A C 1
ATOM 2603 O O . LEU A 1 323 ? -4.856 -8.201 17.020 1.00 92.50 323 LEU A O 1
ATOM 2607 N N . VAL A 1 324 ? -6.801 -8.366 15.906 1.00 93.06 324 VAL A N 1
ATOM 2608 C CA . VAL A 1 324 ? -7.612 -7.619 16.885 1.00 93.06 324 VAL A CA 1
ATOM 2609 C C . VAL A 1 324 ? -7.631 -8.354 18.223 1.00 93.06 324 VAL A C 1
ATOM 2611 O O . VAL A 1 324 ? -7.455 -7.746 19.276 1.00 93.06 324 VAL A O 1
ATOM 2614 N N . TYR A 1 325 ? -7.783 -9.678 18.185 1.00 92.12 325 TYR A N 1
ATOM 2615 C CA . TYR A 1 325 ? -7.724 -10.534 19.365 1.00 92.12 325 TYR A CA 1
ATOM 2616 C C . TYR A 1 325 ? -6.356 -10.476 20.058 1.00 92.12 325 TYR A C 1
ATOM 2618 O O . TYR A 1 325 ? -6.299 -10.222 21.262 1.00 92.12 325 TYR A O 1
ATOM 2626 N N . ALA A 1 326 ? -5.262 -10.616 19.303 1.00 91.50 326 ALA A N 1
ATOM 2627 C CA . ALA A 1 326 ? -3.906 -10.504 19.834 1.00 91.50 326 ALA A CA 1
ATOM 2628 C C . ALA A 1 326 ? -3.612 -9.110 20.418 1.00 91.50 326 ALA A C 1
ATOM 2630 O O . ALA A 1 326 ? -2.849 -9.003 21.373 1.00 91.50 326 ALA A O 1
ATOM 2631 N N . ALA A 1 327 ? -4.220 -8.047 19.884 1.00 93.25 327 ALA A N 1
ATOM 2632 C CA . ALA A 1 327 ? -4.061 -6.681 20.384 1.00 93.25 327 ALA A CA 1
ATOM 2633 C C . ALA A 1 327 ? -4.789 -6.417 21.716 1.00 93.25 327 ALA A C 1
ATOM 2635 O O . ALA A 1 327 ? -4.291 -5.652 22.541 1.00 93.25 327 ALA A O 1
ATOM 2636 N N . ILE A 1 328 ? -5.938 -7.064 21.949 1.00 93.12 328 ILE A N 1
ATOM 2637 C CA . ILE A 1 328 ? -6.646 -7.034 23.244 1.00 93.12 328 ILE A CA 1
ATOM 2638 C C . ILE A 1 328 ? -5.842 -7.807 24.306 1.00 93.12 328 ILE A C 1
ATOM 2640 O O . ILE A 1 328 ? -5.783 -7.392 25.461 1.00 93.12 328 ILE A O 1
ATOM 2644 N N . GLU A 1 329 ? -5.202 -8.910 23.908 1.00 91.38 329 GLU A N 1
ATOM 2645 C CA . GLU A 1 329 ? -4.371 -9.771 24.766 1.00 91.38 329 GLU A CA 1
ATOM 2646 C C . GLU A 1 329 ? -2.912 -9.281 24.923 1.00 91.38 329 GLU A C 1
ATOM 2648 O O . GLU A 1 329 ? -2.151 -9.843 25.713 1.00 91.38 329 GLU A O 1
ATOM 2653 N N . ALA A 1 330 ? -2.494 -8.243 24.191 1.00 91.44 330 ALA A N 1
ATOM 2654 C CA . ALA A 1 330 ? -1.125 -7.727 24.226 1.00 91.44 330 ALA A CA 1
ATOM 2655 C C . ALA A 1 330 ? -0.790 -7.094 25.594 1.00 91.44 330 ALA A C 1
ATOM 2657 O O . ALA A 1 330 ? -1.634 -6.404 26.164 1.00 91.44 330 ALA A O 1
ATOM 2658 N N . PRO A 1 331 ? 0.447 -7.224 26.117 1.00 88.56 331 PRO A N 1
ATOM 2659 C CA . PRO A 1 331 ? 0.825 -6.651 27.415 1.00 88.56 331 PRO A CA 1
ATOM 2660 C C . PRO A 1 331 ? 0.960 -5.116 27.398 1.00 88.56 331 PRO A C 1
ATOM 2662 O O . PRO A 1 331 ? 1.002 -4.479 28.449 1.00 88.56 331 PRO A O 1
ATOM 2665 N N . THR A 1 332 ? 1.055 -4.500 26.217 1.00 92.44 332 THR A N 1
ATOM 2666 C CA . THR A 1 332 ? 1.299 -3.061 26.061 1.00 92.44 332 THR A CA 1
ATOM 2667 C C . THR A 1 332 ? -0.005 -2.263 26.098 1.00 92.44 332 THR A C 1
ATOM 2669 O O . THR A 1 332 ? -0.791 -2.301 25.153 1.00 92.44 332 THR A O 1
ATOM 2672 N N . ALA A 1 333 ? -0.196 -1.456 27.146 1.00 92.00 333 ALA A N 1
ATOM 2673 C CA . ALA A 1 333 ? -1.401 -0.643 27.359 1.00 92.00 333 ALA A CA 1
ATOM 2674 C C . ALA A 1 333 ? -1.817 0.219 26.148 1.00 92.00 333 ALA A C 1
ATOM 2676 O O . ALA A 1 333 ? -2.999 0.320 25.842 1.00 92.00 333 ALA A O 1
ATOM 2677 N N . VAL A 1 334 ? -0.856 0.794 25.414 1.00 92.75 334 VAL A N 1
ATOM 2678 C CA . VAL A 1 334 ? -1.134 1.623 24.223 1.00 92.75 334 VAL A CA 1
ATOM 2679 C C . VAL A 1 334 ? -1.770 0.804 23.087 1.00 92.75 334 VAL A C 1
ATOM 2681 O O . VAL A 1 334 ? -2.643 1.308 22.383 1.00 92.75 334 VAL A O 1
ATOM 2684 N N . VAL A 1 335 ? -1.389 -0.471 22.936 1.00 93.44 335 VAL A N 1
ATOM 2685 C CA . VAL A 1 335 ? -1.989 -1.397 21.957 1.00 93.44 335 VAL A CA 1
ATOM 2686 C C . VAL A 1 335 ? -3.411 -1.765 22.388 1.00 93.44 335 VAL A C 1
ATOM 2688 O O . VAL A 1 335 ? -4.335 -1.667 21.581 1.00 93.44 335 VAL A O 1
ATOM 2691 N N . GLN A 1 336 ? -3.599 -2.089 23.674 1.00 94.38 336 GLN A N 1
ATOM 2692 C CA . GLN A 1 336 ? -4.913 -2.376 24.264 1.00 94.38 336 GLN A CA 1
ATOM 2693 C C . GLN A 1 336 ? -5.878 -1.193 24.073 1.00 94.38 336 GLN A C 1
ATOM 2695 O O . GLN A 1 336 ? -6.980 -1.365 23.557 1.00 94.38 336 GLN A O 1
ATOM 2700 N N . GLU A 1 337 ? -5.460 0.028 24.426 1.00 92.88 337 GLU A N 1
ATOM 2701 C CA . GLU A 1 337 ? -6.261 1.243 24.240 1.00 92.88 337 GLU A CA 1
ATOM 2702 C C . GLU A 1 337 ? -6.575 1.529 22.769 1.00 92.88 337 GLU A C 1
ATOM 2704 O O . GLU A 1 337 ? -7.672 2.003 22.468 1.00 92.88 337 GLU A O 1
ATOM 2709 N N . LYS A 1 338 ? -5.649 1.243 21.844 1.00 92.69 338 LYS A N 1
ATOM 2710 C CA . LYS A 1 338 ? -5.904 1.398 20.408 1.00 92.69 338 LYS A CA 1
ATOM 2711 C C . LYS A 1 338 ? -6.971 0.412 19.932 1.00 92.69 338 LYS A C 1
ATOM 2713 O O . LYS A 1 338 ? -7.924 0.839 19.286 1.00 92.69 338 LYS A O 1
ATOM 2718 N N . ALA A 1 339 ? -6.853 -0.867 20.295 1.00 94.12 339 ALA A N 1
ATOM 2719 C CA . ALA A 1 339 ? -7.831 -1.897 19.949 1.00 94.12 339 ALA A CA 1
ATOM 2720 C C . ALA A 1 339 ? -9.225 -1.576 20.520 1.00 94.12 339 ALA A C 1
ATOM 2722 O O . ALA A 1 339 ? -10.209 -1.570 19.781 1.00 94.12 339 ALA A O 1
ATOM 2723 N N . LEU A 1 340 ? -9.308 -1.211 21.804 1.00 93.19 340 LEU A N 1
ATOM 2724 C CA . LEU A 1 340 ? -10.562 -0.865 22.491 1.00 93.19 340 LEU A CA 1
ATOM 2725 C C . LEU A 1 340 ? -11.324 0.310 21.853 1.00 93.19 340 LEU A C 1
ATOM 2727 O O . LEU A 1 340 ? -12.546 0.366 21.966 1.00 93.19 340 LEU A O 1
ATOM 2731 N N . ARG A 1 341 ? -10.635 1.232 21.164 1.00 92.44 341 ARG A N 1
ATOM 2732 C CA . ARG A 1 341 ? -11.271 2.339 20.420 1.00 92.44 341 ARG A CA 1
ATOM 2733 C C . ARG A 1 341 ? -11.855 1.916 19.068 1.00 92.44 341 ARG A C 1
ATOM 2735 O O . ARG A 1 341 ? -12.698 2.634 18.544 1.00 92.44 341 ARG A O 1
ATOM 2742 N N . ILE A 1 342 ? -11.416 0.788 18.508 1.00 91.25 342 ILE A N 1
ATOM 2743 C CA . ILE A 1 342 ? -11.820 0.302 17.176 1.00 91.25 342 ILE A CA 1
ATOM 2744 C C . ILE A 1 342 ? -12.953 -0.733 17.278 1.00 91.25 342 ILE A C 1
ATOM 2746 O O . ILE A 1 342 ? -13.824 -0.783 16.410 1.00 91.25 342 ILE A O 1
ATOM 2750 N N . ILE A 1 343 ? -13.001 -1.512 18.368 1.00 91.69 343 ILE A N 1
ATOM 2751 C CA . ILE A 1 343 ? -14.045 -2.526 18.613 1.00 91.69 343 ILE A CA 1
ATOM 2752 C C . ILE A 1 343 ? -15.487 -1.997 18.458 1.00 91.69 343 ILE A C 1
ATOM 2754 O O . ILE A 1 343 ? -16.283 -2.746 17.899 1.00 91.69 343 ILE A O 1
ATOM 2758 N N . PRO A 1 344 ? -15.861 -0.762 18.864 1.00 89.31 344 PRO A N 1
ATOM 2759 C CA . PRO A 1 344 ? -17.203 -0.229 18.610 1.00 89.31 344 PRO A CA 1
ATOM 2760 C C . PRO A 1 344 ? -17.615 -0.254 17.129 1.00 89.31 344 PRO A C 1
ATOM 2762 O O . PRO A 1 344 ? -18.683 -0.767 16.816 1.00 89.31 344 PRO A O 1
ATOM 2765 N N . SER A 1 345 ? -16.741 0.201 16.220 1.00 89.31 345 SER A N 1
ATOM 2766 C CA . SER A 1 345 ? -16.981 0.172 14.764 1.00 89.31 345 SER A CA 1
ATOM 2767 C C . SER A 1 345 ? -17.085 -1.265 14.237 1.00 89.31 345 SER A C 1
ATOM 2769 O O . SER A 1 345 ? -17.979 -1.609 13.465 1.00 89.31 345 SER A O 1
ATOM 2771 N N . LEU A 1 346 ? -16.210 -2.155 14.721 1.00 87.56 346 LEU A N 1
ATOM 2772 C CA . LEU A 1 346 ? -16.257 -3.572 14.356 1.00 87.56 346 LEU A CA 1
ATOM 2773 C C . LEU A 1 346 ? -17.553 -4.249 14.810 1.00 87.56 346 LEU A C 1
ATOM 2775 O O . LEU A 1 346 ? -18.109 -5.043 14.056 1.00 87.56 346 LEU A O 1
ATOM 2779 N N . ALA A 1 347 ? -18.035 -3.950 16.019 1.00 86.69 347 ALA A N 1
ATOM 2780 C CA . ALA A 1 347 ? -19.192 -4.606 16.622 1.00 86.69 347 ALA A CA 1
ATOM 2781 C C . ALA A 1 347 ? -20.502 -4.347 15.858 1.00 86.69 347 ALA A C 1
ATOM 2783 O O . ALA A 1 347 ? -21.368 -5.213 15.866 1.00 86.69 347 ALA A O 1
ATOM 2784 N N . GLU A 1 348 ? -20.626 -3.213 15.163 1.00 85.88 348 GLU A N 1
ATOM 2785 C CA . GLU A 1 348 ? -21.763 -2.921 14.273 1.00 85.88 348 GLU A CA 1
ATOM 2786 C C . GLU A 1 348 ? -21.674 -3.666 12.923 1.00 85.88 348 GLU A C 1
ATOM 2788 O O . GLU A 1 348 ? -22.681 -3.841 12.240 1.00 85.88 348 GLU A O 1
ATOM 2793 N N . SER A 1 349 ? -20.479 -4.135 12.539 1.00 84.19 349 SER A N 1
ATOM 2794 C CA . SER A 1 349 ? -20.211 -4.802 11.250 1.00 84.19 349 SER A CA 1
ATOM 2795 C C . SER A 1 349 ? -20.082 -6.331 11.315 1.00 84.19 349 SER A C 1
ATOM 2797 O O . SER A 1 349 ? -20.160 -7.000 10.282 1.00 84.19 349 SER A O 1
ATOM 2799 N N . LEU A 1 350 ? -19.837 -6.877 12.509 1.00 85.94 350 LEU A N 1
ATOM 2800 C CA . LEU A 1 350 ? -19.565 -8.294 12.752 1.00 85.94 350 LEU A CA 1
ATOM 2801 C C . LEU A 1 350 ? -20.820 -9.041 13.199 1.00 85.94 350 LEU A C 1
ATOM 2803 O O . LEU A 1 350 ? -21.654 -8.513 13.930 1.00 85.94 350 LEU A O 1
ATOM 2807 N N . ASP A 1 351 ? -20.899 -10.322 12.841 1.00 86.50 351 ASP A N 1
ATOM 2808 C CA . ASP A 1 351 ? -22.006 -11.177 13.260 1.00 86.50 351 ASP A CA 1
ATOM 2809 C C . ASP A 1 351 ? -22.094 -11.274 14.791 1.00 86.50 351 ASP A C 1
ATOM 2811 O O . ASP A 1 351 ? -21.091 -11.491 15.483 1.00 86.50 351 ASP A O 1
ATOM 2815 N N . TYR A 1 352 ? -23.321 -11.199 15.315 1.00 87.00 352 TYR A N 1
ATOM 2816 C CA . TYR A 1 352 ? -23.658 -11.311 16.740 1.00 87.00 352 TYR A CA 1
ATOM 2817 C C . TYR A 1 352 ? -22.904 -12.442 17.465 1.00 87.00 352 TYR A C 1
ATOM 2819 O O . TYR A 1 352 ? -22.369 -12.243 18.557 1.00 87.00 352 TYR A O 1
ATOM 2827 N N . THR A 1 353 ? -22.791 -13.615 16.833 1.00 89.44 353 THR A N 1
ATOM 2828 C CA . THR A 1 353 ? -22.059 -14.781 17.352 1.00 89.44 353 THR A CA 1
ATOM 2829 C C . THR A 1 353 ? -20.585 -14.468 17.629 1.00 89.44 353 THR A C 1
ATOM 2831 O O . THR A 1 353 ? -20.074 -14.807 18.696 1.00 89.44 353 THR A O 1
ATOM 2834 N N . THR A 1 354 ? -19.908 -13.776 16.710 1.00 88.31 354 THR A N 1
ATOM 2835 C CA . THR A 1 354 ? -18.497 -13.365 16.826 1.00 88.31 354 THR A CA 1
ATOM 2836 C C . THR A 1 354 ? -18.321 -12.306 17.918 1.00 88.31 354 THR A C 1
ATOM 2838 O O . THR A 1 354 ? -17.371 -12.360 18.707 1.00 88.31 354 THR A O 1
ATOM 2841 N N . VAL A 1 355 ? -19.269 -11.369 18.025 1.00 89.19 355 VAL A N 1
ATOM 2842 C CA . VAL A 1 355 ? -19.265 -10.333 19.068 1.00 89.19 355 VAL A CA 1
ATOM 2843 C C . VAL A 1 355 ? -19.449 -10.955 20.461 1.00 89.19 355 VAL A C 1
ATOM 2845 O O . VAL A 1 355 ? -18.646 -10.694 21.359 1.00 89.19 355 VAL A O 1
ATOM 2848 N N . LYS A 1 356 ? -20.447 -11.831 20.635 1.00 89.06 356 LYS A N 1
ATOM 2849 C CA . LYS A 1 356 ? -20.803 -12.469 21.916 1.00 89.06 356 LYS A CA 1
ATOM 2850 C C . LYS A 1 356 ? -19.812 -13.537 22.384 1.00 89.06 356 LYS A C 1
ATOM 2852 O O . LYS A 1 356 ? -19.521 -13.603 23.580 1.00 89.06 356 LYS A O 1
ATOM 2857 N N . ASN A 1 357 ? -19.309 -14.375 21.476 1.00 89.75 357 ASN A N 1
ATOM 2858 C CA . ASN A 1 357 ? -18.495 -15.540 21.841 1.00 89.75 357 ASN A CA 1
ATOM 2859 C C . ASN A 1 357 ? -16.984 -15.286 21.751 1.00 89.75 357 ASN A C 1
ATOM 2861 O O . ASN A 1 357 ? -16.233 -15.958 22.454 1.00 89.75 357 ASN A O 1
ATOM 2865 N N . SER A 1 358 ? -16.526 -14.328 20.935 1.00 88.94 358 SER A N 1
ATOM 2866 C CA . SER A 1 358 ? -15.089 -14.112 20.693 1.00 88.94 358 SER A CA 1
ATOM 2867 C C . SER A 1 358 ? -14.588 -12.741 21.152 1.00 88.94 358 SER A C 1
ATOM 2869 O O . SER A 1 358 ? -13.566 -12.682 21.832 1.00 88.94 358 SER A O 1
ATOM 2871 N N . LEU A 1 359 ? -15.283 -11.640 20.839 1.00 91.44 359 LEU A N 1
ATOM 2872 C CA . LEU A 1 359 ? -14.866 -10.302 21.295 1.00 91.44 359 LEU A CA 1
ATOM 2873 C C . LEU A 1 359 ? -15.185 -10.067 22.777 1.00 91.44 359 LEU A C 1
ATOM 2875 O O . LEU A 1 359 ? -14.286 -9.761 23.560 1.00 91.44 359 LEU A O 1
ATOM 2879 N N . PHE A 1 360 ? -16.447 -10.229 23.179 1.00 92.44 360 PHE A N 1
ATOM 2880 C CA . PHE A 1 360 ? -16.899 -9.890 24.531 1.00 92.44 360 PHE A CA 1
ATOM 2881 C C . PHE A 1 360 ? -16.105 -10.609 25.647 1.00 92.44 360 PHE A C 1
ATOM 2883 O O . PHE A 1 360 ? -15.666 -9.924 26.573 1.00 92.44 360 PHE A O 1
ATOM 2890 N N . PRO A 1 361 ? -15.808 -11.928 25.576 1.00 92.88 361 PRO A N 1
ATOM 2891 C CA . PRO A 1 361 ? -15.035 -12.608 26.622 1.00 92.88 361 PRO A CA 1
ATOM 2892 C C . PRO A 1 361 ? -13.579 -12.125 26.728 1.00 92.88 361 PRO A C 1
ATOM 2894 O O . PRO A 1 361 ? -13.004 -12.133 27.819 1.00 92.88 361 PRO A O 1
ATOM 2897 N N . ARG A 1 362 ? -12.986 -11.654 25.621 1.00 93.44 362 ARG A N 1
ATOM 2898 C CA . ARG A 1 362 ? -11.629 -11.079 25.594 1.00 93.44 362 ARG A CA 1
ATOM 2899 C C . ARG A 1 362 ? -11.592 -9.706 26.256 1.00 93.44 362 ARG A C 1
ATOM 2901 O O . ARG A 1 362 ? -10.752 -9.468 27.119 1.00 93.44 362 ARG A O 1
ATOM 2908 N N . VAL A 1 363 ? -12.561 -8.846 25.939 1.00 94.19 363 VAL A N 1
ATOM 2909 C CA . VAL A 1 363 ? -12.743 -7.533 26.586 1.00 94.19 363 VAL A CA 1
ATOM 2910 C C . VAL A 1 363 ? -13.046 -7.695 28.090 1.00 94.19 363 VAL A C 1
ATOM 2912 O O . VAL A 1 363 ? -12.477 -6.984 28.918 1.00 94.19 363 VAL A O 1
ATOM 2915 N N . GLN A 1 364 ? -13.848 -8.698 28.468 1.00 92.38 364 GLN A N 1
ATOM 2916 C CA . GLN A 1 364 ? -14.068 -9.115 29.862 1.00 92.38 364 GLN A CA 1
ATOM 2917 C C . GLN A 1 364 ? -12.775 -9.555 30.564 1.00 92.38 364 GLN A C 1
ATOM 2919 O O . GLN A 1 364 ? -12.498 -9.101 31.675 1.00 92.38 364 GLN A O 1
ATOM 2924 N N . THR A 1 365 ? -11.970 -10.403 29.923 1.00 93.00 365 THR A N 1
ATOM 2925 C CA . THR A 1 365 ? -10.695 -10.881 30.479 1.00 93.00 365 THR A CA 1
ATOM 2926 C C . THR A 1 365 ? -9.725 -9.720 30.702 1.00 93.00 365 THR A C 1
ATOM 2928 O O . THR A 1 365 ? -9.190 -9.575 31.802 1.00 93.00 365 THR A O 1
ATOM 2931 N N . LEU A 1 366 ? -9.590 -8.829 29.713 1.00 93.12 366 LEU A N 1
ATOM 2932 C CA . LEU A 1 366 ? -8.769 -7.625 29.814 1.00 93.12 366 LEU A CA 1
ATOM 2933 C C . LEU A 1 366 ? -9.211 -6.717 30.976 1.00 93.12 366 LEU A C 1
ATOM 2935 O O . LEU A 1 366 ? -8.365 -6.258 31.744 1.00 93.12 366 LEU A O 1
ATOM 2939 N N . PHE A 1 367 ? -10.518 -6.494 31.163 1.00 92.62 367 PHE A N 1
ATOM 2940 C CA . PHE A 1 367 ? -11.026 -5.656 32.257 1.00 92.62 367 PHE A CA 1
ATOM 2941 C C . PHE A 1 367 ? -10.645 -6.176 33.651 1.00 92.62 367 PHE A C 1
ATOM 2943 O O . PHE A 1 367 ? -10.307 -5.391 34.549 1.00 92.62 367 PHE A O 1
ATOM 2950 N N . VAL A 1 368 ? -10.718 -7.499 33.828 1.00 91.56 368 VAL A N 1
ATOM 2951 C CA . VAL A 1 368 ? -10.416 -8.185 35.090 1.00 91.56 368 VAL A CA 1
ATOM 2952 C C . VAL A 1 368 ? -8.909 -8.212 35.347 1.00 91.56 368 VAL A C 1
ATOM 2954 O O . VAL A 1 368 ? -8.490 -7.908 36.462 1.00 91.56 368 VAL A O 1
ATOM 2957 N N . GLN A 1 369 ? -8.102 -8.522 34.328 1.00 90.94 369 GLN A N 1
ATOM 2958 C CA . GLN A 1 369 ? -6.645 -8.643 34.451 1.00 90.94 369 GLN A CA 1
ATOM 2959 C C . GLN A 1 369 ? -5.919 -7.297 34.558 1.00 90.94 369 GLN A C 1
ATOM 2961 O O . GLN A 1 369 ? -4.934 -7.195 35.287 1.00 90.94 369 GLN A O 1
ATOM 2966 N N . THR A 1 370 ? -6.366 -6.259 33.842 1.00 90.69 370 THR A N 1
ATOM 2967 C CA . THR A 1 370 ? -5.625 -4.992 33.802 1.00 90.69 370 THR A CA 1
ATOM 2968 C C . THR A 1 370 ? -5.638 -4.279 35.156 1.00 90.69 370 THR A C 1
ATOM 2970 O O . THR A 1 370 ? -6.662 -4.202 35.838 1.00 90.69 370 THR A O 1
ATOM 2973 N N . THR A 1 371 ? -4.504 -3.703 35.541 1.00 88.81 371 THR A N 1
ATOM 2974 C CA . THR A 1 371 ? -4.373 -2.796 36.693 1.00 88.81 371 THR A CA 1
ATOM 2975 C C . THR A 1 371 ? -4.465 -1.323 36.280 1.00 88.81 371 THR A C 1
ATOM 2977 O O . THR A 1 371 ? -4.617 -0.452 37.134 1.00 88.81 371 THR A O 1
ATOM 2980 N N . ILE A 1 372 ? -4.411 -1.033 34.976 1.00 91.56 372 ILE A N 1
ATOM 2981 C CA . ILE A 1 372 ? -4.204 0.311 34.431 1.00 91.56 372 ILE A CA 1
ATOM 2982 C C . ILE A 1 372 ? -5.546 1.032 34.255 1.00 91.56 372 ILE A C 1
ATOM 2984 O O . ILE A 1 372 ? -6.446 0.562 33.556 1.00 91.56 372 ILE A O 1
ATOM 2988 N N . LEU A 1 373 ? -5.682 2.204 34.880 1.00 89.88 373 LEU A N 1
ATOM 2989 C CA . LEU A 1 373 ? -6.943 2.955 34.934 1.00 89.88 373 LEU A CA 1
ATOM 2990 C C . LEU A 1 373 ? -7.436 3.418 33.552 1.00 89.88 373 LEU A C 1
ATOM 2992 O O . LEU A 1 373 ? -8.631 3.311 33.278 1.00 89.88 373 LEU A O 1
ATOM 2996 N N . SER A 1 374 ? -6.544 3.875 32.667 1.00 91.62 374 SER A N 1
ATOM 2997 C CA . SER A 1 374 ? -6.900 4.315 31.307 1.00 91.62 374 SER A CA 1
ATOM 2998 C C . SER A 1 374 ? -7.437 3.168 30.442 1.00 91.62 374 SER A C 1
ATOM 3000 O O . SER A 1 374 ? -8.432 3.339 29.731 1.00 91.62 374 SER A O 1
ATOM 3002 N N . VAL A 1 375 ? -6.867 1.967 30.587 1.00 93.31 375 VAL A N 1
ATOM 3003 C CA . VAL A 1 375 ? -7.368 0.738 29.958 1.00 93.31 375 VAL A CA 1
ATOM 3004 C C . VAL A 1 375 ? -8.746 0.376 30.515 1.00 93.31 375 VAL A C 1
ATOM 3006 O O . VAL A 1 375 ? -9.643 0.072 29.730 1.00 93.31 375 VAL A O 1
ATOM 3009 N N . LYS A 1 376 ? -8.985 0.476 31.835 1.00 92.69 376 LYS A N 1
ATOM 3010 C CA . LYS A 1 376 ? -10.325 0.223 32.412 1.00 92.69 376 LYS A CA 1
ATOM 3011 C C . LYS A 1 376 ? -11.380 1.208 31.912 1.00 92.69 376 LYS A C 1
ATOM 3013 O O . LYS A 1 376 ? -12.474 0.774 31.565 1.00 92.69 376 LYS A O 1
ATOM 3018 N N . VAL A 1 377 ? -11.062 2.502 31.824 1.00 93.38 377 VAL A N 1
ATOM 3019 C CA . VAL A 1 377 ? -11.972 3.515 31.254 1.00 93.38 377 VAL A CA 1
ATOM 3020 C C . VAL A 1 377 ? -12.260 3.214 29.780 1.00 93.38 377 VAL A C 1
ATOM 3022 O O . VAL A 1 377 ? -13.424 3.155 29.390 1.00 93.38 377 VAL A O 1
ATOM 3025 N N . SER A 1 378 ? -11.228 2.927 28.981 1.00 93.69 378 SER A N 1
ATOM 3026 C CA . SER A 1 378 ? -11.378 2.549 27.565 1.00 93.69 378 SER A CA 1
ATOM 3027 C C . SER A 1 378 ? -12.216 1.275 27.390 1.00 93.69 378 SER A C 1
ATOM 3029 O O . SER A 1 378 ? -13.040 1.186 26.484 1.00 93.69 378 SER A O 1
ATOM 3031 N N . THR A 1 379 ? -12.065 0.311 28.300 1.00 94.81 379 THR A N 1
ATOM 3032 C CA . THR A 1 379 ? -12.826 -0.945 28.302 1.00 94.81 379 THR A CA 1
ATOM 3033 C C . THR A 1 379 ? -14.298 -0.723 28.651 1.00 94.81 379 THR A C 1
ATOM 3035 O O . THR A 1 379 ? -15.170 -1.314 28.021 1.00 94.81 379 THR A O 1
ATOM 3038 N N . LEU A 1 380 ? -14.604 0.173 29.594 1.00 93.94 380 LEU A N 1
ATOM 3039 C CA . LEU A 1 380 ? -15.983 0.555 29.916 1.00 93.94 380 LEU A CA 1
ATOM 3040 C C . LEU A 1 380 ? -16.657 1.320 28.763 1.00 93.94 380 LEU A C 1
ATOM 3042 O O . LEU A 1 380 ? -17.827 1.082 28.486 1.00 93.94 380 LEU A O 1
ATOM 3046 N N . ILE A 1 381 ? -15.923 2.167 28.033 1.00 92.56 381 ILE A N 1
ATOM 3047 C CA . ILE A 1 381 ? -16.423 2.839 26.817 1.00 92.56 381 ILE A CA 1
ATOM 3048 C C . ILE A 1 381 ? -16.690 1.822 25.688 1.00 92.56 381 ILE A C 1
ATOM 3050 O O . ILE A 1 381 ? -17.706 1.906 24.992 1.00 92.56 381 ILE A O 1
ATOM 3054 N N . CYS A 1 382 ? -15.825 0.813 25.544 1.00 93.44 382 CYS A N 1
ATOM 3055 C CA . CYS A 1 382 ? -16.058 -0.315 24.642 1.00 93.44 382 CYS A CA 1
ATOM 3056 C C . CYS A 1 382 ? -17.329 -1.087 25.040 1.00 93.44 382 CYS A C 1
ATOM 3058 O O . CYS A 1 382 ? -18.218 -1.270 24.210 1.00 93.44 382 CYS A O 1
ATOM 3060 N N . PHE A 1 383 ? -17.474 -1.465 26.316 1.00 94.00 383 PHE A N 1
ATOM 3061 C CA . PHE A 1 383 ? -18.674 -2.136 26.828 1.00 94.00 383 PHE A CA 1
ATOM 3062 C C . PHE A 1 383 ? -19.955 -1.326 26.612 1.00 94.00 383 PHE A C 1
ATOM 3064 O O . PHE A 1 383 ? -20.942 -1.896 26.158 1.00 94.00 383 PHE A O 1
ATOM 3071 N N . HIS A 1 384 ? -19.935 -0.013 26.871 1.00 93.00 384 HIS A N 1
ATOM 3072 C CA . HIS A 1 384 ? -21.068 0.883 26.612 1.00 93.00 384 HIS A CA 1
ATOM 3073 C C . HIS A 1 384 ? -21.560 0.778 25.160 1.00 93.00 384 HIS A C 1
ATOM 3075 O O . HIS A 1 384 ? -22.758 0.735 24.901 1.00 93.00 384 HIS A O 1
ATOM 3081 N N . SER A 1 385 ? -20.626 0.683 24.212 1.00 91.12 385 SER A N 1
ATOM 3082 C CA . SER A 1 385 ? -20.938 0.539 22.787 1.00 91.12 385 SER A CA 1
ATOM 3083 C C . SER A 1 385 ? -21.482 -0.861 22.460 1.00 91.12 385 SER A C 1
ATOM 3085 O O . SER A 1 385 ? -22.464 -0.997 21.736 1.00 91.12 385 SER A O 1
ATOM 3087 N N . MET A 1 386 ? -20.894 -1.911 23.047 1.00 90.81 386 MET A N 1
ATOM 3088 C CA . MET A 1 386 ? -21.284 -3.309 22.807 1.00 90.81 386 MET A CA 1
ATOM 3089 C C . MET A 1 386 ? -22.681 -3.677 23.340 1.00 90.81 386 MET A C 1
ATOM 3091 O O . MET A 1 386 ? -23.264 -4.637 22.835 1.00 90.81 386 MET A O 1
ATOM 3095 N N . ILE A 1 387 ? -23.243 -2.929 24.303 1.00 91.19 387 ILE A N 1
ATOM 3096 C CA . ILE A 1 387 ? -24.615 -3.134 24.825 1.00 91.19 387 ILE A CA 1
ATOM 3097 C C . ILE A 1 387 ? -25.652 -3.197 23.699 1.00 91.19 387 ILE A C 1
ATOM 3099 O O . ILE A 1 387 ? -26.573 -4.002 23.765 1.00 91.19 387 ILE A O 1
ATOM 3103 N N . LYS A 1 388 ? -25.487 -2.404 22.637 1.00 87.38 388 LYS A N 1
ATOM 3104 C CA . LYS A 1 388 ? -26.446 -2.338 21.520 1.00 87.38 388 LYS A CA 1
ATOM 3105 C C . LYS A 1 388 ? -26.468 -3.593 20.642 1.00 87.38 388 LYS A C 1
ATOM 3107 O O . LYS A 1 388 ? -27.392 -3.758 19.853 1.00 87.38 388 LYS A O 1
ATOM 3112 N N . VAL A 1 389 ? -25.454 -4.453 20.768 1.00 88.50 389 VAL A N 1
ATOM 3113 C CA . VAL A 1 389 ? -25.242 -5.636 19.920 1.00 88.50 389 VAL A CA 1
ATOM 3114 C C . VAL A 1 389 ? -25.438 -6.940 20.699 1.00 88.50 389 VAL A C 1
ATOM 3116 O O . VAL A 1 389 ? -25.872 -7.938 20.132 1.00 88.50 389 VAL A O 1
ATOM 3119 N N . ILE A 1 390 ? -25.127 -6.963 21.999 1.00 89.81 390 ILE A N 1
ATOM 3120 C CA . ILE A 1 390 ? -25.301 -8.155 22.844 1.00 89.81 390 ILE A CA 1
ATOM 3121 C C . ILE A 1 390 ? -26.739 -8.292 23.367 1.00 89.81 390 ILE A C 1
ATOM 3123 O O . ILE A 1 390 ? -27.488 -7.331 23.499 1.00 89.81 390 ILE A O 1
ATOM 3127 N N . ASP A 1 391 ? -27.121 -9.513 23.724 1.00 90.81 391 ASP A N 1
ATOM 3128 C CA . ASP A 1 391 ? -28.432 -9.832 24.284 1.00 90.81 391 ASP A CA 1
ATOM 3129 C C . ASP A 1 391 ? -28.538 -9.551 25.790 1.00 90.81 391 ASP A C 1
ATOM 3131 O O . ASP A 1 391 ? -27.575 -9.691 26.549 1.00 90.81 391 ASP A O 1
ATOM 3135 N N . LYS A 1 392 ? -29.772 -9.274 26.223 1.00 89.62 392 LYS A N 1
ATOM 3136 C CA . LYS A 1 392 ? -30.201 -9.091 27.618 1.00 89.62 392 LYS A CA 1
ATOM 3137 C C . LYS A 1 392 ? -29.634 -10.140 28.591 1.00 89.62 392 LYS A C 1
ATOM 3139 O O . LYS A 1 392 ? -29.167 -9.771 29.664 1.00 89.62 392 LYS A O 1
ATOM 3144 N N . TYR A 1 393 ? -29.614 -11.423 28.216 1.00 90.69 393 TYR A N 1
ATOM 3145 C CA . TYR A 1 393 ? -29.063 -12.491 29.062 1.00 90.69 393 TYR A CA 1
ATOM 3146 C C . TYR A 1 393 ? -27.541 -12.349 29.255 1.00 90.69 393 TYR A C 1
ATOM 3148 O O . TYR A 1 393 ? -27.050 -12.446 30.376 1.00 90.69 393 TYR A O 1
ATOM 3156 N N . THR A 1 394 ? -26.784 -12.018 28.202 1.00 90.44 394 THR A N 1
ATOM 3157 C CA . THR A 1 394 ? -25.346 -11.699 28.319 1.00 90.44 394 THR A CA 1
ATOM 3158 C C . THR A 1 394 ? -25.093 -10.463 29.194 1.00 90.44 394 THR A C 1
ATOM 3160 O O . THR A 1 394 ? -24.140 -10.456 29.978 1.00 90.44 394 THR A O 1
ATOM 3163 N N . MET A 1 395 ? -25.944 -9.432 29.113 1.00 91.81 395 MET A N 1
ATOM 3164 C CA . MET A 1 395 ? -25.858 -8.263 30.002 1.00 91.81 395 MET A CA 1
ATOM 3165 C C . MET A 1 395 ? -26.064 -8.659 31.472 1.00 91.81 395 MET A C 1
ATOM 3167 O O . MET A 1 395 ? -25.254 -8.298 32.327 1.00 91.81 395 MET A O 1
ATOM 3171 N N . GLN A 1 396 ? -27.117 -9.427 31.755 1.00 90.00 396 GLN A N 1
ATOM 3172 C CA . GLN A 1 396 ? -27.476 -9.888 33.096 1.00 90.00 396 GLN A CA 1
ATOM 3173 C C . GLN A 1 396 ? -26.398 -10.798 33.702 1.00 90.00 396 GLN A C 1
ATOM 3175 O O . GLN A 1 396 ? -25.853 -10.475 34.752 1.00 90.00 396 GLN A O 1
ATOM 3180 N N . GLU A 1 397 ? -26.035 -11.886 33.022 1.00 90.50 397 GLU A N 1
ATOM 3181 C CA . GLU A 1 397 ? -25.157 -12.924 33.581 1.00 90.50 397 GLU A CA 1
ATOM 3182 C C . GLU A 1 397 ? -23.667 -12.560 33.559 1.00 90.50 397 GLU A C 1
ATOM 3184 O O . GLU A 1 397 ? -22.893 -13.078 34.364 1.00 90.50 397 GLU A O 1
ATOM 3189 N N . LYS A 1 398 ? -23.223 -11.687 32.640 1.00 90.69 398 LYS A N 1
ATOM 3190 C CA . LYS A 1 398 ? -21.791 -11.360 32.494 1.00 90.69 398 LYS A CA 1
ATOM 3191 C C . LYS A 1 398 ? -21.444 -9.912 32.810 1.00 90.69 398 LYS A C 1
ATOM 3193 O O . LYS A 1 398 ? -20.438 -9.687 33.482 1.00 90.69 398 LYS A O 1
ATOM 3198 N N . MET A 1 399 ? -22.231 -8.928 32.363 1.00 90.81 399 MET A N 1
ATOM 3199 C CA . MET A 1 399 ? -21.894 -7.520 32.628 1.00 90.81 399 MET A CA 1
ATOM 3200 C C . MET A 1 399 ? -22.215 -7.103 34.062 1.00 90.81 399 MET A C 1
ATOM 3202 O O . MET A 1 399 ? -21.337 -6.543 34.716 1.00 90.81 399 MET A O 1
ATOM 3206 N N . VAL A 1 400 ? -23.413 -7.392 34.585 1.00 90.75 400 VAL A N 1
ATOM 3207 C CA . VAL A 1 400 ? -23.788 -6.956 35.947 1.00 90.75 400 VAL A CA 1
ATOM 3208 C C . VAL A 1 400 ? -22.792 -7.470 37.009 1.00 90.75 400 VAL A C 1
ATOM 3210 O O . VAL A 1 400 ? -22.259 -6.636 37.748 1.00 90.75 400 VAL A O 1
ATOM 3213 N N . PRO A 1 401 ? -22.396 -8.763 37.055 1.00 90.75 401 PRO A N 1
ATOM 3214 C CA . PRO A 1 401 ? -21.396 -9.237 38.018 1.00 90.75 401 PRO A CA 1
ATOM 3215 C C . PRO A 1 401 ? -20.001 -8.628 37.811 1.00 90.75 401 PRO A C 1
ATOM 3217 O O . PRO A 1 401 ? -19.280 -8.386 38.781 1.00 90.75 401 PRO A O 1
ATOM 3220 N N . LEU A 1 402 ? -19.603 -8.349 36.566 1.00 91.19 402 LEU A N 1
ATOM 3221 C CA . LEU A 1 402 ? -18.312 -7.730 36.251 1.00 91.19 402 LEU A CA 1
ATOM 3222 C C . LEU A 1 402 ? -18.240 -6.274 36.743 1.00 91.19 402 LEU A C 1
ATOM 3224 O O . LEU A 1 402 ? -17.232 -5.872 37.325 1.00 91.19 402 LEU A O 1
ATOM 3228 N N . LEU A 1 403 ? -19.321 -5.507 36.581 1.00 89.56 403 LEU A N 1
ATOM 3229 C CA . LEU A 1 403 ? -19.416 -4.115 37.034 1.00 89.56 403 LEU A CA 1
ATOM 3230 C C . LEU A 1 403 ? -19.627 -4.010 38.559 1.00 89.56 403 LEU A C 1
ATOM 3232 O O . LEU A 1 403 ? -19.103 -3.097 39.203 1.00 89.56 403 LEU A O 1
ATOM 3236 N N . LYS A 1 404 ? -20.320 -4.979 39.173 1.00 87.44 404 LYS A N 1
ATOM 3237 C CA . LYS A 1 404 ? -20.458 -5.111 40.638 1.00 87.44 404 LYS A CA 1
ATOM 3238 C C . LYS A 1 404 ? -19.106 -5.300 41.339 1.00 87.44 404 LYS A C 1
ATOM 3240 O O . LYS A 1 404 ? -18.898 -4.793 42.441 1.00 87.44 404 LYS A O 1
ATOM 3245 N N . ASN A 1 405 ? -18.163 -5.978 40.680 1.00 86.44 405 ASN A N 1
ATOM 3246 C CA . ASN A 1 405 ? -16.815 -6.250 41.188 1.00 86.44 405 ASN A CA 1
ATOM 3247 C C . ASN A 1 405 ? -15.827 -5.064 41.086 1.00 86.44 405 ASN A C 1
ATOM 3249 O O . ASN A 1 405 ? -14.664 -5.198 41.482 1.00 86.44 405 ASN A O 1
ATOM 3253 N N . ILE A 1 406 ? -16.252 -3.891 40.601 1.00 85.94 406 ILE A N 1
ATOM 3254 C CA . ILE A 1 406 ? -15.404 -2.692 40.522 1.00 85.94 406 ILE A CA 1
ATOM 3255 C C . ILE A 1 406 ? -15.159 -2.122 41.930 1.00 85.94 406 ILE A C 1
ATOM 3257 O O . ILE A 1 406 ? -16.019 -1.473 42.519 1.00 85.94 406 ILE A O 1
ATOM 3261 N N . LYS A 1 407 ? -13.952 -2.353 42.465 1.00 83.81 407 LYS A N 1
ATOM 3262 C CA . LYS A 1 407 ? -13.523 -1.888 43.802 1.00 83.81 407 LYS A CA 1
ATOM 3263 C C . LYS A 1 407 ? -12.884 -0.491 43.822 1.00 83.81 407 LYS A C 1
ATOM 3265 O O . LYS A 1 407 ? -12.674 0.057 44.901 1.00 83.81 407 LYS A O 1
ATOM 3270 N N . THR A 1 408 ? -12.532 0.072 42.664 1.00 83.19 408 THR A N 1
ATOM 3271 C CA . THR A 1 408 ? -11.880 1.392 42.583 1.00 83.19 408 THR A CA 1
ATOM 3272 C C . THR A 1 408 ? -12.882 2.538 42.753 1.00 83.19 408 THR A C 1
ATOM 3274 O O . THR A 1 408 ? -14.019 2.446 42.295 1.00 83.19 408 THR A O 1
ATOM 3277 N N . LYS A 1 409 ? -12.440 3.625 43.401 1.00 85.00 409 LYS A N 1
ATOM 3278 C CA . LYS A 1 409 ? -13.205 4.867 43.613 1.00 85.00 409 LYS A CA 1
ATOM 3279 C C . LYS A 1 409 ? -12.687 6.039 42.763 1.00 85.00 409 LYS A C 1
ATOM 3281 O O . LYS A 1 409 ? -12.882 7.198 43.117 1.00 85.00 409 LYS A O 1
ATOM 3286 N N . GLU A 1 410 ? -12.011 5.729 41.658 1.00 89.81 410 GLU A N 1
ATOM 3287 C CA . GLU A 1 410 ? -11.500 6.720 40.708 1.00 89.81 410 GLU A CA 1
ATOM 3288 C C . GLU A 1 410 ? -12.635 7.333 39.866 1.00 89.81 410 GLU A C 1
ATOM 3290 O O . GLU A 1 410 ? -13.304 6.586 39.138 1.00 89.81 410 GLU A O 1
ATOM 3295 N N . PRO A 1 411 ? -12.846 8.668 39.881 1.00 88.94 411 PRO A N 1
ATOM 3296 C CA . PRO A 1 411 ? -13.996 9.310 39.238 1.00 88.94 411 PRO A CA 1
ATOM 3297 C C . PRO A 1 411 ? -14.171 8.957 37.760 1.00 88.94 411 PRO A C 1
ATOM 3299 O O . PRO A 1 411 ? -15.294 8.753 37.308 1.00 88.94 411 PRO A O 1
ATOM 3302 N N . ALA A 1 412 ? -13.075 8.824 37.006 1.00 90.50 412 ALA A N 1
ATOM 3303 C CA . ALA A 1 412 ? -13.126 8.459 35.590 1.00 90.50 412 ALA A CA 1
ATOM 3304 C C . ALA A 1 412 ? -13.714 7.052 35.362 1.00 90.50 412 ALA A C 1
ATOM 3306 O O . ALA A 1 412 ? -14.560 6.869 34.487 1.00 90.50 412 ALA A O 1
ATOM 3307 N N . VAL A 1 413 ? -13.324 6.068 36.183 1.00 91.69 413 VAL A N 1
ATOM 3308 C CA . VAL A 1 413 ? -13.855 4.694 36.112 1.00 91.69 413 VAL A CA 1
ATOM 3309 C C . VAL A 1 413 ? -15.310 4.666 36.576 1.00 91.69 413 VAL A C 1
ATOM 3311 O O . VAL A 1 413 ? -16.145 4.000 35.966 1.00 91.69 413 VAL A O 1
ATOM 3314 N N . MET A 1 414 ? -15.639 5.425 37.621 1.00 91.56 414 MET A N 1
ATOM 3315 C CA . MET A 1 414 ? -16.996 5.510 38.163 1.00 91.56 414 MET A CA 1
ATOM 3316 C C . MET A 1 414 ? -17.985 6.150 37.179 1.00 91.56 414 MET A C 1
ATOM 3318 O O . MET A 1 414 ? -19.091 5.646 37.019 1.00 91.56 414 MET A O 1
ATOM 3322 N N . LEU A 1 415 ? -17.588 7.217 36.478 1.00 92.81 415 LEU A N 1
ATOM 3323 C CA . LEU A 1 415 ? -18.412 7.875 35.456 1.00 92.81 415 LEU A CA 1
ATOM 3324 C C . LEU A 1 415 ? -18.578 7.018 34.197 1.00 92.81 415 LEU A C 1
ATOM 3326 O O . LEU A 1 415 ? -19.663 6.988 33.622 1.00 92.81 415 LEU A O 1
ATOM 3330 N N . ALA A 1 416 ? -17.535 6.292 33.786 1.00 92.81 416 ALA A N 1
ATOM 3331 C CA . ALA A 1 416 ? -17.655 5.326 32.698 1.00 92.81 416 ALA A CA 1
ATOM 3332 C C . ALA A 1 416 ? -18.594 4.166 33.089 1.00 92.81 416 ALA A C 1
ATOM 3334 O O . ALA A 1 416 ? -19.437 3.763 32.295 1.00 92.81 416 ALA A O 1
ATOM 3335 N N . THR A 1 417 ? -18.525 3.696 34.340 1.00 93.25 417 THR A N 1
ATOM 3336 C CA . THR A 1 417 ? -19.448 2.680 34.881 1.00 93.25 417 THR A CA 1
ATOM 3337 C C . THR A 1 417 ? -20.891 3.198 34.957 1.00 93.25 417 THR A C 1
ATOM 3339 O O . THR A 1 417 ? -21.817 2.467 34.620 1.00 93.25 417 THR A O 1
ATOM 3342 N N . LEU A 1 418 ? -21.093 4.464 35.343 1.00 93.75 418 LEU A N 1
ATOM 3343 C CA . LEU A 1 418 ? -22.402 5.125 35.350 1.00 93.75 418 LEU A CA 1
ATOM 3344 C C . LEU A 1 418 ? -23.043 5.134 33.954 1.00 93.75 418 LEU A C 1
ATOM 3346 O O . LEU A 1 418 ? -24.208 4.774 33.828 1.00 93.75 418 LEU A O 1
ATOM 3350 N N . ALA A 1 419 ? -22.284 5.497 32.914 1.00 94.25 419 ALA A N 1
ATOM 3351 C CA . ALA A 1 419 ? -22.776 5.490 31.535 1.00 94.25 419 ALA A CA 1
ATOM 3352 C C . ALA A 1 419 ? -23.145 4.073 31.058 1.00 94.25 419 ALA A C 1
ATOM 3354 O O . ALA A 1 419 ? -24.195 3.875 30.453 1.00 94.25 419 ALA A O 1
ATOM 3355 N N . VAL A 1 420 ? -22.319 3.070 31.381 1.00 94.75 420 VAL A N 1
ATOM 3356 C CA . VAL A 1 420 ? -22.613 1.657 31.088 1.00 94.75 420 VAL A CA 1
ATOM 3357 C C . VAL A 1 420 ? -23.920 1.213 31.765 1.00 94.75 420 VAL A C 1
ATOM 3359 O O . VAL A 1 420 ? -24.758 0.599 31.110 1.00 94.75 420 VAL A O 1
ATOM 3362 N N . TYR A 1 421 ? -24.144 1.566 33.037 1.00 93.69 421 TYR A N 1
ATOM 3363 C CA . TYR A 1 421 ? -25.394 1.239 33.738 1.00 93.69 421 TYR A CA 1
ATOM 3364 C C . TYR A 1 421 ? -26.625 1.994 33.207 1.00 93.69 421 TYR A C 1
ATOM 3366 O O . TYR A 1 421 ? -27.706 1.408 33.177 1.00 93.69 421 TYR A O 1
ATOM 3374 N N . ASP A 1 422 ? -26.483 3.248 32.765 1.00 93.88 422 ASP A N 1
ATOM 3375 C CA . ASP A 1 422 ? -27.569 4.018 32.137 1.00 93.88 422 ASP A CA 1
ATOM 3376 C C . ASP A 1 422 ? -28.053 3.368 30.829 1.00 93.88 422 ASP A C 1
ATOM 3378 O O . ASP A 1 422 ? -29.253 3.247 30.589 1.00 93.88 422 ASP A O 1
ATOM 3382 N N . GLU A 1 423 ? -27.138 2.905 29.972 1.00 93.94 423 GLU A N 1
ATOM 3383 C CA . GLU A 1 423 ? -27.506 2.186 28.744 1.00 93.94 423 GLU A CA 1
ATOM 3384 C C . GLU A 1 423 ? -28.051 0.777 29.055 1.00 93.94 423 GLU A C 1
ATOM 3386 O O . GLU A 1 423 ? -29.098 0.399 28.533 1.00 93.94 423 GLU A O 1
ATOM 3391 N N . MET A 1 424 ? -27.447 0.025 29.989 1.00 92.25 424 MET A N 1
ATOM 3392 C CA . MET A 1 424 ? -27.972 -1.286 30.420 1.00 92.25 424 MET A CA 1
ATOM 3393 C C . MET A 1 424 ? -29.393 -1.197 31.002 1.00 92.25 424 MET A C 1
ATOM 3395 O O . MET A 1 424 ? -30.233 -2.049 30.712 1.00 92.25 424 MET A O 1
ATOM 3399 N N . GLY A 1 425 ? -29.698 -0.155 31.782 1.00 89.62 425 GLY A N 1
ATOM 3400 C CA . GLY A 1 425 ? -31.024 0.066 32.369 1.00 89.62 425 GLY A CA 1
ATOM 3401 C C . GLY A 1 425 ? -32.140 0.315 31.346 1.00 89.62 425 GLY A C 1
ATOM 3402 O O . GLY A 1 425 ? -33.321 0.213 31.679 1.00 89.62 425 GLY A O 1
ATOM 3403 N N . LYS A 1 426 ? -31.800 0.581 30.079 1.00 90.62 426 LYS A N 1
ATOM 3404 C CA . LYS A 1 426 ? -32.780 0.679 28.988 1.00 90.62 426 LYS A CA 1
ATOM 3405 C C . LYS A 1 426 ? -33.227 -0.703 28.490 1.00 90.62 426 LYS A C 1
ATOM 3407 O O . LYS A 1 426 ? -34.366 -0.814 28.037 1.00 90.62 426 LYS A O 1
ATOM 3412 N N . HIS A 1 427 ? -32.391 -1.736 28.642 1.00 89.62 427 HIS A N 1
ATOM 3413 C CA . HIS A 1 427 ? -32.595 -3.089 28.095 1.00 89.62 427 HIS A CA 1
ATOM 3414 C C . HIS A 1 427 ? -32.840 -4.196 29.144 1.00 89.62 427 HIS A C 1
ATOM 3416 O O . HIS A 1 427 ? -33.314 -5.275 28.786 1.00 89.62 427 HIS A O 1
ATOM 3422 N N . LEU A 1 428 ? -32.506 -3.962 30.417 1.00 90.50 428 LEU A N 1
ATOM 3423 C CA . LEU A 1 428 ? -32.683 -4.924 31.515 1.00 90.50 428 LEU A CA 1
ATOM 3424 C C . LEU A 1 428 ? -34.051 -4.813 32.209 1.00 90.50 428 LEU A C 1
ATOM 3426 O O . LEU A 1 428 ? -34.751 -3.809 32.094 1.00 90.50 428 LEU A O 1
ATOM 3430 N N . ASP A 1 429 ? -34.420 -5.857 32.957 1.00 89.75 429 ASP A N 1
ATOM 3431 C CA . ASP A 1 429 ? -35.683 -5.903 33.701 1.00 89.75 429 ASP A CA 1
ATOM 3432 C C . ASP A 1 429 ? -35.675 -5.043 34.967 1.00 89.75 429 ASP A C 1
ATOM 3434 O O . ASP A 1 429 ? -34.654 -4.888 35.644 1.00 89.75 429 ASP A O 1
ATOM 3438 N N . LYS A 1 430 ? -36.881 -4.596 35.342 1.00 89.31 430 LYS A N 1
ATOM 3439 C CA . LYS A 1 430 ? -37.193 -3.852 36.574 1.00 89.31 430 LYS A CA 1
ATOM 3440 C C . LYS A 1 430 ? -36.547 -4.445 37.834 1.00 89.31 430 LYS A C 1
ATOM 3442 O O . LYS A 1 430 ? -36.034 -3.704 38.665 1.00 89.31 430 LYS A O 1
ATOM 3447 N N . GLU A 1 431 ? -36.518 -5.772 37.945 1.00 89.75 431 GLU A N 1
ATOM 3448 C CA . GLU A 1 431 ? -35.942 -6.495 39.085 1.00 89.75 431 GLU A CA 1
ATOM 3449 C C . GLU A 1 431 ? -34.423 -6.321 39.173 1.00 89.75 431 GLU A C 1
ATOM 3451 O O . GLU A 1 431 ? -33.920 -5.945 40.225 1.00 89.75 431 GLU A O 1
ATOM 3456 N N . ILE A 1 432 ? -33.697 -6.492 38.065 1.00 91.56 432 ILE A N 1
ATOM 3457 C CA . ILE A 1 432 ? -32.230 -6.358 38.004 1.00 91.56 432 ILE A CA 1
ATOM 3458 C C . ILE A 1 432 ? -31.817 -4.899 38.253 1.00 91.56 432 ILE A C 1
ATOM 3460 O O . ILE A 1 432 ? -30.831 -4.621 38.942 1.00 91.56 432 ILE A O 1
ATOM 3464 N N . ILE A 1 433 ? -32.591 -3.950 37.715 1.00 90.31 433 ILE A N 1
ATOM 3465 C CA . ILE A 1 433 ? -32.363 -2.518 37.938 1.00 90.31 433 ILE A CA 1
ATOM 3466 C C . ILE A 1 433 ? -32.525 -2.181 39.430 1.00 90.31 433 ILE A C 1
ATOM 3468 O O . ILE A 1 433 ? -31.687 -1.467 39.985 1.00 90.31 433 ILE A O 1
ATOM 3472 N N . ALA A 1 434 ? -33.546 -2.735 40.092 1.00 90.69 434 ALA A N 1
ATOM 3473 C CA . ALA A 1 434 ? -33.827 -2.511 41.508 1.00 90.69 434 ALA A CA 1
ATOM 3474 C C . ALA A 1 434 ? -32.850 -3.215 42.471 1.00 90.69 434 ALA A C 1
ATOM 3476 O O . ALA A 1 434 ? -32.446 -2.609 43.463 1.00 90.69 434 ALA A O 1
ATOM 3477 N N . THR A 1 435 ? -32.467 -4.471 42.213 1.00 90.31 435 THR A N 1
ATOM 3478 C CA . THR A 1 435 ? -31.680 -5.285 43.161 1.00 90.31 435 THR A CA 1
ATOM 3479 C C . THR A 1 435 ? -30.168 -5.157 42.994 1.00 90.31 435 THR A C 1
ATOM 3481 O O . THR A 1 435 ? -29.438 -5.272 43.977 1.00 90.31 435 THR A O 1
ATOM 3484 N N . GLU A 1 436 ? -29.681 -4.900 41.778 1.00 89.75 436 GLU A N 1
ATOM 3485 C CA . GLU A 1 436 ? -28.247 -4.921 41.463 1.00 89.75 436 GLU A CA 1
ATOM 3486 C C . GLU A 1 436 ? -27.712 -3.547 41.041 1.00 89.75 436 GLU A C 1
ATOM 3488 O O . GLU A 1 436 ? -26.709 -3.074 41.584 1.00 89.75 436 GLU A O 1
ATOM 3493 N N . ILE A 1 437 ? -28.390 -2.868 40.108 1.00 92.00 437 ILE A N 1
ATOM 3494 C CA . ILE A 1 437 ? -27.878 -1.621 39.517 1.00 92.00 437 ILE A CA 1
ATOM 3495 C C . ILE A 1 437 ? -28.044 -0.436 40.473 1.00 92.00 437 ILE A C 1
ATOM 3497 O O . ILE A 1 437 ? -27.054 0.207 40.826 1.00 92.00 437 ILE A O 1
ATOM 3501 N N . LEU A 1 438 ? -29.269 -0.142 40.921 1.00 92.88 438 LEU A N 1
ATOM 3502 C CA . LEU A 1 438 ? -29.545 1.010 41.787 1.00 92.88 438 LEU A CA 1
ATOM 3503 C C . LEU A 1 438 ? -28.735 0.987 43.103 1.00 92.88 438 LEU A C 1
ATOM 3505 O O . LEU A 1 438 ? -28.140 2.019 43.432 1.00 92.88 438 LEU A O 1
ATOM 3509 N N . PRO A 1 439 ? -28.596 -0.145 43.828 1.00 92.25 439 PRO A N 1
ATOM 3510 C CA . PRO A 1 439 ? -27.756 -0.204 45.024 1.00 92.25 439 PRO A CA 1
ATOM 3511 C C . PRO A 1 439 ? -26.273 0.054 44.734 1.00 92.25 439 PRO A C 1
ATOM 3513 O O . PRO A 1 439 ? -25.602 0.731 45.517 1.00 92.25 439 PRO A O 1
ATOM 3516 N N . GLN A 1 440 ? -25.743 -0.424 43.602 1.00 90.56 440 GLN A N 1
ATOM 3517 C CA . GLN A 1 440 ? -24.353 -0.159 43.223 1.00 90.56 440 GLN A CA 1
ATOM 3518 C C . GLN A 1 440 ? -24.147 1.306 42.802 1.00 90.56 440 GLN A C 1
ATOM 3520 O O . GLN A 1 440 ? -23.151 1.912 43.201 1.00 90.56 440 GLN A O 1
ATOM 3525 N N . LEU A 1 441 ? -25.096 1.915 42.080 1.00 91.88 441 LEU A N 1
ATOM 3526 C CA . LEU A 1 441 ? -25.059 3.340 41.729 1.00 91.88 441 LEU A CA 1
ATOM 3527 C C . LEU A 1 441 ? -25.068 4.243 42.969 1.00 91.88 441 LEU A C 1
ATOM 3529 O O . LEU A 1 441 ? -24.277 5.186 43.041 1.00 91.88 441 LEU A O 1
ATOM 3533 N N . TRP A 1 442 ? -25.880 3.927 43.982 1.00 92.12 442 TRP A N 1
ATOM 3534 C CA . TRP A 1 442 ? -25.848 4.626 45.269 1.00 92.12 442 TRP A CA 1
ATOM 3535 C C . TRP A 1 442 ? -24.486 4.500 45.959 1.00 92.12 442 TRP A C 1
ATOM 3537 O O . TRP A 1 442 ? -23.905 5.517 46.344 1.00 92.12 442 TRP A O 1
ATOM 3547 N N . ARG A 1 443 ? -23.923 3.286 46.044 1.00 89.12 443 ARG A N 1
ATOM 3548 C CA . ARG A 1 443 ? -22.583 3.043 46.623 1.00 89.12 443 ARG A CA 1
ATOM 3549 C C . ARG A 1 443 ? -21.473 3.783 45.871 1.00 89.12 443 ARG A C 1
ATOM 3551 O O . ARG A 1 443 ? -20.494 4.188 46.495 1.00 89.12 443 ARG A O 1
ATOM 3558 N N . MET A 1 444 ? -21.632 3.991 44.564 1.00 89.06 444 MET A N 1
ATOM 3559 C CA . MET A 1 444 ? -20.734 4.823 43.762 1.00 89.06 444 MET A CA 1
ATOM 3560 C C . MET A 1 444 ? -20.955 6.326 43.987 1.00 89.06 444 MET A C 1
ATOM 3562 O O . MET A 1 444 ? -19.976 7.058 44.061 1.00 89.06 444 MET A O 1
ATOM 3566 N N . SER A 1 445 ? -22.183 6.814 44.175 1.00 89.19 445 SER A N 1
ATOM 3567 C CA . SER A 1 445 ? -22.432 8.258 44.352 1.00 89.19 445 SER A CA 1
ATOM 3568 C C . SER A 1 445 ? -21.741 8.887 45.577 1.00 89.19 445 SER A C 1
ATOM 3570 O O . SER A 1 445 ? -21.496 10.089 45.580 1.00 89.19 445 SER A O 1
ATOM 3572 N N . PHE A 1 446 ? -21.345 8.086 46.575 1.00 87.44 446 PHE A N 1
ATOM 3573 C CA . PHE A 1 446 ? -20.566 8.516 47.748 1.00 87.44 446 PHE A CA 1
ATOM 3574 C C . PHE A 1 446 ? -19.040 8.319 47.577 1.00 87.44 446 PHE A C 1
ATOM 3576 O O . PHE A 1 446 ? -18.313 8.057 48.540 1.00 87.44 446 PHE A O 1
ATOM 3583 N N . GLY A 1 447 ? -18.523 8.402 46.347 1.00 85.50 447 GLY A N 1
ATOM 3584 C CA . GLY A 1 447 ? -17.081 8.388 46.087 1.00 85.50 447 GLY A CA 1
ATOM 3585 C C . GLY A 1 447 ? -16.383 9.652 46.614 1.00 85.50 447 GLY A C 1
ATOM 3586 O O . GLY A 1 447 ? -16.784 10.750 46.236 1.00 85.50 447 GLY A O 1
ATOM 3587 N N . PRO A 1 448 ? -15.302 9.538 47.413 1.00 85.44 448 PRO A N 1
ATOM 3588 C CA . PRO A 1 448 ? -14.660 10.685 48.071 1.00 85.44 448 PRO A CA 1
ATOM 3589 C C . PRO A 1 448 ? -13.893 11.614 47.114 1.00 85.44 448 PRO A C 1
ATOM 3591 O O . PRO A 1 448 ? -13.416 12.661 47.534 1.00 85.44 448 PRO A O 1
ATOM 3594 N N . LEU A 1 449 ? -13.754 11.223 45.843 1.00 88.12 449 LEU A N 1
ATOM 3595 C CA . LEU A 1 449 ? -13.069 11.977 44.790 1.00 88.12 449 LEU A CA 1
ATOM 3596 C C . LEU A 1 449 ? -14.046 12.622 43.784 1.00 88.12 449 LEU A C 1
ATOM 3598 O O . LEU A 1 449 ? -13.605 13.230 42.810 1.00 88.12 449 LEU A O 1
ATOM 3602 N N . LEU A 1 450 ? -15.364 12.466 43.972 1.00 88.75 450 LEU A N 1
ATOM 3603 C CA . LEU A 1 450 ? -16.368 13.025 43.063 1.00 88.75 450 LEU A CA 1
ATOM 3604 C C . LEU A 1 450 ? -16.541 14.535 43.268 1.00 88.75 450 LEU A C 1
ATOM 3606 O O . LEU A 1 450 ? -16.620 15.018 44.395 1.00 88.75 450 LEU A O 1
ATOM 3610 N N . ASN A 1 451 ? -16.688 15.274 42.167 1.00 90.69 451 ASN A N 1
ATOM 3611 C CA . ASN A 1 451 ? -17.097 16.679 42.206 1.00 90.69 451 ASN A CA 1
ATOM 3612 C C . ASN A 1 451 ? -18.632 16.841 42.160 1.00 90.69 451 ASN A C 1
ATOM 3614 O O . ASN A 1 451 ? -19.375 15.904 41.854 1.00 90.69 451 ASN A O 1
ATOM 3618 N N . LEU A 1 452 ? -19.111 18.057 42.438 1.00 91.50 452 LEU A N 1
ATOM 3619 C CA . LEU A 1 452 ? -20.541 18.372 42.533 1.00 91.50 452 LEU A CA 1
ATOM 3620 C C . LEU A 1 452 ? -21.337 18.014 41.262 1.00 91.50 452 LEU A C 1
ATOM 3622 O O . LEU A 1 452 ? -22.454 17.511 41.358 1.00 91.50 452 LEU A O 1
ATOM 3626 N N . ASP A 1 453 ? -20.781 18.238 40.072 1.00 93.00 453 ASP A N 1
ATOM 3627 C CA . ASP A 1 453 ? -21.488 17.984 38.809 1.00 93.00 453 ASP A CA 1
ATOM 3628 C C . ASP A 1 453 ? -21.444 16.510 38.395 1.00 93.00 453 ASP A C 1
ATOM 3630 O O . ASP A 1 453 ? -22.378 16.005 37.772 1.00 93.00 453 ASP A O 1
ATOM 3634 N N . GLN A 1 454 ? -20.407 15.781 38.807 1.00 92.44 454 GLN A N 1
ATOM 3635 C CA . GLN A 1 454 ? -20.364 14.323 38.726 1.00 92.44 454 GLN A CA 1
ATOM 3636 C C . GLN A 1 454 ? -21.423 13.704 39.649 1.00 92.44 454 GLN A C 1
ATOM 3638 O O . GLN A 1 454 ? -22.188 12.847 39.207 1.00 92.44 454 GLN A O 1
ATOM 3643 N N . PHE A 1 455 ? -21.553 14.195 40.886 1.00 93.31 455 PHE A N 1
ATOM 3644 C CA . PHE A 1 455 ? -22.614 13.779 41.808 1.00 93.31 455 PHE A CA 1
ATOM 3645 C C . PHE A 1 455 ? -24.019 14.068 41.248 1.00 93.31 455 PHE A C 1
ATOM 3647 O O . PHE A 1 455 ? -24.877 13.184 41.257 1.00 93.31 455 PHE A O 1
ATOM 3654 N N . LYS A 1 456 ? -24.247 15.250 40.651 1.00 93.88 456 LYS A N 1
ATOM 3655 C CA . LYS A 1 456 ? -25.507 15.564 39.943 1.00 93.88 456 LYS A CA 1
ATOM 3656 C C . LYS A 1 456 ? -25.821 14.563 38.822 1.00 93.88 456 LYS A C 1
ATOM 3658 O O . LYS A 1 456 ? -26.989 14.227 38.647 1.00 93.88 456 LYS A O 1
ATOM 3663 N N . LYS A 1 457 ? -24.821 14.053 38.086 1.00 94.06 457 LYS A N 1
ATOM 3664 C CA . LYS A 1 457 ? -25.022 13.013 37.050 1.00 94.06 457 LYS A CA 1
ATOM 3665 C C . LYS A 1 457 ? -25.470 11.675 37.647 1.00 94.06 457 LYS A C 1
ATOM 3667 O O . LYS A 1 457 ? -26.420 11.088 37.128 1.00 94.06 457 LYS A O 1
ATOM 3672 N N . PHE A 1 458 ? -24.872 11.232 38.759 1.00 94.50 458 PHE A N 1
ATOM 3673 C CA . PHE A 1 458 ? -25.372 10.068 39.510 1.00 94.50 458 PHE A CA 1
ATOM 3674 C C . PHE A 1 458 ? -26.825 10.289 39.954 1.00 94.50 458 PHE A C 1
ATOM 3676 O O . PHE A 1 458 ? -27.692 9.478 39.640 1.00 94.50 458 PHE A O 1
ATOM 3683 N N . MET A 1 459 ? -27.121 11.427 40.590 1.00 94.19 459 MET A N 1
ATOM 3684 C CA . MET A 1 459 ? -28.469 11.766 41.067 1.00 94.19 459 MET A CA 1
ATOM 3685 C C . MET A 1 459 ? -29.499 12.000 39.948 1.00 94.19 459 MET A C 1
ATOM 3687 O O . MET A 1 459 ? -30.698 11.974 40.217 1.00 94.19 459 MET A O 1
ATOM 3691 N N . LYS A 1 460 ? -29.084 12.252 38.701 1.00 95.44 460 LYS A N 1
ATOM 3692 C CA . LYS A 1 460 ? -29.981 12.259 37.533 1.00 95.44 460 LYS A CA 1
ATOM 3693 C C . LYS A 1 460 ? -30.326 10.820 37.133 1.00 95.44 460 LYS A C 1
ATOM 3695 O O . LYS A 1 460 ? -31.483 10.429 37.236 1.00 95.44 460 LYS A O 1
ATOM 3700 N N . THR A 1 461 ? -29.301 10.031 36.820 1.00 94.12 461 THR A N 1
ATOM 3701 C CA . THR A 1 461 ? -29.416 8.638 36.352 1.00 94.12 461 THR A CA 1
ATOM 3702 C C . THR A 1 461 ? -30.181 7.755 37.342 1.00 94.12 461 THR A C 1
ATOM 3704 O O . THR A 1 461 ? -31.042 6.981 36.943 1.00 94.12 461 THR A O 1
ATOM 3707 N N . ILE A 1 462 ? -29.928 7.908 38.649 1.00 94.69 462 ILE A N 1
ATOM 3708 C CA . ILE A 1 462 ? -30.648 7.175 39.703 1.00 94.69 462 ILE A CA 1
ATOM 3709 C C . ILE A 1 462 ? -32.155 7.463 39.644 1.00 94.69 462 ILE A C 1
ATOM 3711 O O . ILE A 1 462 ? -32.939 6.524 39.671 1.00 94.69 462 ILE A O 1
ATOM 3715 N N . ARG A 1 463 ? -32.574 8.729 39.496 1.00 95.06 463 ARG A N 1
ATOM 3716 C CA . ARG A 1 463 ? -34.004 9.085 39.396 1.00 95.06 463 ARG A CA 1
ATOM 3717 C C . ARG A 1 463 ? -34.644 8.581 38.104 1.00 95.06 463 ARG A C 1
ATOM 3719 O O . ARG A 1 463 ? -35.776 8.118 38.141 1.00 95.06 463 ARG A O 1
ATOM 3726 N N . GLU A 1 464 ? -33.923 8.640 36.988 1.00 94.31 464 GLU A N 1
ATOM 3727 C CA . GLU A 1 464 ? -34.402 8.149 35.688 1.00 94.31 464 GLU A CA 1
ATOM 3728 C C . GLU A 1 464 ? -34.593 6.619 35.699 1.00 94.31 464 GLU A C 1
ATOM 3730 O O . GLU A 1 464 ? -35.614 6.119 35.226 1.00 94.31 464 GLU A O 1
ATOM 3735 N N . LEU A 1 465 ? -33.677 5.874 36.329 1.00 92.69 465 LEU A N 1
ATOM 3736 C CA . LEU A 1 465 ? -33.818 4.429 36.535 1.00 92.69 465 LEU A CA 1
ATOM 3737 C C . LEU A 1 465 ? -34.893 4.074 37.575 1.00 92.69 465 LEU A C 1
ATOM 3739 O O . LEU A 1 465 ? -35.607 3.094 37.377 1.00 92.69 465 LEU A O 1
ATOM 3743 N N . THR A 1 466 ? -35.060 4.861 38.643 1.00 93.31 466 THR A N 1
ATOM 3744 C CA . THR A 1 466 ? -36.156 4.676 39.610 1.00 93.31 466 THR A CA 1
ATOM 3745 C C . THR A 1 466 ? -37.524 4.879 38.953 1.00 93.31 466 THR A C 1
ATOM 3747 O O . THR A 1 466 ? -38.347 3.975 39.050 1.00 93.31 466 THR A O 1
ATOM 3750 N N . SER A 1 467 ? -37.738 5.968 38.200 1.00 93.69 467 SER A N 1
ATOM 3751 C CA . SER A 1 467 ? -38.985 6.204 37.442 1.00 93.69 467 SER A CA 1
ATOM 3752 C C . SER A 1 467 ? -39.298 5.026 36.517 1.00 93.69 467 SER A C 1
ATOM 3754 O O . SER A 1 467 ? -40.393 4.473 36.542 1.00 93.69 467 SER A O 1
ATOM 3756 N N . ARG A 1 468 ? -38.289 4.533 35.785 1.00 90.38 468 ARG A N 1
ATOM 3757 C CA . ARG A 1 468 ? -38.424 3.372 34.893 1.00 90.38 468 ARG A CA 1
ATOM 3758 C C . ARG A 1 468 ? -38.818 2.081 35.626 1.00 90.38 468 ARG A C 1
ATOM 3760 O O . ARG A 1 468 ? -39.571 1.283 35.072 1.00 90.38 468 ARG A O 1
ATOM 3767 N N . VAL A 1 469 ? -38.330 1.862 36.850 1.00 92.75 469 VAL A N 1
ATOM 3768 C CA . VAL A 1 469 ? -38.735 0.727 37.703 1.00 92.75 469 VAL A CA 1
ATOM 3769 C C . VAL A 1 469 ? -40.163 0.910 38.220 1.00 92.75 469 VAL A C 1
ATOM 3771 O O . VAL A 1 469 ? -40.944 -0.039 38.161 1.00 92.75 469 VAL A O 1
ATOM 3774 N N . GLU A 1 470 ? -40.522 2.109 38.681 1.00 91.38 470 GLU A N 1
ATOM 3775 C CA . GLU A 1 470 ? -41.865 2.449 39.168 1.00 91.38 470 GLU A CA 1
ATOM 3776 C C . GLU A 1 470 ? -42.919 2.291 38.062 1.00 91.38 470 GLU A C 1
ATOM 3778 O O . GLU A 1 470 ? -43.920 1.601 38.261 1.00 91.38 470 GLU A O 1
ATOM 3783 N N . GLU A 1 471 ? -42.664 2.832 36.869 1.00 91.38 471 GLU A N 1
ATOM 3784 C CA . GLU A 1 471 ? -43.499 2.686 35.671 1.00 91.38 471 GLU A CA 1
ATOM 3785 C C . GLU A 1 471 ? -43.653 1.211 35.267 1.00 91.38 471 GLU A C 1
ATOM 3787 O O . GLU A 1 471 ? -44.773 0.723 35.098 1.00 91.38 471 GLU A O 1
ATOM 3792 N N . ALA A 1 472 ? -42.543 0.469 35.153 1.00 87.81 472 ALA A N 1
ATOM 3793 C CA . ALA A 1 472 ? -42.560 -0.931 34.728 1.00 87.81 472 ALA A CA 1
ATOM 3794 C C . ALA A 1 472 ? -43.208 -1.873 35.759 1.00 87.81 472 ALA A C 1
ATOM 3796 O O . ALA A 1 472 ? -43.812 -2.877 35.379 1.00 87.81 472 ALA A O 1
ATOM 3797 N N . HIS A 1 473 ? -43.104 -1.573 37.056 1.00 89.44 473 HIS A N 1
ATOM 3798 C CA . HIS A 1 473 ? -43.779 -2.338 38.105 1.00 89.44 473 HIS A CA 1
ATOM 3799 C C . HIS A 1 473 ? -45.270 -1.981 38.192 1.00 89.44 473 HIS A C 1
ATOM 3801 O O . HIS A 1 473 ? -46.107 -2.880 38.236 1.00 89.44 473 HIS A O 1
ATOM 3807 N N . THR A 1 474 ? -45.620 -0.693 38.117 1.00 90.44 474 THR A N 1
ATOM 3808 C CA . THR A 1 474 ? -47.018 -0.223 38.108 1.00 90.44 474 THR A CA 1
ATOM 3809 C C . THR A 1 474 ? -47.782 -0.787 36.915 1.00 90.44 474 THR A C 1
ATOM 3811 O O . THR A 1 474 ? -48.872 -1.331 37.087 1.00 90.44 474 THR A O 1
ATOM 3814 N N . ARG A 1 475 ? -47.190 -0.736 35.714 1.00 89.31 475 ARG A N 1
ATOM 3815 C CA . ARG A 1 475 ? -47.765 -1.342 34.508 1.00 89.31 475 ARG A CA 1
ATOM 3816 C C . ARG A 1 475 ? -47.962 -2.850 34.674 1.00 89.31 475 ARG A C 1
ATOM 3818 O O . ARG A 1 475 ? -49.026 -3.354 34.337 1.00 89.31 475 ARG A O 1
ATOM 3825 N N . HIS A 1 476 ? -46.980 -3.561 35.228 1.00 88.00 476 HIS A N 1
ATOM 3826 C CA . HIS A 1 476 ? -47.096 -5.002 35.451 1.00 88.00 476 HIS A CA 1
ATOM 3827 C C . HIS A 1 476 ? -48.230 -5.351 36.431 1.00 88.00 476 HIS A C 1
ATOM 3829 O O . HIS A 1 476 ? -48.999 -6.269 36.163 1.00 88.00 476 HIS A O 1
ATOM 3835 N N . LEU A 1 477 ? -48.402 -4.587 37.516 1.00 88.06 477 LEU A N 1
ATOM 3836 C CA . LEU A 1 477 ? -49.531 -4.751 38.443 1.00 88.06 477 LEU A CA 1
ATOM 3837 C C . LEU A 1 477 ? -50.888 -4.443 37.782 1.00 88.06 477 LEU A C 1
ATOM 3839 O O . LEU A 1 477 ? -51.872 -5.126 38.058 1.00 88.06 477 LEU A O 1
ATOM 3843 N N . GLN A 1 478 ? -50.949 -3.447 36.892 1.00 88.38 478 GLN A N 1
ATOM 3844 C CA . GLN A 1 478 ? -52.150 -3.143 36.103 1.00 88.38 478 GLN A CA 1
ATOM 3845 C C . GLN A 1 478 ? -52.482 -4.263 35.106 1.00 88.38 478 GLN A C 1
ATOM 3847 O O . GLN A 1 478 ? -53.645 -4.639 34.980 1.00 88.38 478 GLN A O 1
ATOM 3852 N N . GLU A 1 479 ? -51.476 -4.826 34.431 1.00 86.75 479 GLU A N 1
ATOM 3853 C CA . GLU A 1 479 ? -51.631 -5.967 33.522 1.00 86.75 479 GLU A CA 1
ATOM 3854 C C . GLU A 1 479 ? -52.087 -7.224 34.279 1.00 86.75 479 GLU A C 1
ATOM 3856 O O . GLU A 1 479 ? -53.070 -7.838 33.873 1.00 86.75 479 GLU A O 1
ATOM 3861 N N . VAL A 1 480 ? -51.467 -7.558 35.420 1.00 87.44 480 VAL A N 1
ATOM 3862 C CA . VAL A 1 480 ? -51.892 -8.678 36.285 1.00 87.44 480 VAL A CA 1
ATOM 3863 C C . VAL A 1 480 ? -53.341 -8.502 36.739 1.00 87.44 480 VAL A C 1
ATOM 3865 O O . VAL A 1 480 ? -54.149 -9.404 36.529 1.00 87.44 480 VAL A O 1
ATOM 3868 N N . LYS A 1 481 ? -53.713 -7.326 37.263 1.00 86.31 481 LYS A N 1
ATOM 3869 C CA . LYS A 1 481 ? -55.098 -7.045 37.671 1.00 86.31 481 LYS A CA 1
ATOM 3870 C C . LYS A 1 481 ? -56.084 -7.146 36.496 1.00 86.31 481 LYS A C 1
ATOM 3872 O O . LYS A 1 481 ? -57.196 -7.636 36.669 1.00 86.31 481 LYS A O 1
ATOM 3877 N N . SER A 1 482 ? -55.686 -6.714 35.298 1.00 84.38 482 SER A N 1
ATOM 3878 C CA . SER A 1 482 ? -56.503 -6.843 34.084 1.00 84.38 482 SER A CA 1
ATOM 3879 C C . SER A 1 482 ? -56.699 -8.309 33.671 1.00 84.38 482 SER A C 1
ATOM 3881 O O . SER A 1 482 ? -57.809 -8.694 33.306 1.00 84.38 482 SER A O 1
ATOM 3883 N N . LEU A 1 483 ? -55.669 -9.157 33.794 1.00 82.38 483 LEU A N 1
ATOM 3884 C CA . LEU A 1 483 ? -55.797 -10.601 33.566 1.00 82.38 483 LEU A CA 1
ATOM 3885 C C . LEU A 1 483 ? -56.662 -11.284 34.635 1.00 82.38 483 LEU A C 1
ATOM 3887 O O . LEU A 1 483 ? -57.464 -12.152 34.291 1.00 82.38 483 LEU A O 1
ATOM 3891 N N . GLU A 1 484 ? -56.555 -10.890 35.907 1.00 80.62 484 GLU A N 1
ATOM 3892 C CA . GLU A 1 484 ? -57.456 -11.363 36.966 1.00 80.62 484 GLU A CA 1
ATOM 3893 C C . GLU A 1 484 ? -58.913 -10.996 36.649 1.00 80.62 484 GLU A C 1
ATOM 3895 O O . GLU A 1 484 ? -59.793 -11.851 36.720 1.00 80.62 484 GLU A O 1
ATOM 3900 N N . GLU A 1 485 ? -59.182 -9.756 36.235 1.00 80.25 485 GLU A N 1
ATOM 3901 C CA . GLU A 1 485 ? -60.531 -9.271 35.920 1.00 80.25 485 GLU A CA 1
ATOM 3902 C C . GLU A 1 485 ? -61.106 -9.914 34.638 1.00 80.25 485 GLU A C 1
ATOM 3904 O O . GLU A 1 485 ? -62.287 -10.273 34.601 1.00 80.25 485 GLU A O 1
ATOM 3909 N N . GLN A 1 486 ? -60.275 -10.190 33.625 1.00 75.62 486 GLN A N 1
ATOM 3910 C CA . GLN A 1 486 ? -60.650 -11.004 32.458 1.00 75.62 486 GLN A CA 1
ATOM 3911 C C . GLN A 1 486 ? -60.944 -12.465 32.845 1.00 75.62 486 GLN A C 1
ATOM 3913 O O . GLN A 1 486 ? -61.978 -13.014 32.469 1.00 75.62 486 GLN A O 1
ATOM 3918 N N . THR A 1 487 ? -60.101 -13.086 33.673 1.00 72.69 487 THR A N 1
ATOM 3919 C CA . THR A 1 487 ? -60.316 -14.460 34.167 1.00 72.69 487 THR A CA 1
ATOM 3920 C C . THR A 1 487 ? -61.598 -14.552 35.001 1.00 72.69 487 THR A C 1
ATOM 3922 O O . THR A 1 487 ? -62.376 -15.502 34.877 1.00 72.69 487 THR A O 1
ATOM 3925 N N . ARG A 1 488 ? -61.872 -13.529 35.816 1.00 69.00 488 ARG A N 1
ATOM 3926 C CA . ARG A 1 488 ? -63.052 -13.447 36.681 1.00 69.00 488 ARG A CA 1
ATOM 3927 C C . ARG A 1 488 ? -64.338 -13.199 35.893 1.00 69.00 488 ARG A C 1
ATOM 3929 O O . ARG A 1 488 ? -65.371 -13.753 36.257 1.00 69.00 488 ARG A O 1
ATOM 3936 N N . THR A 1 489 ? -64.287 -12.434 34.802 1.00 62.34 489 THR A N 1
ATOM 3937 C CA . THR A 1 489 ? -65.447 -12.214 33.915 1.00 62.34 489 THR A CA 1
ATOM 3938 C C . THR A 1 489 ? -65.748 -13.423 33.026 1.00 62.34 489 THR A C 1
ATOM 3940 O O . THR A 1 489 ? -66.916 -13.784 32.891 1.00 62.34 489 THR A O 1
ATOM 3943 N N . VAL A 1 490 ? -64.729 -14.132 32.521 1.00 60.84 490 VAL A N 1
ATOM 3944 C CA . VAL A 1 490 ? -64.910 -15.448 31.874 1.00 60.84 490 VAL A CA 1
ATOM 3945 C C . VAL A 1 490 ? -65.532 -16.455 32.852 1.00 60.84 490 VAL A C 1
ATOM 3947 O O . VAL A 1 490 ? -66.508 -17.122 32.509 1.00 60.84 490 VAL A O 1
ATOM 3950 N N . SER A 1 491 ? -65.048 -16.501 34.099 1.00 58.72 491 SER A N 1
ATOM 3951 C CA . SER A 1 491 ? -65.621 -17.358 35.152 1.00 58.72 491 SER A CA 1
ATOM 3952 C C . SER A 1 491 ? -67.064 -16.975 35.514 1.00 58.72 491 SER A C 1
ATOM 3954 O O . SER A 1 491 ? -67.892 -17.850 35.748 1.00 58.72 491 SER A O 1
ATOM 3956 N N . ALA A 1 492 ? -67.403 -15.681 35.520 1.00 56.81 492 ALA A N 1
ATOM 3957 C CA . ALA A 1 492 ? -68.766 -15.219 35.782 1.00 56.81 492 ALA A CA 1
ATOM 3958 C C . ALA A 1 492 ? -69.741 -15.629 34.662 1.00 56.81 492 ALA A C 1
ATOM 3960 O O . ALA A 1 492 ? -70.827 -16.135 34.952 1.00 56.81 492 ALA A O 1
ATOM 3961 N N . ASN A 1 493 ? -69.345 -15.500 33.390 1.00 52.03 493 ASN A N 1
ATOM 3962 C CA . ASN A 1 493 ? -70.181 -15.913 32.256 1.00 52.03 493 ASN A CA 1
ATOM 3963 C C . ASN A 1 493 ? -70.483 -17.423 32.239 1.00 52.03 493 ASN A C 1
ATOM 3965 O O . ASN A 1 493 ? -71.533 -17.814 31.733 1.00 52.03 493 ASN A O 1
ATOM 3969 N N . ALA A 1 494 ? -69.647 -18.262 32.860 1.00 52.41 494 ALA A N 1
ATOM 3970 C CA . ALA A 1 494 ? -69.938 -19.688 33.036 1.00 52.41 494 ALA A CA 1
ATOM 3971 C C . ALA A 1 494 ? -71.120 -19.979 33.992 1.00 52.41 494 ALA A C 1
ATOM 3973 O O . ALA A 1 494 ? -71.598 -21.110 34.042 1.00 52.41 494 ALA A O 1
ATOM 3974 N N . THR A 1 495 ? -71.620 -18.981 34.737 1.00 52.44 495 THR A N 1
ATOM 3975 C CA . THR A 1 495 ? -72.688 -19.163 35.744 1.00 52.44 495 THR A CA 1
ATOM 3976 C C . THR A 1 495 ? -74.068 -18.645 35.329 1.00 52.44 495 THR A C 1
ATOM 3978 O O . THR A 1 495 ? -75.060 -18.962 35.981 1.00 52.44 495 THR A O 1
ATOM 3981 N N . VAL A 1 496 ? -74.188 -17.934 34.202 1.00 47.56 496 VAL A N 1
ATOM 3982 C CA . VAL A 1 496 ? -75.473 -17.377 33.709 1.00 47.56 496 VAL A CA 1
ATOM 3983 C C . VAL A 1 496 ? -76.266 -18.402 32.864 1.00 47.56 496 VAL A C 1
ATOM 3985 O O . VAL A 1 496 ? -77.093 -18.043 32.032 1.00 47.56 496 VAL A O 1
ATOM 3988 N N . GLY A 1 497 ? -76.009 -19.703 33.061 1.00 49.75 497 GLY A N 1
ATOM 3989 C CA . GLY A 1 497 ? -76.523 -20.797 32.222 1.00 49.75 497 GLY A CA 1
ATOM 3990 C C . GLY A 1 497 ? -77.372 -21.863 32.927 1.00 49.75 497 GLY A C 1
ATOM 3991 O O . GLY A 1 497 ? -77.796 -22.807 32.265 1.00 49.75 497 GLY A O 1
ATOM 3992 N N . ALA A 1 498 ? -77.630 -21.759 34.238 1.00 38.25 498 ALA A N 1
ATOM 3993 C CA . ALA A 1 498 ? -78.342 -22.805 34.985 1.00 38.25 498 ALA A CA 1
ATOM 3994 C C . ALA A 1 498 ? -79.250 -22.257 36.104 1.00 38.25 498 ALA A C 1
ATOM 3996 O O . ALA A 1 498 ? -78.818 -22.042 37.234 1.00 38.25 498 ALA A O 1
ATOM 3997 N N . SER A 1 499 ? -80.543 -22.084 35.814 1.00 44.00 499 SER A N 1
ATOM 3998 C CA . SER A 1 499 ? -81.555 -21.655 36.790 1.00 44.00 499 SER A CA 1
ATOM 3999 C C . SER A 1 499 ? -82.597 -22.743 37.088 1.00 44.00 499 SER A C 1
ATOM 4001 O O . SER A 1 499 ? -83.757 -22.636 36.687 1.00 44.00 499 SER A O 1
ATOM 4003 N N . LYS A 1 500 ? -82.206 -23.783 37.847 1.00 39.56 500 LYS A N 1
ATOM 4004 C CA . LYS A 1 500 ? -83.150 -24.601 38.642 1.00 39.56 500 LYS A CA 1
ATOM 4005 C C . LYS A 1 500 ? -82.488 -25.470 39.724 1.00 39.56 500 LYS A C 1
ATOM 4007 O O . LYS A 1 500 ? -81.747 -26.392 39.422 1.00 39.56 500 LYS A O 1
ATOM 4012 N N . THR A 1 501 ? -82.887 -25.200 40.968 1.00 38.03 501 THR A N 1
ATOM 4013 C CA . THR A 1 501 ? -83.205 -26.182 42.023 1.00 38.03 501 THR A CA 1
ATOM 4014 C C . THR A 1 501 ? -82.206 -27.311 42.323 1.00 38.03 501 THR A C 1
ATOM 4016 O O . THR A 1 501 ? -82.309 -28.395 41.758 1.00 38.03 501 THR A O 1
ATOM 4019 N N . SER A 1 502 ? -81.406 -27.142 43.385 1.00 36.31 502 SER A N 1
ATOM 4020 C CA . SER A 1 502 ? -81.687 -27.824 44.668 1.00 36.31 502 SER A CA 1
ATOM 4021 C C . SER A 1 502 ? -80.765 -27.368 45.806 1.00 36.31 502 SER A C 1
ATOM 4023 O O . SER A 1 502 ? -79.720 -26.769 45.575 1.00 36.31 502 SER A O 1
ATOM 4025 N N . GLN A 1 503 ? -81.165 -27.656 47.048 1.00 48.34 503 GLN A N 1
ATOM 4026 C CA . GLN A 1 503 ? -80.290 -27.560 48.221 1.00 48.34 503 GLN A CA 1
ATOM 4027 C C . GLN A 1 503 ? -79.310 -28.741 48.254 1.00 48.34 503 GLN A C 1
ATOM 4029 O O . GLN A 1 503 ? -79.712 -29.855 47.933 1.00 48.34 503 GLN A O 1
ATOM 4034 N N . ILE A 1 504 ? -78.102 -28.520 48.777 1.00 35.75 504 ILE A N 1
ATOM 4035 C CA . ILE A 1 504 ? -77.411 -29.428 49.711 1.00 35.75 504 ILE A CA 1
ATOM 4036 C C . ILE A 1 504 ? -76.317 -28.628 50.434 1.00 35.75 504 ILE A C 1
ATOM 4038 O O . ILE A 1 504 ? -75.724 -27.711 49.871 1.00 35.75 504 ILE A O 1
ATOM 4042 N N . THR A 1 505 ? -76.087 -28.944 51.706 1.00 45.31 505 THR A N 1
ATOM 4043 C CA . THR A 1 505 ? -74.987 -28.402 52.514 1.00 45.31 505 THR A CA 1
ATOM 4044 C C . THR A 1 505 ? -73.736 -29.255 52.324 1.00 45.31 505 THR A C 1
ATOM 4046 O O . THR A 1 505 ? -73.799 -30.458 52.573 1.00 45.31 505 THR A O 1
ATOM 4049 N N . GLY A 1 506 ? -72.606 -28.654 51.956 1.00 37.91 506 GLY A N 1
ATOM 4050 C CA . GLY A 1 506 ? -71.345 -29.379 51.815 1.00 37.91 506 GLY A CA 1
ATOM 4051 C C . GLY A 1 506 ? -70.145 -28.446 51.717 1.00 37.91 506 GLY A C 1
ATOM 4052 O O . GLY A 1 506 ? -70.098 -27.582 50.849 1.00 37.91 506 GLY A O 1
ATOM 4053 N N . ASP A 1 507 ? -69.208 -28.639 52.638 1.00 50.41 507 ASP A N 1
ATOM 4054 C CA . ASP A 1 507 ? -67.814 -28.213 52.531 1.00 50.41 507 ASP A CA 1
ATOM 4055 C C . ASP A 1 507 ? -67.142 -28.927 51.345 1.00 50.41 507 ASP A C 1
ATOM 4057 O O . ASP A 1 507 ? -67.280 -30.144 51.219 1.00 50.41 507 ASP A O 1
ATOM 4061 N N . ASP A 1 508 ? -66.419 -28.191 50.498 1.00 39.41 508 ASP A N 1
ATOM 4062 C CA . ASP A 1 508 ? -65.326 -28.757 49.704 1.00 39.41 508 ASP A CA 1
ATOM 4063 C C . ASP A 1 508 ? -64.268 -27.685 49.406 1.00 39.41 508 ASP A C 1
ATOM 4065 O O . ASP A 1 508 ? -64.564 -26.578 48.945 1.00 39.41 508 ASP A O 1
ATOM 4069 N N . SER A 1 509 ? -63.010 -28.029 49.664 1.00 51.34 509 SER A N 1
ATOM 4070 C CA . SER A 1 509 ? -61.848 -27.162 49.479 1.00 51.34 509 SER A CA 1
ATOM 4071 C C . SER A 1 509 ? -61.028 -27.659 48.293 1.00 51.34 509 SER A C 1
ATOM 4073 O O . SER A 1 509 ? -59.988 -28.299 48.449 1.00 51.34 509 SER A O 1
ATOM 4075 N N . MET A 1 510 ? -61.502 -27.355 47.078 1.00 46.72 510 MET A N 1
ATOM 4076 C CA . MET A 1 510 ? -60.852 -27.788 45.836 1.00 46.72 510 MET A CA 1
ATOM 4077 C C . MET A 1 510 ? -59.425 -27.237 45.707 1.00 46.72 510 MET A C 1
ATOM 4079 O O . MET A 1 510 ? -59.184 -26.122 45.242 1.00 46.72 510 MET A O 1
ATOM 4083 N N . SER A 1 511 ? -58.464 -28.061 46.122 1.00 48.72 511 SER A N 1
ATOM 4084 C CA . SER A 1 511 ? -57.041 -27.759 46.057 1.00 48.72 511 SER A CA 1
ATOM 4085 C C . SER A 1 511 ? -56.527 -27.808 44.619 1.00 48.72 511 SER A C 1
ATOM 4087 O O . SER A 1 511 ? -56.722 -28.790 43.894 1.00 48.72 511 SER A O 1
ATOM 4089 N N . PHE A 1 512 ? -55.785 -26.762 44.254 1.00 45.78 512 PHE A N 1
ATOM 4090 C CA . PHE A 1 512 ? -55.080 -26.585 42.980 1.00 45.78 512 PHE A CA 1
ATOM 4091 C C . PHE A 1 512 ? -54.182 -27.781 42.601 1.00 45.78 512 PHE A C 1
ATOM 4093 O O . PHE A 1 512 ? -53.998 -28.067 41.419 1.00 45.78 512 PHE A O 1
ATOM 4100 N N . GLU A 1 513 ? -53.697 -28.531 43.596 1.00 49.50 513 GLU A N 1
ATOM 4101 C CA . GLU A 1 513 ? -52.900 -29.756 43.432 1.00 49.50 513 GLU A CA 1
ATOM 4102 C C . GLU A 1 513 ? -53.575 -30.797 42.512 1.00 49.50 513 GLU A C 1
ATOM 4104 O O . GLU A 1 513 ? -52.911 -31.473 41.726 1.00 49.50 513 GLU A O 1
ATOM 4109 N N . SER A 1 514 ? -54.910 -30.884 42.554 1.00 54.16 514 SER A N 1
ATOM 4110 C CA . SER A 1 514 ? -55.698 -31.824 41.741 1.00 54.16 514 SER A CA 1
ATOM 4111 C C . SER A 1 514 ? -55.740 -31.483 40.244 1.00 54.16 514 SER A C 1
ATOM 4113 O O . SER A 1 514 ? -55.911 -32.378 39.419 1.00 54.16 514 SER A O 1
ATOM 4115 N N . LEU A 1 515 ? -55.552 -30.209 39.883 1.00 55.31 515 LEU A N 1
ATOM 4116 C CA . LEU A 1 515 ? -55.608 -29.716 38.500 1.00 55.31 515 LEU A CA 1
ATOM 4117 C C . LEU A 1 515 ? -54.248 -29.769 37.790 1.00 55.31 515 LEU A C 1
ATOM 4119 O O . LEU A 1 515 ? -54.199 -29.826 36.563 1.00 55.31 515 LEU A O 1
ATOM 4123 N N . VAL A 1 516 ? -53.146 -29.775 38.546 1.00 54.84 516 VAL A N 1
ATOM 4124 C CA . VAL A 1 516 ? -51.781 -29.882 38.000 1.00 54.84 516 VAL A CA 1
ATOM 4125 C C . VAL A 1 516 ? -51.407 -31.340 37.696 1.00 54.84 516 VAL A C 1
ATOM 4127 O O . VAL A 1 516 ? -50.708 -31.611 36.718 1.00 54.84 516 VAL A O 1
ATOM 4130 N N . GLN A 1 517 ? -51.892 -32.301 38.489 1.00 48.62 517 GLN A N 1
ATOM 4131 C CA . GLN A 1 517 ? -51.570 -33.725 38.331 1.00 48.62 517 GLN A CA 1
ATOM 4132 C C . GLN A 1 517 ? -52.499 -34.444 37.335 1.00 48.62 517 GLN A C 1
ATOM 4134 O O . GLN A 1 517 ? -53.273 -35.331 37.697 1.00 48.62 517 GLN A O 1
ATOM 4139 N N . GLY A 1 518 ? -52.402 -34.080 36.052 1.00 55.28 518 GLY A N 1
ATOM 4140 C CA . GLY A 1 518 ? -53.210 -34.670 34.979 1.00 55.28 518 GLY A CA 1
ATOM 4141 C C . GLY A 1 518 ? -53.110 -36.203 34.902 1.00 55.28 518 GLY A C 1
ATOM 4142 O O . GLY A 1 518 ? -52.047 -36.757 34.617 1.00 55.28 518 GLY A O 1
ATOM 4143 N N . LYS A 1 519 ? -54.236 -36.898 35.117 1.00 37.84 519 LYS A N 1
ATOM 4144 C CA . LYS A 1 519 ? -54.334 -38.366 35.067 1.00 37.84 519 LYS A CA 1
ATOM 4145 C C . LYS A 1 519 ? -55.679 -38.797 34.475 1.00 37.84 519 LYS A C 1
ATOM 4147 O O . LYS A 1 519 ? -56.713 -38.243 34.826 1.00 37.84 519 LYS A O 1
ATOM 4152 N N . ALA A 1 520 ? -55.661 -39.759 33.553 1.00 38.44 520 ALA A N 1
ATOM 4153 C CA . ALA A 1 520 ? -56.796 -40.043 32.670 1.00 38.44 520 ALA A CA 1
ATOM 4154 C C . ALA A 1 520 ? -57.584 -41.318 33.023 1.00 38.44 520 ALA A C 1
ATOM 4156 O O . ALA A 1 520 ? -57.017 -42.321 33.455 1.00 38.44 520 ALA A O 1
ATOM 4157 N N . SER A 1 521 ? -58.887 -41.293 32.733 1.00 31.25 521 SER A N 1
ATOM 4158 C CA . SER A 1 521 ? -59.771 -42.437 32.429 1.00 31.25 521 SER A CA 1
ATOM 4159 C C . SER A 1 521 ? -60.980 -41.860 31.674 1.00 31.25 521 SER A C 1
ATOM 4161 O O . SER A 1 521 ? -61.594 -40.917 32.156 1.00 31.25 521 SER A O 1
ATOM 4163 N N . GLN A 1 522 ? -61.182 -42.174 30.388 1.00 32.97 522 GLN A N 1
ATOM 4164 C CA . GLN A 1 522 ? -62.014 -43.296 29.909 1.00 32.97 522 GLN A CA 1
ATOM 4165 C C . GLN A 1 522 ? -63.444 -43.251 30.502 1.00 32.97 522 GLN A C 1
ATOM 4167 O O . GLN A 1 522 ? -63.599 -43.390 31.708 1.00 32.97 522 GLN A O 1
ATOM 4172 N N . ASN A 1 523 ? -64.526 -43.076 29.727 1.00 29.70 523 ASN A N 1
ATOM 4173 C CA . ASN A 1 523 ? -64.772 -43.603 28.373 1.00 29.70 523 ASN A CA 1
ATOM 4174 C C . ASN A 1 523 ? -65.654 -42.726 27.449 1.00 29.70 523 ASN A C 1
ATOM 4176 O O . ASN A 1 523 ? -66.273 -41.755 27.866 1.00 29.70 523 ASN A O 1
ATOM 4180 N N . ASN A 1 524 ? -65.689 -43.137 26.176 1.00 33.84 524 ASN A N 1
ATOM 4181 C CA . ASN A 1 524 ? -66.320 -42.504 25.010 1.00 33.84 524 ASN A CA 1
ATOM 4182 C C . ASN A 1 524 ? -67.809 -42.120 25.144 1.00 33.84 524 ASN A C 1
ATOM 4184 O O . ASN A 1 524 ? -68.641 -42.964 25.467 1.00 33.84 524 ASN A O 1
ATOM 4188 N N . SER A 1 525 ? -68.164 -40.940 24.625 1.00 30.81 525 SER A N 1
ATOM 4189 C CA . SER A 1 525 ? -69.108 -40.818 23.494 1.00 30.81 525 SER A CA 1
ATOM 4190 C C . SER A 1 525 ? -68.873 -39.494 22.747 1.00 30.81 525 SER A C 1
ATOM 4192 O O . SER A 1 525 ? -68.282 -38.569 23.299 1.00 30.81 525 SER A O 1
ATOM 4194 N N . SER A 1 526 ? -69.240 -39.441 21.468 1.00 34.56 526 SER A N 1
ATOM 4195 C CA . SER A 1 526 ? -68.995 -38.323 20.542 1.00 34.56 526 SER A CA 1
ATOM 4196 C C . SER A 1 526 ? -70.209 -37.407 20.387 1.00 34.56 526 SER A C 1
ATOM 4198 O O . SER A 1 526 ? -71.310 -37.938 20.302 1.00 34.56 526 SER A O 1
ATOM 4200 N N . GLU A 1 527 ? -69.995 -36.101 20.180 1.00 33.66 527 GLU A N 1
ATOM 4201 C CA . GLU A 1 527 ? -70.560 -35.356 19.032 1.00 33.66 527 GLU A CA 1
ATOM 4202 C C . GLU A 1 527 ? -69.975 -33.933 18.898 1.00 33.66 527 GLU A C 1
ATOM 4204 O O . GLU A 1 527 ? -69.411 -33.387 19.847 1.00 33.66 527 GLU A O 1
ATOM 4209 N N . ASP A 1 528 ? -70.072 -33.358 17.694 1.00 44.78 528 ASP A N 1
ATOM 4210 C CA . ASP A 1 528 ? -69.528 -32.041 17.336 1.00 44.78 528 ASP A CA 1
ATOM 4211 C C . ASP A 1 528 ? -70.481 -30.886 17.681 1.00 44.78 528 ASP A C 1
ATOM 4213 O O . ASP A 1 528 ? -71.627 -30.858 17.230 1.00 44.78 528 ASP A O 1
ATOM 4217 N N . ILE A 1 529 ? -69.975 -29.848 18.358 1.00 43.78 529 ILE A N 1
ATOM 4218 C CA . ILE A 1 529 ? -70.614 -28.523 18.409 1.00 43.78 529 ILE A CA 1
ATOM 4219 C C . ILE A 1 529 ? -69.538 -27.430 18.338 1.00 43.78 529 ILE A C 1
ATOM 4221 O O . ILE A 1 529 ? -68.866 -27.175 19.332 1.00 43.78 529 ILE A O 1
ATOM 4225 N N . PHE A 1 530 ? -69.408 -26.759 17.184 1.00 32.88 530 PHE A N 1
ATOM 4226 C CA . PHE A 1 530 ? -69.598 -25.298 17.050 1.00 32.88 530 PHE A CA 1
ATOM 4227 C C . PHE A 1 530 ? -69.272 -24.808 15.622 1.00 32.88 530 PHE A C 1
ATOM 4229 O O . PHE A 1 530 ? -68.145 -24.428 15.308 1.00 32.88 530 PHE A O 1
ATOM 4236 N N . SER A 1 531 ? -70.280 -24.765 14.749 1.00 33.31 531 SER A N 1
ATOM 4237 C CA . SER A 1 531 ? -70.172 -24.218 13.386 1.00 33.31 531 SER A CA 1
ATOM 4238 C C . SER A 1 531 ? -71.260 -23.173 13.104 1.00 33.31 531 SER A C 1
ATOM 4240 O O . SER A 1 531 ? -72.006 -23.256 12.131 1.00 33.31 531 SER A O 1
ATOM 4242 N N . SER A 1 532 ? -71.342 -22.145 13.957 1.00 32.47 532 SER A N 1
ATOM 4243 C CA . SER A 1 532 ? -72.263 -21.017 13.766 1.00 32.47 532 SER A CA 1
ATOM 4244 C C . SER A 1 532 ? -71.766 -19.714 14.407 1.00 32.47 532 SER A C 1
ATOM 4246 O O . SER A 1 532 ? -71.743 -19.619 15.629 1.00 32.47 532 SER A O 1
ATOM 4248 N N . MET A 1 533 ? -71.433 -18.706 13.587 1.00 32.72 533 MET A N 1
ATOM 4249 C CA . MET A 1 533 ? -71.987 -17.331 13.647 1.00 32.72 533 MET A CA 1
ATOM 4250 C C . MET A 1 533 ? -71.091 -16.299 12.925 1.00 32.72 533 MET A C 1
ATOM 4252 O O . MET A 1 533 ? -70.257 -15.618 13.515 1.00 32.72 533 MET A O 1
ATOM 4256 N N . GLN A 1 534 ? -71.340 -16.127 11.625 1.00 34.41 534 GLN A N 1
ATOM 4257 C CA . GLN A 1 534 ? -71.242 -14.817 10.959 1.00 34.41 534 GLN A CA 1
ATOM 4258 C C . GLN A 1 534 ? -72.297 -13.859 11.573 1.00 34.41 534 GLN A C 1
ATOM 4260 O O . GLN A 1 534 ? -73.298 -14.333 12.099 1.00 34.41 534 GLN A O 1
ATOM 4265 N N . SER A 1 535 ? -72.203 -12.525 11.536 1.00 32.31 535 SER A N 1
ATOM 4266 C CA . SER A 1 535 ? -71.251 -11.598 10.893 1.00 32.31 535 SER A CA 1
ATOM 4267 C C . SER A 1 535 ? -71.551 -10.152 11.321 1.00 32.31 535 SER A C 1
ATOM 4269 O O . SER A 1 535 ? -72.715 -9.840 11.571 1.00 32.31 535 SER A O 1
ATOM 4271 N N . SER A 1 536 ? -70.586 -9.234 11.198 1.00 32.06 536 SER A N 1
ATOM 4272 C CA . SER A 1 536 ? -70.881 -7.814 10.920 1.00 32.06 536 SER A CA 1
ATOM 4273 C C . SER A 1 536 ? -69.701 -7.104 10.235 1.00 32.06 536 SER A C 1
ATOM 4275 O O . SER A 1 536 ? -68.546 -7.440 10.476 1.00 32.06 536 SER A O 1
ATOM 4277 N N . ASN A 1 537 ? -70.018 -6.155 9.348 1.00 35.19 537 ASN A N 1
ATOM 4278 C CA . ASN A 1 537 ? -69.103 -5.447 8.433 1.00 35.19 537 ASN A CA 1
ATOM 4279 C C . ASN A 1 537 ? -68.651 -4.096 9.055 1.00 35.19 537 ASN A C 1
ATOM 4281 O O . ASN A 1 537 ? -69.258 -3.654 10.026 1.00 35.19 537 ASN A O 1
ATOM 4285 N N . SER A 1 538 ? -67.652 -3.336 8.589 1.00 30.98 538 SER A N 1
ATOM 4286 C CA . SER A 1 538 ? -66.878 -3.304 7.324 1.00 30.98 538 SER A CA 1
ATOM 4287 C C . SER A 1 538 ? -65.392 -2.968 7.657 1.00 30.98 538 SER A C 1
ATOM 4289 O O . SER A 1 538 ? -65.009 -3.180 8.801 1.00 30.98 538 SER A O 1
ATOM 4291 N N . TYR A 1 539 ? -64.447 -2.468 6.839 1.00 31.39 539 TYR A N 1
ATOM 4292 C CA . TYR A 1 539 ? -64.325 -1.826 5.504 1.00 31.39 539 TYR A CA 1
ATOM 4293 C C . TYR A 1 539 ? -62.883 -2.104 4.969 1.00 31.39 539 TYR A C 1
ATOM 4295 O O . TYR A 1 539 ? -62.140 -2.848 5.603 1.00 31.39 539 TYR A O 1
ATOM 4303 N N . GLY A 1 540 ? -62.417 -1.436 3.894 1.00 30.14 540 GLY A N 1
ATOM 4304 C CA . GLY A 1 540 ? -61.098 -0.771 4.022 1.00 30.14 540 GLY A CA 1
ATOM 4305 C C . GLY A 1 540 ? -60.078 -0.748 2.873 1.00 30.14 540 GLY A C 1
ATOM 4306 O O . GLY A 1 540 ? -59.238 0.137 2.910 1.00 30.14 540 GLY A O 1
ATOM 4307 N N . GLY A 1 541 ? -60.157 -1.606 1.849 1.00 29.61 541 GLY A N 1
ATOM 4308 C CA . GLY A 1 541 ? -59.462 -1.420 0.554 1.00 29.61 541 GLY A CA 1
ATOM 4309 C C . GLY A 1 541 ? -57.951 -1.742 0.417 1.00 29.61 541 GLY A C 1
ATOM 4310 O O . GLY A 1 541 ? -57.150 -1.443 1.288 1.00 29.61 541 GLY A O 1
ATOM 4311 N N . LEU A 1 542 ? -57.604 -2.257 -0.781 1.00 33.62 542 LEU A N 1
ATOM 4312 C CA . LEU A 1 542 ? -56.308 -2.168 -1.503 1.00 33.62 542 LEU A CA 1
ATOM 4313 C C . LEU A 1 542 ? -55.044 -2.701 -0.769 1.00 33.62 542 LEU A C 1
ATOM 4315 O O . LEU A 1 542 ? -54.575 -2.092 0.179 1.00 33.62 542 LEU A O 1
ATOM 4319 N N . THR A 1 543 ? -54.334 -3.761 -1.182 1.00 31.19 543 THR A N 1
ATOM 4320 C CA . THR A 1 543 ? -54.293 -4.611 -2.406 1.00 31.19 543 THR A CA 1
ATOM 4321 C C . THR A 1 543 ? -53.849 -6.052 -1.986 1.00 31.19 543 THR A C 1
ATOM 4323 O O . THR A 1 543 ? -53.867 -6.325 -0.791 1.00 31.19 543 THR A O 1
ATOM 4326 N N . ALA A 1 544 ? -53.483 -7.062 -2.797 1.00 31.22 544 ALA A N 1
ATOM 4327 C CA . ALA A 1 544 ? -53.162 -7.198 -4.229 1.00 31.22 544 ALA A CA 1
ATOM 4328 C C . ALA A 1 544 ? -53.423 -8.641 -4.747 1.00 31.22 544 ALA A C 1
ATOM 4330 O O . ALA A 1 544 ? -53.896 -9.502 -4.010 1.00 31.22 544 ALA A O 1
ATOM 4331 N N . THR A 1 545 ? -53.084 -8.907 -6.015 1.00 31.52 545 THR A N 1
ATOM 4332 C CA . THR A 1 545 ? -53.221 -10.208 -6.703 1.00 31.52 545 THR A CA 1
ATOM 4333 C C . THR A 1 545 ? -51.949 -11.063 -6.623 1.00 31.52 545 THR A C 1
ATOM 4335 O O . THR A 1 545 ? -50.867 -10.542 -6.870 1.00 31.52 545 THR A O 1
ATOM 4338 N N . ILE A 1 546 ? -52.089 -12.384 -6.446 1.00 34.12 546 ILE A N 1
ATOM 4339 C CA . ILE A 1 546 ? -51.305 -13.433 -7.142 1.00 34.12 546 ILE A CA 1
ATOM 4340 C C . ILE A 1 546 ? -52.146 -14.728 -7.176 1.00 34.12 546 ILE A C 1
ATOM 4342 O O . ILE A 1 546 ? -53.022 -14.922 -6.334 1.00 34.12 546 ILE A O 1
ATOM 4346 N N . ALA A 1 547 ? -51.973 -15.550 -8.215 1.00 33.75 547 ALA A N 1
ATOM 4347 C CA . ALA A 1 547 ? -52.947 -16.569 -8.627 1.00 33.75 547 ALA A CA 1
ATOM 4348 C C . ALA A 1 547 ? -52.805 -17.944 -7.939 1.00 33.75 547 ALA A C 1
ATOM 4350 O O . ALA A 1 547 ? -51.762 -18.286 -7.386 1.00 33.75 547 ALA A O 1
ATOM 4351 N N . SER A 1 548 ? -53.865 -18.754 -8.037 1.00 32.78 548 SER A N 1
ATOM 4352 C CA . SER A 1 548 ? -53.944 -20.130 -7.526 1.00 32.78 548 SER A CA 1
ATOM 4353 C C . SER A 1 548 ? -53.947 -21.179 -8.645 1.00 32.78 548 SER A C 1
ATOM 4355 O O . SER A 1 548 ? -54.681 -21.030 -9.616 1.00 32.78 548 SER A O 1
ATOM 4357 N N . THR A 1 549 ? -53.254 -22.298 -8.420 1.00 32.34 549 THR A N 1
ATOM 4358 C CA . THR A 1 549 ? -53.517 -23.645 -8.981 1.00 32.34 549 THR A CA 1
ATOM 4359 C C . THR A 1 549 ? -52.993 -24.650 -7.943 1.00 32.34 549 THR A C 1
ATOM 4361 O O . THR A 1 549 ? -51.851 -24.510 -7.520 1.00 32.34 549 THR A O 1
ATOM 4364 N N . ALA A 1 550 ? -53.826 -25.486 -7.307 1.00 33.25 550 ALA A N 1
ATOM 4365 C CA . ALA A 1 550 ? -54.370 -26.767 -7.804 1.00 33.25 550 ALA A CA 1
ATOM 4366 C C . ALA A 1 550 ? -53.287 -27.877 -7.892 1.00 33.25 550 ALA A C 1
ATOM 4368 O O . ALA A 1 550 ? -52.196 -27.601 -8.373 1.00 33.25 550 ALA A O 1
ATOM 4369 N N . ALA A 1 551 ? -53.490 -29.134 -7.467 1.00 30.56 551 ALA A N 1
ATOM 4370 C CA . ALA A 1 551 ? -54.659 -29.840 -6.903 1.00 30.56 551 ALA A CA 1
ATOM 4371 C C . ALA A 1 551 ? -54.152 -30.933 -5.905 1.00 30.56 551 ALA A C 1
ATOM 4373 O O . ALA A 1 551 ? -53.040 -31.415 -6.080 1.00 30.56 551 ALA A O 1
ATOM 4374 N N . ALA A 1 552 ? -54.774 -31.187 -4.744 1.00 31.08 552 ALA A N 1
ATOM 4375 C CA . ALA A 1 552 ? -55.934 -32.065 -4.460 1.00 31.08 552 ALA A CA 1
ATOM 4376 C C . ALA A 1 552 ? -55.606 -33.568 -4.224 1.00 31.08 552 ALA A C 1
ATOM 4378 O O . ALA A 1 552 ? -54.719 -34.113 -4.865 1.00 31.08 552 ALA A O 1
ATOM 4379 N N . ALA A 1 553 ? -56.413 -34.214 -3.358 1.00 30.23 553 ALA A N 1
ATOM 4380 C CA . ALA A 1 553 ? -56.411 -35.641 -2.956 1.00 30.23 553 ALA A CA 1
ATOM 4381 C C . ALA A 1 553 ? -55.202 -36.153 -2.119 1.00 30.23 553 ALA A C 1
ATOM 4383 O O . ALA A 1 553 ? -54.076 -35.722 -2.326 1.00 30.23 553 ALA A O 1
ATOM 4384 N N . ALA A 1 554 ? -55.348 -37.097 -1.171 1.00 30.48 554 ALA A N 1
ATOM 4385 C CA . ALA A 1 554 ? -56.529 -37.567 -0.418 1.00 30.48 554 ALA A CA 1
ATOM 4386 C C . ALA A 1 554 ? -56.115 -38.401 0.829 1.00 30.48 554 ALA A C 1
ATOM 4388 O O . ALA A 1 554 ? -55.000 -38.908 0.891 1.00 30.48 554 ALA A O 1
ATOM 4389 N N . THR A 1 555 ? -57.068 -38.608 1.754 1.00 31.88 555 THR A N 1
ATOM 4390 C CA . THR A 1 555 ? -57.161 -39.701 2.765 1.00 31.88 555 THR A CA 1
ATOM 4391 C C . THR A 1 555 ? -56.049 -39.918 3.815 1.00 31.88 555 THR A C 1
ATOM 4393 O O . THR A 1 555 ? -54.916 -40.279 3.523 1.00 31.88 555 THR A O 1
ATOM 4396 N N . THR A 1 556 ? -56.467 -39.823 5.082 1.00 30.95 556 THR A N 1
ATOM 4397 C CA . THR A 1 556 ? -55.869 -40.395 6.313 1.00 30.95 556 THR A CA 1
ATOM 4398 C C . THR A 1 556 ? -56.326 -41.875 6.492 1.00 30.95 556 THR A C 1
ATOM 4400 O O . THR A 1 556 ? -56.954 -42.381 5.557 1.00 30.95 556 THR A O 1
ATOM 4403 N N . PRO A 1 557 ? -56.137 -42.601 7.632 1.00 51.19 557 PRO A N 1
ATOM 4404 C CA . PRO A 1 557 ? -55.353 -42.354 8.863 1.00 51.19 557 PRO A CA 1
ATOM 4405 C C . PRO A 1 557 ? -54.463 -43.548 9.330 1.00 51.19 557 PRO A C 1
ATOM 4407 O O . PRO A 1 557 ? -54.521 -44.632 8.759 1.00 51.19 557 PRO A O 1
ATOM 4410 N N . THR A 1 558 ? -53.691 -43.357 10.419 1.00 30.50 558 THR A N 1
ATOM 4411 C CA . THR A 1 558 ? -53.355 -44.297 11.542 1.00 30.50 558 THR A CA 1
ATOM 4412 C C . THR A 1 558 ? -52.123 -43.714 12.272 1.00 30.50 558 THR A C 1
ATOM 4414 O O . THR A 1 558 ? -51.082 -43.596 11.641 1.00 30.50 558 THR A O 1
ATOM 4417 N N . ASN A 1 559 ? -52.115 -43.168 13.498 1.00 32.66 559 ASN A N 1
ATOM 4418 C CA . ASN A 1 559 ? -52.790 -43.407 14.792 1.00 32.66 559 ASN A CA 1
ATOM 4419 C C . ASN A 1 559 ? -51.940 -44.250 15.780 1.00 32.66 559 ASN A C 1
ATOM 4421 O O . ASN A 1 559 ? -51.866 -45.462 15.624 1.00 32.66 559 ASN A O 1
ATOM 4425 N N . GLN A 1 560 ? -51.432 -43.587 16.842 1.00 32.16 560 GLN A N 1
ATOM 4426 C CA . GLN A 1 560 ? -50.943 -44.146 18.133 1.00 32.16 560 GLN A CA 1
ATOM 4427 C C . GLN A 1 560 ? -49.604 -44.944 18.132 1.00 32.16 560 GLN A C 1
ATOM 4429 O O . GLN A 1 560 ? -49.214 -45.481 17.106 1.00 32.16 560 GLN A O 1
ATOM 4434 N N . ILE A 1 561 ? -48.815 -45.071 19.223 1.00 29.70 561 ILE A N 1
ATOM 4435 C CA . ILE A 1 561 ? -48.659 -44.311 20.497 1.00 29.70 561 ILE A CA 1
ATOM 4436 C C . ILE A 1 561 ? -47.228 -44.560 21.071 1.00 29.70 561 ILE A C 1
ATOM 4438 O O . ILE A 1 561 ? -46.595 -45.560 20.748 1.00 29.70 561 ILE A O 1
ATOM 4442 N N . TRP A 1 562 ? -46.700 -43.648 21.899 1.00 36.59 562 TRP A N 1
ATOM 4443 C CA . TRP A 1 562 ? -45.448 -43.780 22.699 1.00 36.59 562 TRP A CA 1
ATOM 4444 C C . TRP A 1 562 ? -45.645 -44.770 23.898 1.00 36.59 562 TRP A C 1
ATOM 4446 O O . TRP A 1 562 ? -46.809 -44.987 24.219 1.00 36.59 562 TRP A O 1
ATOM 4456 N N . PRO A 1 563 ? -44.636 -45.302 24.661 1.00 50.12 563 PRO A N 1
ATOM 4457 C CA . PRO A 1 563 ? -43.494 -44.498 25.128 1.00 50.12 563 PRO A CA 1
ATOM 4458 C C . PRO A 1 563 ? -42.199 -45.186 25.695 1.00 50.12 563 PRO A C 1
ATOM 4460 O O . PRO A 1 563 ? -42.065 -46.398 25.788 1.00 50.12 563 PRO A O 1
ATOM 4463 N N . HIS A 1 564 ? -41.299 -44.318 26.188 1.00 31.78 564 HIS A N 1
ATOM 4464 C CA . HIS A 1 564 ? -40.389 -44.434 27.356 1.00 31.78 564 HIS A CA 1
ATOM 4465 C C . HIS A 1 564 ? -39.205 -45.441 27.455 1.00 31.78 564 HIS A C 1
ATOM 4467 O O . HIS A 1 564 ? -39.348 -46.654 27.551 1.00 31.78 564 HIS A O 1
ATOM 4473 N N . THR A 1 565 ? -38.059 -44.823 27.796 1.00 30.20 565 THR A N 1
ATOM 4474 C CA . THR A 1 565 ? -36.991 -45.249 28.740 1.00 30.20 565 THR A CA 1
ATOM 4475 C C . THR A 1 565 ? -35.850 -46.197 28.326 1.00 30.20 565 THR A C 1
ATOM 4477 O O . THR A 1 565 ? -35.936 -47.032 27.438 1.00 30.20 565 THR A O 1
ATOM 4480 N N . THR A 1 566 ? -34.721 -45.943 28.996 1.00 35.97 566 THR A N 1
ATOM 4481 C CA . THR A 1 566 ? -33.350 -46.485 28.888 1.00 35.97 566 THR A CA 1
ATOM 4482 C C . THR A 1 566 ? -33.128 -47.593 29.964 1.00 35.97 566 THR A C 1
ATOM 4484 O O . THR A 1 566 ? -34.081 -47.834 30.707 1.00 35.97 566 THR A O 1
ATOM 4487 N N . PRO A 1 567 ? -31.949 -48.262 30.144 1.00 44.44 567 PRO A N 1
ATOM 4488 C CA . PRO A 1 567 ? -30.614 -47.934 29.612 1.00 44.44 567 PRO A CA 1
ATOM 4489 C C . PRO A 1 567 ? -29.650 -49.094 29.217 1.00 44.44 567 PRO A C 1
ATOM 4491 O O . PRO A 1 567 ? -29.833 -50.260 29.538 1.00 44.44 567 PRO A O 1
ATOM 4494 N N . SER A 1 568 ? -28.485 -48.677 28.699 1.00 27.94 568 SER A N 1
ATOM 4495 C CA . SER A 1 568 ? -27.140 -49.257 28.931 1.00 27.94 568 SER A CA 1
ATOM 4496 C C . SER A 1 568 ? -26.620 -50.505 28.173 1.00 27.94 568 SER A C 1
ATOM 4498 O O . SER A 1 568 ? -27.153 -51.599 28.264 1.00 27.94 568 SER A O 1
ATOM 4500 N N . ARG A 1 569 ? -25.399 -50.301 27.638 1.00 28.56 569 ARG A N 1
ATOM 4501 C CA . ARG A 1 569 ? -24.214 -51.195 27.594 1.00 28.56 569 ARG A CA 1
ATOM 4502 C C . ARG A 1 569 ? -24.100 -52.391 26.614 1.00 28.56 569 ARG A C 1
ATOM 4504 O O . A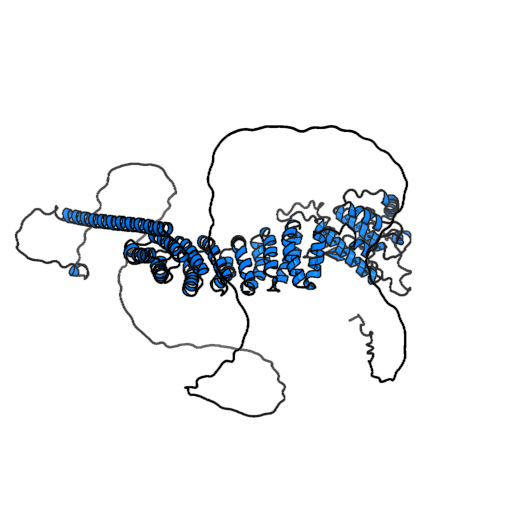RG A 1 569 ? -24.939 -53.269 26.545 1.00 28.56 569 ARG A O 1
ATOM 4511 N N . GLN A 1 570 ? -22.868 -52.469 26.083 1.00 30.42 570 GLN A N 1
ATOM 4512 C CA . GLN A 1 570 ? -22.096 -53.627 25.584 1.00 30.42 570 GLN A CA 1
ATOM 4513 C C . GLN A 1 570 ? -22.330 -54.150 24.147 1.00 30.42 570 GLN A C 1
ATOM 4515 O O . GLN A 1 570 ? -23.382 -54.654 23.779 1.00 30.42 570 GLN A O 1
ATOM 4520 N N . SER A 1 571 ? -21.248 -54.048 23.363 1.00 40.41 571 SER A N 1
ATOM 4521 C CA . SER A 1 571 ? -20.982 -54.624 22.032 1.00 40.41 571 SER A CA 1
ATOM 4522 C C . SER A 1 571 ? -20.682 -56.143 22.113 1.00 40.41 571 SER A C 1
ATOM 4524 O O . SER A 1 571 ? -20.437 -56.616 23.227 1.00 40.41 571 SER A O 1
ATOM 4526 N N . PRO A 1 572 ? -20.610 -56.914 20.993 1.00 47.38 572 PRO A N 1
ATOM 4527 C CA . PRO A 1 572 ? -19.425 -56.855 20.104 1.00 47.38 572 PRO A CA 1
ATOM 4528 C C . PRO A 1 572 ? -19.626 -57.200 18.597 1.00 47.38 572 PRO A C 1
ATOM 4530 O O . PRO A 1 572 ? -20.672 -57.673 18.183 1.00 47.38 572 PRO A O 1
ATOM 4533 N N . MET A 1 573 ? -18.551 -56.976 17.818 1.00 29.53 573 MET A N 1
ATOM 4534 C CA . MET A 1 573 ? -18.057 -57.717 16.625 1.00 29.53 573 MET A CA 1
ATOM 4535 C C . MET A 1 573 ? -19.026 -58.330 15.584 1.00 29.53 573 MET A C 1
ATOM 4537 O O . MET A 1 573 ? -19.792 -59.226 15.906 1.00 29.53 573 MET A O 1
ATOM 4541 N N . MET A 1 574 ? -18.751 -58.084 14.288 1.00 32.91 574 MET A N 1
ATOM 4542 C CA . MET A 1 574 ? -17.963 -59.019 13.442 1.00 32.91 574 MET A CA 1
ATOM 4543 C C . MET A 1 574 ? -17.458 -58.381 12.122 1.00 32.91 574 MET A C 1
ATOM 4545 O O . MET A 1 574 ? -18.218 -57.787 11.366 1.00 32.91 574 MET A O 1
ATOM 4549 N N . THR A 1 575 ? -16.170 -58.590 11.835 1.00 40.62 575 THR A N 1
ATOM 4550 C CA . THR A 1 575 ? -15.500 -58.660 10.509 1.00 40.62 575 THR A CA 1
ATOM 4551 C C . THR A 1 575 ? -14.562 -59.900 10.579 1.00 40.62 575 THR A C 1
ATOM 4553 O O . THR A 1 575 ? -14.382 -60.395 11.700 1.00 40.62 575 THR A O 1
ATOM 4556 N N . PRO A 1 576 ? -14.036 -60.522 9.492 1.00 45.91 576 PRO A N 1
ATOM 4557 C CA . PRO A 1 576 ? -13.252 -59.967 8.365 1.00 45.91 576 PRO A CA 1
ATOM 4558 C C . PRO A 1 576 ? -13.910 -60.341 7.002 1.00 45.91 576 PRO A C 1
ATOM 4560 O O . PRO A 1 576 ? -15.106 -60.601 7.004 1.00 45.91 576 PRO A O 1
ATOM 4563 N N . MET A 1 577 ? -13.319 -60.358 5.793 1.00 31.58 577 MET A N 1
ATOM 4564 C CA . MET A 1 577 ? -11.956 -60.191 5.219 1.00 31.58 577 MET A CA 1
ATOM 4565 C C . MET A 1 577 ? -12.035 -59.194 4.030 1.00 31.58 577 MET A C 1
ATOM 4567 O O . MET A 1 577 ? -13.140 -58.832 3.642 1.00 31.58 577 MET A O 1
ATOM 4571 N N . ASN A 1 578 ? -10.998 -58.597 3.425 1.00 32.78 578 ASN A N 1
ATOM 4572 C CA . ASN A 1 578 ? -9.573 -58.884 3.150 1.00 32.78 578 ASN A CA 1
ATOM 4573 C C . ASN A 1 578 ? -9.245 -59.911 2.038 1.00 32.78 578 ASN A C 1
ATOM 4575 O O . ASN A 1 578 ? -9.303 -61.116 2.249 1.00 32.78 578 ASN A O 1
ATOM 4579 N N . VAL A 1 579 ? -8.720 -59.402 0.920 1.00 30.53 579 VAL A N 1
ATOM 4580 C CA . VAL A 1 579 ? -7.681 -60.037 0.086 1.00 30.53 579 VAL A CA 1
ATOM 4581 C C . VAL A 1 579 ? -6.714 -58.941 -0.374 1.00 30.53 579 VAL A C 1
ATOM 4583 O O . VAL A 1 579 ? -7.106 -57.782 -0.501 1.00 30.53 579 VAL A O 1
ATOM 4586 N N . SER A 1 580 ? -5.438 -59.280 -0.558 1.00 32.41 580 SER A N 1
ATOM 4587 C CA . SER A 1 580 ? -4.333 -58.312 -0.672 1.00 32.41 580 SER A CA 1
ATOM 4588 C C . SER A 1 580 ? -3.444 -58.561 -1.904 1.00 32.41 580 SER A C 1
ATOM 4590 O O . SER A 1 580 ? -3.612 -59.571 -2.584 1.00 32.41 580 SER A O 1
ATOM 4592 N N . SER A 1 581 ? -2.404 -57.715 -2.046 1.00 34.94 581 SER A N 1
ATOM 4593 C CA . SER A 1 581 ? -1.044 -57.990 -2.589 1.00 34.94 581 SER A CA 1
ATOM 4594 C C . SER A 1 581 ? -0.725 -57.444 -4.004 1.00 34.94 581 SER A C 1
ATOM 4596 O O . SER A 1 581 ? -1.606 -57.407 -4.849 1.00 34.94 581 SER A O 1
ATOM 4598 N N . SER A 1 582 ? 0.508 -57.005 -4.340 1.00 35.41 582 SER A N 1
ATOM 4599 C CA . SER A 1 582 ? 1.699 -56.637 -3.522 1.00 35.41 582 SER A CA 1
ATOM 4600 C C . SER A 1 582 ? 2.806 -55.913 -4.336 1.00 35.41 582 SER A C 1
ATOM 4602 O O . SER A 1 582 ? 2.723 -55.849 -5.560 1.00 35.41 582 SER A O 1
ATOM 4604 N N . SER A 1 583 ? 3.893 -55.528 -3.627 1.00 33.94 583 SER A N 1
ATOM 4605 C CA . SER A 1 583 ? 5.308 -55.384 -4.076 1.00 33.94 583 SER A CA 1
ATOM 4606 C C . SER A 1 583 ? 5.781 -54.012 -4.627 1.00 33.94 583 SER A C 1
ATOM 4608 O O . SER A 1 583 ? 4.981 -53.290 -5.208 1.00 33.94 583 SER A O 1
ATOM 4610 N N . SER A 1 584 ? 7.052 -53.574 -4.480 1.00 38.88 584 SER A N 1
ATOM 4611 C CA . SER A 1 584 ? 8.120 -53.973 -3.522 1.00 38.88 584 SER A CA 1
ATOM 4612 C C . SER A 1 584 ? 9.311 -52.976 -3.428 1.00 38.88 584 SER A C 1
ATOM 4614 O O . SER A 1 584 ? 9.702 -52.386 -4.423 1.00 38.88 584 SER A O 1
ATOM 4616 N N . VAL A 1 585 ? 9.885 -52.874 -2.215 1.00 34.56 585 VAL A N 1
ATOM 4617 C CA . VAL A 1 585 ? 11.262 -52.523 -1.738 1.00 34.56 585 VAL A CA 1
ATOM 4618 C C . VAL A 1 585 ? 12.293 -51.736 -2.589 1.00 34.56 585 VAL A C 1
ATOM 4620 O O . VAL A 1 585 ? 12.543 -52.055 -3.742 1.00 34.56 585 VAL A O 1
ATOM 4623 N N . PHE A 1 586 ? 13.079 -50.869 -1.920 1.00 32.16 586 PHE A N 1
ATOM 4624 C CA . PHE A 1 586 ? 14.523 -51.111 -1.657 1.00 32.16 586 PHE A CA 1
ATOM 4625 C C . PHE A 1 586 ? 15.108 -50.163 -0.581 1.00 32.16 586 PHE A C 1
ATOM 4627 O O . PHE A 1 586 ? 14.604 -49.065 -0.361 1.00 32.16 586 PHE A O 1
ATOM 4634 N N . SER A 1 587 ? 16.173 -50.588 0.114 1.00 31.31 587 SER A N 1
ATOM 4635 C CA . SER A 1 587 ? 16.987 -49.787 1.056 1.00 31.31 587 SER A CA 1
ATOM 4636 C C . SER A 1 587 ? 18.342 -50.474 1.302 1.00 31.31 587 SER A C 1
ATOM 4638 O O . SER A 1 587 ? 18.398 -51.702 1.285 1.00 31.31 587 SER A O 1
ATOM 4640 N N . VAL A 1 588 ? 19.424 -49.716 1.536 1.00 32.81 588 VAL A N 1
ATOM 4641 C CA . VAL A 1 588 ? 20.786 -50.243 1.798 1.00 32.81 588 VAL A CA 1
ATOM 4642 C C . VAL A 1 588 ? 21.503 -49.396 2.862 1.00 32.81 58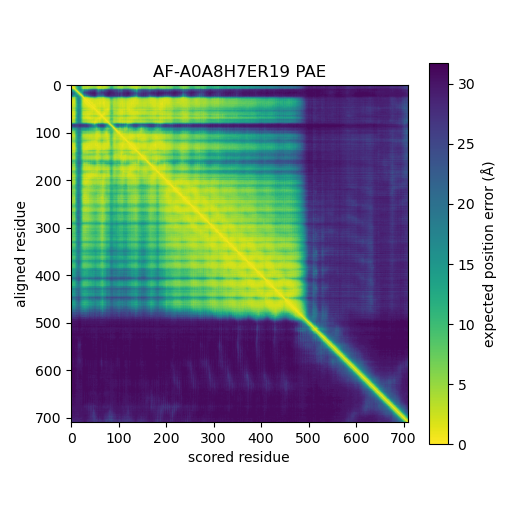8 VAL A C 1
ATOM 4644 O O . VAL A 1 588 ? 21.315 -48.183 2.924 1.00 32.81 588 VAL A O 1
ATOM 4647 N N . THR A 1 589 ? 22.345 -50.036 3.680 1.00 33.19 589 THR A N 1
ATOM 4648 C CA . THR A 1 589 ? 23.025 -49.455 4.855 1.00 33.19 589 THR A CA 1
ATOM 4649 C C . THR A 1 589 ? 24.551 -49.543 4.724 1.00 33.19 589 THR A C 1
ATOM 4651 O O . THR A 1 589 ? 25.064 -50.515 4.171 1.00 33.19 589 THR A O 1
ATOM 4654 N N . ARG A 1 590 ? 25.305 -48.606 5.323 1.00 29.58 590 ARG A N 1
ATOM 4655 C CA . ARG A 1 590 ? 26.719 -48.822 5.701 1.00 29.58 590 ARG A CA 1
ATOM 4656 C C . ARG A 1 590 ? 27.055 -48.120 7.027 1.00 29.58 590 ARG A C 1
ATOM 4658 O O . ARG A 1 590 ? 26.389 -47.163 7.402 1.00 29.58 590 ARG A O 1
ATOM 4665 N N . SER A 1 591 ? 28.051 -48.633 7.751 1.00 39.50 591 SER A N 1
ATOM 4666 C CA . SER A 1 591 ? 28.264 -48.388 9.187 1.00 39.50 591 SER A CA 1
ATOM 4667 C C . SER A 1 591 ? 29.740 -48.320 9.605 1.00 39.50 591 SER A C 1
ATOM 4669 O O . SER A 1 591 ? 30.530 -49.111 9.094 1.00 39.50 591 SER A O 1
ATOM 4671 N N . GLN A 1 592 ? 30.054 -47.495 10.613 1.00 32.81 592 GLN A N 1
ATOM 4672 C CA . GLN A 1 592 ? 31.071 -47.666 11.684 1.00 32.81 592 GLN A CA 1
ATOM 4673 C C . GLN A 1 592 ? 30.848 -46.500 12.692 1.00 32.81 592 GLN A C 1
ATOM 4675 O O . GLN A 1 592 ? 30.618 -45.383 12.246 1.00 32.81 592 GLN A O 1
ATOM 4680 N N . ALA A 1 593 ? 30.624 -46.680 14.004 1.00 30.22 593 ALA A N 1
ATOM 4681 C CA . ALA A 1 593 ? 31.419 -47.311 15.081 1.00 30.22 593 ALA A CA 1
ATOM 4682 C C . ALA A 1 593 ? 32.527 -46.383 15.649 1.00 30.22 593 ALA A C 1
ATOM 4684 O O . ALA A 1 593 ? 33.172 -45.692 14.873 1.00 30.22 593 ALA A O 1
ATOM 4685 N N . SER A 1 594 ? 32.865 -46.336 16.951 1.00 32.84 594 SER A N 1
ATOM 4686 C CA . SER A 1 594 ? 32.211 -46.796 18.208 1.00 32.84 594 SER A CA 1
ATOM 4687 C C . SER A 1 594 ? 33.112 -46.468 19.425 1.00 32.84 594 SER A C 1
ATOM 4689 O O . SER A 1 594 ? 34.315 -46.694 19.284 1.00 32.84 594 SER A O 1
ATOM 4691 N N . LYS A 1 595 ? 32.549 -46.050 20.585 1.00 30.08 595 LYS A N 1
ATOM 4692 C CA . LYS A 1 595 ? 33.050 -46.111 22.006 1.00 30.08 595 LYS A CA 1
ATOM 4693 C C . LYS A 1 595 ? 32.407 -44.963 22.828 1.00 30.08 595 LYS A C 1
ATOM 4695 O O . LYS A 1 595 ? 32.434 -43.838 22.351 1.00 30.08 595 LYS A O 1
ATOM 4700 N N . SER A 1 596 ? 31.590 -45.184 23.873 1.00 32.97 596 SER A N 1
ATOM 4701 C CA . SER A 1 596 ? 31.818 -45.759 25.232 1.00 32.97 596 SER A CA 1
ATOM 4702 C C . SER A 1 596 ? 32.324 -44.702 26.245 1.00 32.97 596 SER A C 1
ATOM 4704 O O . SER A 1 596 ? 33.232 -43.958 25.892 1.00 32.97 596 SER A O 1
ATOM 4706 N N . THR A 1 597 ? 31.822 -44.575 27.485 1.00 30.72 597 THR A N 1
ATOM 4707 C CA . THR A 1 597 ? 30.860 -45.411 28.255 1.00 30.72 597 THR A CA 1
ATOM 4708 C C . THR A 1 597 ? 30.236 -44.632 29.441 1.00 30.72 597 THR A C 1
ATOM 4710 O O . THR A 1 597 ? 30.850 -43.676 29.892 1.00 30.72 597 THR A O 1
ATOM 4713 N N . GLU A 1 598 ? 29.094 -45.122 29.969 1.00 30.67 598 GLU A N 1
ATOM 4714 C CA . GLU A 1 598 ? 28.600 -45.003 31.378 1.00 30.67 598 GLU A CA 1
ATOM 4715 C C . GLU A 1 598 ? 28.283 -43.606 31.999 1.00 30.67 598 GLU A C 1
ATOM 4717 O O . GLU A 1 598 ? 28.903 -42.605 31.673 1.00 30.67 598 GLU A O 1
ATOM 4722 N N . SER A 1 599 ? 27.325 -43.436 32.935 1.00 30.12 599 SER A N 1
ATOM 4723 C CA . SER A 1 599 ? 26.132 -44.238 33.306 1.00 30.12 599 SER A CA 1
ATOM 4724 C C . SER A 1 599 ? 25.127 -43.448 34.189 1.00 30.12 599 SER A C 1
ATOM 4726 O O . SER A 1 599 ? 25.538 -42.609 34.983 1.00 30.12 599 SER A O 1
ATOM 4728 N N . LEU A 1 600 ? 23.826 -43.762 34.045 1.00 36.09 600 LEU A N 1
ATOM 4729 C CA . LEU A 1 600 ? 22.753 -44.032 35.053 1.00 36.09 600 LEU A CA 1
ATOM 4730 C C . LEU A 1 600 ? 23.049 -43.733 36.560 1.00 36.09 600 LEU A C 1
ATOM 4732 O O . LEU A 1 600 ? 24.172 -43.944 36.997 1.00 36.09 600 LEU A O 1
ATOM 4736 N N . SER A 1 601 ? 22.127 -43.370 37.480 1.00 29.36 601 SER A N 1
ATOM 4737 C CA . SER A 1 601 ? 20.632 -43.358 37.580 1.00 29.36 601 SER A CA 1
ATOM 4738 C C . SER A 1 601 ? 20.225 -42.596 38.892 1.00 29.36 601 SER A C 1
ATOM 4740 O O . SER A 1 601 ? 20.991 -42.673 39.842 1.00 29.36 601 SER A O 1
ATOM 4742 N N . TRP A 1 602 ? 19.190 -41.732 39.023 1.00 29.25 602 TRP A N 1
ATOM 4743 C CA . TRP A 1 602 ? 17.707 -41.917 39.152 1.00 29.25 602 TRP A CA 1
ATOM 4744 C C . TRP A 1 602 ? 17.159 -41.519 40.573 1.00 29.25 602 TRP A C 1
ATOM 4746 O O . TRP A 1 602 ? 17.607 -42.046 41.581 1.00 29.25 602 TRP A O 1
ATOM 4756 N N . SER A 1 603 ? 16.149 -40.619 40.625 1.00 31.25 603 SER A N 1
ATOM 4757 C CA . SER A 1 603 ? 15.128 -40.340 41.696 1.00 31.25 603 SER A CA 1
ATOM 4758 C C . SER A 1 603 ? 15.464 -39.787 43.112 1.00 31.25 603 SER A C 1
ATOM 4760 O O . SER A 1 603 ? 15.829 -40.553 43.989 1.00 31.25 603 SER A O 1
ATOM 4762 N N . ALA A 1 604 ? 15.072 -38.512 43.347 1.00 32.34 604 ALA A N 1
ATOM 4763 C CA . ALA A 1 604 ? 14.006 -38.025 44.281 1.00 32.34 604 ALA A CA 1
ATOM 4764 C C . ALA A 1 604 ? 14.075 -38.277 45.832 1.00 32.34 604 ALA A C 1
ATOM 4766 O O . ALA A 1 604 ? 14.841 -39.114 46.286 1.00 32.34 604 ALA A O 1
ATOM 4767 N N . PRO A 1 605 ? 13.190 -37.669 46.672 1.00 52.75 605 PRO A N 1
ATOM 4768 C CA . PRO A 1 605 ? 12.917 -36.220 46.846 1.00 52.75 605 PRO A CA 1
ATOM 4769 C C . PRO A 1 605 ? 12.778 -35.745 48.332 1.00 52.75 605 PRO A C 1
ATOM 4771 O O . PRO A 1 605 ? 12.274 -36.492 49.166 1.00 52.75 605 PRO A O 1
ATOM 4774 N N . SER A 1 606 ? 13.056 -34.466 48.663 1.00 29.95 606 SER A N 1
ATOM 4775 C CA . SER A 1 606 ? 12.594 -33.827 49.932 1.00 29.95 606 SER A CA 1
ATOM 4776 C C . SER A 1 606 ? 12.762 -32.289 49.995 1.00 29.95 606 SER A C 1
ATOM 4778 O O . SER A 1 606 ? 13.572 -31.721 49.272 1.00 29.95 606 SER A O 1
ATOM 4780 N N . ASN A 1 607 ? 12.022 -31.641 50.908 1.00 37.56 607 ASN A N 1
ATOM 4781 C CA . ASN A 1 607 ? 11.962 -30.200 51.263 1.00 37.56 607 ASN A CA 1
ATOM 4782 C C . ASN A 1 607 ? 11.890 -30.085 52.818 1.00 37.56 607 ASN A C 1
ATOM 4784 O O . ASN A 1 607 ? 11.525 -31.097 53.423 1.00 37.56 607 ASN A O 1
ATOM 4788 N N . PRO A 1 608 ? 11.994 -28.907 53.494 1.00 56.72 608 PRO A N 1
ATOM 4789 C CA . PRO A 1 608 ? 12.649 -27.616 53.184 1.00 56.72 608 PRO A CA 1
ATOM 4790 C C . PRO A 1 608 ? 13.436 -27.030 54.425 1.00 56.72 608 PRO A C 1
ATOM 4792 O O . PRO A 1 608 ? 14.136 -27.777 55.098 1.00 56.72 608 PRO A O 1
ATOM 4795 N N . ILE A 1 609 ? 13.250 -25.730 54.762 1.00 34.81 609 ILE A N 1
ATOM 4796 C CA . ILE A 1 609 ? 13.652 -24.931 55.973 1.00 34.81 609 ILE A CA 1
ATOM 4797 C C . ILE A 1 609 ? 15.151 -24.449 56.101 1.00 34.81 609 ILE A C 1
ATOM 4799 O O . ILE A 1 609 ? 15.942 -24.824 55.241 1.00 34.81 609 ILE A O 1
ATOM 4803 N N . PRO A 1 610 ? 15.540 -23.449 56.959 1.00 47.66 610 PRO A N 1
ATOM 4804 C CA . PRO A 1 610 ? 15.957 -22.125 56.429 1.00 47.66 610 PRO A CA 1
ATOM 4805 C C . PRO A 1 610 ? 17.228 -21.456 57.044 1.00 47.66 610 PRO A C 1
ATOM 4807 O O . PRO A 1 610 ? 17.727 -21.874 58.086 1.00 47.66 610 PRO A O 1
ATOM 4810 N N . THR A 1 611 ? 17.643 -20.294 56.507 1.00 33.22 611 THR A N 1
ATOM 4811 C CA . THR A 1 611 ? 18.491 -19.282 57.198 1.00 33.22 611 THR A CA 1
ATOM 4812 C C . THR A 1 611 ? 18.121 -17.828 56.821 1.00 33.22 611 THR A C 1
ATOM 4814 O O . THR A 1 611 ? 17.476 -17.589 55.801 1.00 33.22 611 THR A O 1
ATOM 4817 N N . LEU A 1 612 ? 18.484 -16.858 57.679 1.00 36.66 612 LEU A N 1
ATOM 4818 C CA . LEU A 1 612 ? 18.168 -15.409 57.597 1.00 36.66 612 LEU A CA 1
ATOM 4819 C C . LEU A 1 612 ? 19.459 -14.547 57.343 1.00 36.66 612 LEU A C 1
ATOM 4821 O O . LEU A 1 612 ? 20.515 -15.140 57.130 1.00 36.66 612 LEU A O 1
ATOM 4825 N N . PRO A 1 613 ? 19.421 -13.188 57.285 1.00 59.00 613 PRO A N 1
ATOM 4826 C CA . PRO A 1 613 ? 20.364 -12.378 56.488 1.00 59.00 613 PRO A CA 1
ATOM 4827 C C . PRO A 1 613 ? 21.360 -11.529 57.310 1.00 59.00 613 PRO A C 1
ATOM 4829 O O . PRO A 1 613 ? 21.321 -11.536 58.535 1.00 59.00 613 PRO A O 1
ATOM 4832 N N . THR A 1 614 ? 22.205 -10.736 56.629 1.00 37.41 614 THR A N 1
ATOM 4833 C CA . THR A 1 614 ? 22.882 -9.478 57.074 1.00 37.41 614 THR A CA 1
ATOM 4834 C C . THR A 1 614 ? 23.728 -8.913 55.892 1.00 37.41 614 THR A C 1
ATOM 4836 O O . THR A 1 614 ? 23.797 -9.578 54.860 1.00 37.41 614 THR A O 1
ATOM 4839 N N . PRO A 1 615 ? 24.358 -7.716 55.958 1.00 46.00 615 PRO A N 1
ATOM 4840 C CA . PRO A 1 615 ? 23.746 -6.380 56.041 1.00 46.00 615 PRO A CA 1
ATOM 4841 C C . PRO A 1 615 ? 24.266 -5.404 54.933 1.00 46.00 615 PRO A C 1
ATOM 4843 O O . PRO A 1 615 ? 25.171 -5.758 54.179 1.00 46.00 615 PRO A O 1
ATOM 4846 N N . PRO A 1 616 ? 23.736 -4.166 54.805 1.00 48.59 616 PRO A N 1
ATOM 4847 C CA . PRO A 1 616 ? 24.197 -3.180 53.812 1.00 48.59 616 PRO A CA 1
ATOM 4848 C C . PRO A 1 616 ? 25.270 -2.205 54.344 1.00 48.59 616 PRO A C 1
ATOM 4850 O O . PRO A 1 616 ? 25.368 -1.978 55.550 1.00 48.59 616 PRO A O 1
ATOM 4853 N N . THR A 1 617 ? 25.988 -1.532 53.434 1.00 32.03 617 THR A N 1
ATOM 4854 C CA . THR A 1 617 ? 26.973 -0.477 53.758 1.00 32.03 617 THR A CA 1
ATOM 4855 C C . THR A 1 617 ? 26.592 0.871 53.126 1.00 32.03 617 THR A C 1
ATOM 4857 O O . THR A 1 617 ? 26.440 0.972 51.911 1.00 32.03 617 THR A O 1
ATOM 4860 N N . PHE A 1 618 ? 26.465 1.915 53.951 1.00 32.69 618 PHE A N 1
ATOM 4861 C CA . PHE A 1 618 ? 26.435 3.334 53.541 1.00 32.69 618 PHE A CA 1
ATOM 4862 C C . PHE A 1 618 ? 27.878 3.804 53.195 1.00 32.69 618 PHE A C 1
ATOM 4864 O O . PHE A 1 618 ? 28.830 3.097 53.510 1.00 32.69 618 PHE A O 1
ATOM 4871 N N . HIS A 1 619 ? 28.155 4.920 52.504 1.00 32.75 619 HIS A N 1
ATOM 4872 C CA . HIS A 1 619 ? 27.810 6.322 52.815 1.00 32.75 619 HIS A CA 1
ATOM 4873 C C . HIS A 1 619 ? 28.022 7.223 51.565 1.00 32.75 619 HIS A C 1
ATOM 4875 O O . HIS A 1 619 ? 28.955 6.986 50.809 1.00 32.75 619 HIS A O 1
ATOM 4881 N N . SER A 1 620 ? 27.082 8.124 51.223 1.00 33.44 620 SER A N 1
ATOM 4882 C CA . SER A 1 620 ? 27.083 9.595 51.488 1.00 33.44 620 SER A CA 1
ATOM 4883 C C . SER A 1 620 ? 28.053 10.439 50.642 1.00 33.44 620 SER A C 1
ATOM 4885 O O . SER A 1 620 ? 29.183 10.026 50.439 1.00 33.44 620 SER A O 1
ATOM 4887 N N . SER A 1 621 ? 27.757 11.668 50.188 1.00 31.94 621 SER A N 1
ATOM 4888 C CA . SER A 1 621 ? 26.528 12.498 49.999 1.00 31.94 621 SER A CA 1
ATOM 4889 C C . SER A 1 621 ? 26.913 13.595 48.948 1.00 31.94 621 SER A C 1
ATOM 4891 O O . SER A 1 621 ? 27.952 13.433 48.317 1.00 31.94 621 SER A O 1
ATOM 4893 N N . ALA A 1 622 ? 26.253 14.722 48.628 1.00 33.84 622 ALA A N 1
ATOM 4894 C CA . ALA A 1 622 ? 25.070 15.495 49.065 1.00 33.84 622 ALA A CA 1
ATOM 4895 C C . ALA A 1 622 ? 24.647 16.428 47.872 1.00 33.84 622 ALA A C 1
ATOM 4897 O O . ALA A 1 622 ? 25.311 16.386 46.842 1.00 33.84 622 ALA A O 1
ATOM 4898 N N . ASN A 1 623 ? 23.638 17.317 47.882 1.00 30.39 623 ASN A N 1
ATOM 4899 C CA . ASN A 1 623 ? 22.573 17.657 48.838 1.00 30.39 623 ASN A CA 1
ATOM 4900 C C . ASN A 1 623 ? 21.350 18.271 48.092 1.00 30.39 623 ASN A C 1
ATOM 4902 O O . ASN A 1 623 ? 21.458 18.618 46.922 1.00 30.39 623 ASN A O 1
ATOM 4906 N N . THR A 1 624 ? 20.228 18.432 48.807 1.00 29.06 624 THR A N 1
ATOM 4907 C CA . THR A 1 624 ? 19.093 19.395 48.649 1.00 29.06 624 THR A CA 1
ATOM 4908 C C . THR A 1 624 ? 19.144 20.492 47.549 1.00 29.06 624 THR A C 1
ATOM 4910 O O . THR A 1 624 ? 20.189 21.098 47.351 1.00 29.06 624 THR A O 1
ATOM 4913 N N . SER A 1 625 ? 18.031 20.945 46.940 1.00 32.53 625 SER A N 1
ATOM 4914 C CA . SER A 1 625 ? 16.655 21.055 47.483 1.00 32.53 625 SER A CA 1
ATOM 4915 C C . SER A 1 625 ? 15.514 21.038 46.435 1.00 32.53 625 SER A C 1
ATOM 4917 O O . SER A 1 625 ? 15.695 21.292 45.250 1.00 32.53 625 SER A O 1
ATOM 4919 N N . ASN A 1 626 ? 14.305 20.784 46.944 1.00 35.47 626 ASN A N 1
ATOM 4920 C CA . ASN A 1 626 ? 12.964 21.085 46.399 1.00 35.47 626 ASN A CA 1
ATOM 4921 C C . ASN A 1 626 ? 12.199 21.809 47.563 1.00 35.47 626 ASN A C 1
ATOM 4923 O O . ASN A 1 626 ? 12.766 21.771 48.666 1.00 35.47 626 ASN A O 1
ATOM 4927 N N . PRO A 1 627 ? 10.984 22.422 47.454 1.00 44.53 627 PRO A N 1
ATOM 4928 C CA . PRO A 1 627 ? 9.803 21.856 46.763 1.00 44.53 627 PRO A CA 1
ATOM 4929 C C . PRO A 1 627 ? 8.738 22.845 46.179 1.00 44.53 627 PRO A C 1
ATOM 4931 O O . PRO A 1 627 ? 8.739 24.031 46.479 1.00 44.53 627 PRO A O 1
ATOM 4934 N N . SER A 1 628 ? 7.696 22.285 45.526 1.00 34.09 628 SER A N 1
ATOM 4935 C CA . SER A 1 628 ? 6.264 22.728 45.554 1.00 34.09 628 SER A CA 1
ATOM 4936 C C . SER A 1 628 ? 5.846 24.106 44.955 1.00 34.09 628 SER A C 1
ATOM 4938 O O . SER A 1 628 ? 6.600 25.061 45.017 1.00 34.09 628 SER A O 1
ATOM 4940 N N . SER A 1 629 ? 4.627 24.348 44.427 1.00 32.12 629 SER A N 1
ATOM 4941 C CA . SER A 1 629 ? 3.495 23.493 43.977 1.00 32.12 629 SER A CA 1
ATOM 4942 C C . SER A 1 629 ? 2.354 24.338 43.331 1.00 32.12 629 SER A C 1
ATOM 4944 O O . SER A 1 629 ? 2.378 25.557 43.452 1.00 32.12 629 SER A O 1
ATOM 4946 N N . LEU A 1 630 ? 1.315 23.663 42.792 1.00 28.09 630 LEU A N 1
ATOM 4947 C CA . LEU A 1 630 ? -0.097 24.094 42.569 1.00 28.09 630 LEU A CA 1
ATOM 4948 C C . LEU A 1 630 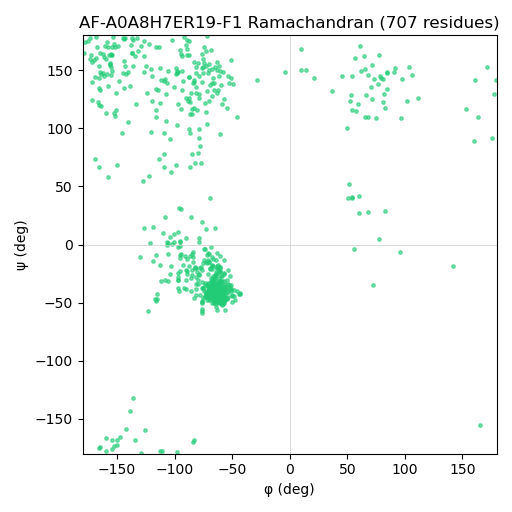? -0.602 24.534 41.160 1.00 28.09 630 LEU A C 1
ATOM 4950 O O . LEU A 1 630 ? -0.189 25.540 40.606 1.00 28.09 630 LEU A O 1
ATOM 4954 N N . LEU A 1 631 ? -1.662 23.812 40.740 1.00 29.55 631 LEU A N 1
ATOM 4955 C CA . LEU A 1 631 ? -2.933 24.225 40.090 1.00 29.55 631 LEU A CA 1
ATOM 4956 C C . LEU A 1 631 ? -3.042 24.743 38.626 1.00 29.55 631 LEU A C 1
ATOM 4958 O O . LEU A 1 631 ? -2.528 25.793 38.280 1.00 29.55 631 LEU A O 1
ATOM 4962 N N . ASN A 1 632 ? -3.925 24.050 37.874 1.00 32.03 632 ASN A N 1
ATOM 4963 C CA . ASN A 1 632 ? -5.136 24.520 37.146 1.00 32.03 632 ASN A CA 1
ATOM 4964 C C . ASN A 1 632 ? -5.077 25.695 36.127 1.00 32.03 632 ASN A C 1
ATOM 4966 O O . ASN A 1 632 ? -4.418 26.695 36.347 1.00 32.03 632 ASN A O 1
ATOM 4970 N N . SER A 1 633 ? -5.852 25.710 35.025 1.00 29.75 633 SER A N 1
ATOM 4971 C CA . SER A 1 633 ? -6.918 24.799 34.527 1.00 29.75 633 SER A CA 1
ATOM 4972 C C . SER A 1 633 ? -7.139 24.931 33.001 1.00 29.75 633 SER A C 1
ATOM 4974 O O . SER A 1 633 ? -6.572 25.813 32.364 1.00 29.75 633 SER A O 1
ATOM 4976 N N . MET A 1 634 ? -7.992 24.071 32.423 1.00 31.19 634 MET A N 1
ATOM 4977 C CA . MET A 1 634 ? -8.616 24.257 31.098 1.00 31.19 634 MET A CA 1
ATOM 4978 C C . MET A 1 634 ? -10.010 24.913 31.205 1.00 31.19 634 MET A C 1
ATOM 4980 O O . MET A 1 634 ? -10.631 24.809 32.261 1.00 31.19 634 MET A O 1
ATOM 4984 N N . ASN A 1 635 ? -10.512 25.422 30.061 1.00 30.88 635 ASN A N 1
ATOM 4985 C CA . ASN A 1 635 ? -11.872 25.922 29.724 1.00 30.88 635 ASN A CA 1
ATOM 4986 C C . ASN A 1 635 ? -12.033 27.458 29.670 1.00 30.88 635 ASN A C 1
ATOM 4988 O O . ASN A 1 635 ? -11.349 28.168 30.394 1.00 30.88 635 ASN A O 1
ATOM 4992 N N . ALA A 1 636 ? -12.967 28.038 28.894 1.00 29.25 636 ALA A N 1
ATOM 4993 C CA . ALA A 1 636 ? -13.643 27.611 27.647 1.00 29.25 636 ALA A CA 1
ATOM 4994 C C . ALA A 1 636 ? -14.405 28.814 27.017 1.00 29.25 636 ALA A C 1
ATOM 4996 O O . ALA A 1 636 ? -14.557 29.858 27.643 1.00 29.25 636 ALA A O 1
ATOM 4997 N N . LEU A 1 637 ? -14.895 28.648 25.782 1.00 26.81 637 LEU A N 1
ATOM 4998 C CA . LEU A 1 637 ? -15.693 29.605 24.985 1.00 26.81 637 LEU A CA 1
ATOM 4999 C C . LEU A 1 637 ? -16.923 30.211 25.703 1.00 26.81 637 LEU A C 1
ATOM 5001 O O . LEU A 1 637 ? -17.670 29.446 26.314 1.00 26.81 637 LEU A O 1
ATOM 5005 N N . SER A 1 638 ? -17.241 31.504 25.459 1.00 26.91 638 SER A N 1
ATOM 5006 C CA . SER A 1 638 ? -18.572 31.969 24.957 1.00 26.91 638 SER A CA 1
ATOM 5007 C C . SER A 1 638 ? -18.776 33.505 24.799 1.00 26.91 638 SER A C 1
ATOM 5009 O O . SER A 1 638 ? -18.635 34.249 25.757 1.00 26.91 638 SER A O 1
ATOM 5011 N N . ILE A 1 639 ? -19.254 33.910 23.604 1.00 28.92 639 ILE A N 1
ATOM 5012 C CA . ILE A 1 639 ? -20.359 34.874 23.305 1.00 28.92 639 ILE A CA 1
ATOM 5013 C C . ILE A 1 639 ? -20.224 36.406 23.618 1.00 28.92 639 ILE A C 1
ATOM 5015 O O . ILE A 1 639 ? -20.310 36.833 24.759 1.00 28.92 639 ILE A O 1
ATOM 5019 N N . HIS A 1 640 ? -20.122 37.205 22.528 1.00 30.30 640 HIS A N 1
ATOM 5020 C CA . HIS A 1 640 ? -20.782 38.493 22.122 1.00 30.30 640 HIS A CA 1
ATOM 5021 C C . HIS A 1 640 ? -21.672 39.350 23.082 1.00 30.30 640 HIS A C 1
ATOM 5023 O O . HIS A 1 640 ? -22.274 38.785 23.988 1.00 30.30 640 HIS A O 1
ATOM 5029 N N . PRO A 1 641 ? -22.045 40.624 22.729 1.00 50.69 641 PRO A N 1
ATOM 5030 C CA . PRO A 1 641 ? -21.430 41.707 21.900 1.00 50.69 641 PRO A CA 1
ATOM 5031 C C . PRO A 1 641 ? -21.627 43.120 22.584 1.00 50.69 641 PRO A C 1
ATOM 5033 O O . PRO A 1 641 ? -21.722 43.140 23.807 1.00 50.69 641 PRO A O 1
ATOM 5036 N N . PRO A 1 642 ? -21.867 44.289 21.914 1.00 53.91 642 PRO A N 1
ATOM 5037 C CA . PRO A 1 642 ? -21.279 44.966 20.727 1.00 53.91 642 PRO A CA 1
ATOM 5038 C C . PRO A 1 642 ? -20.723 46.403 21.016 1.00 53.91 642 PRO A C 1
ATOM 5040 O O . PRO A 1 642 ? -21.026 46.984 22.051 1.00 53.91 642 PRO A O 1
ATOM 5043 N N . THR A 1 643 ? -20.028 47.051 20.054 1.00 32.19 643 THR A N 1
ATOM 5044 C CA . THR A 1 643 ? -20.372 48.374 19.420 1.00 32.19 643 THR A CA 1
ATOM 5045 C C . THR A 1 643 ? -19.186 49.074 18.708 1.00 32.19 643 THR A C 1
ATOM 5047 O O . THR A 1 643 ? -18.087 49.068 19.232 1.00 32.19 643 THR A O 1
ATOM 5050 N N . ALA A 1 644 ? -19.469 49.710 17.547 1.00 33.22 644 ALA A N 1
ATOM 5051 C CA . ALA A 1 644 ? -18.822 50.880 16.883 1.00 33.22 644 ALA A CA 1
ATOM 5052 C C . ALA A 1 644 ? -17.270 51.002 16.745 1.00 33.22 644 ALA A C 1
ATOM 5054 O O . ALA A 1 644 ? -16.526 50.699 17.660 1.00 33.22 644 ALA A O 1
ATOM 5055 N N . LYS A 1 645 ? -16.676 51.567 15.673 1.00 36.09 645 LYS A N 1
ATOM 5056 C CA . LYS A 1 645 ? -17.110 52.033 14.325 1.00 36.09 645 LYS A CA 1
ATOM 5057 C C . LYS A 1 645 ? -15.858 52.060 13.380 1.00 36.09 645 LYS A C 1
ATOM 5059 O O . LYS A 1 645 ? -14.756 51.849 13.877 1.00 36.09 645 LYS A O 1
ATOM 5064 N N . PRO A 1 646 ? -15.988 52.250 12.046 1.00 45.06 646 PRO A N 1
ATOM 5065 C CA . PRO A 1 646 ? -14.958 51.855 11.061 1.00 45.06 646 PRO A CA 1
ATOM 5066 C C . PRO A 1 646 ? -14.082 53.001 10.510 1.00 45.06 646 PRO A C 1
ATOM 5068 O O . PRO A 1 646 ? -14.402 54.172 10.707 1.00 45.06 646 PRO A O 1
ATOM 5071 N N . ASN A 1 647 ? -13.088 52.658 9.670 1.00 34.12 647 ASN A N 1
ATOM 5072 C CA . ASN A 1 647 ? -12.832 53.414 8.431 1.00 34.12 647 ASN A CA 1
ATOM 5073 C C . ASN A 1 647 ? -12.197 52.561 7.300 1.00 34.12 647 ASN A C 1
ATOM 5075 O O . ASN A 1 647 ? -11.859 51.401 7.524 1.00 34.12 647 ASN A O 1
ATOM 5079 N N . TYR A 1 648 ? -12.113 53.113 6.081 1.00 35.12 648 TYR A N 1
ATOM 5080 C CA . TYR A 1 648 ? -11.934 52.402 4.795 1.00 35.12 648 TYR A CA 1
ATOM 5081 C C . TYR A 1 648 ? -10.737 52.918 3.955 1.00 35.12 648 TYR A C 1
ATOM 5083 O O . TYR A 1 648 ? -10.392 54.089 4.070 1.00 35.12 648 TYR A O 1
ATOM 5091 N N . SER A 1 649 ? -10.282 52.113 2.970 1.00 31.48 649 SER A N 1
ATOM 5092 C CA . SER A 1 649 ? -9.669 52.528 1.665 1.00 31.48 649 SER A CA 1
ATOM 5093 C C . SER A 1 649 ? -8.320 53.302 1.647 1.00 31.48 649 SER A C 1
ATOM 5095 O O . SER A 1 649 ? -7.940 53.896 2.643 1.00 31.48 649 SER A O 1
ATOM 5097 N N . ALA A 1 650 ? -7.547 53.390 0.544 1.00 31.58 650 ALA A N 1
ATOM 5098 C CA . ALA A 1 650 ? -7.347 52.496 -0.619 1.00 31.58 650 ALA A CA 1
ATOM 5099 C C . ALA A 1 650 ? -6.081 52.881 -1.448 1.00 31.58 650 ALA A C 1
ATOM 5101 O O . ALA A 1 650 ? -5.801 54.056 -1.627 1.00 31.58 650 ALA A O 1
ATOM 5102 N N . VAL A 1 651 ? -5.386 51.848 -1.953 1.00 32.12 651 VAL A N 1
ATOM 5103 C CA . VAL A 1 651 ? -4.632 51.638 -3.229 1.00 32.12 651 VAL A CA 1
ATOM 5104 C C . VAL A 1 651 ? -4.244 52.825 -4.164 1.00 32.12 651 VAL A C 1
ATOM 5106 O O . VAL A 1 651 ? -5.062 53.706 -4.402 1.00 32.12 651 VAL A O 1
ATOM 5109 N N . ARG A 1 652 ? -3.104 52.648 -4.882 1.00 32.44 652 ARG A N 1
ATOM 5110 C CA . ARG A 1 652 ? -2.613 53.306 -6.141 1.00 32.44 652 ARG A CA 1
ATOM 5111 C C . ARG A 1 652 ? -1.736 54.563 -5.986 1.00 32.44 652 ARG A C 1
ATOM 5113 O O . ARG A 1 652 ? -1.926 55.304 -5.034 1.00 32.44 652 ARG A O 1
ATOM 5120 N N . ASP A 1 653 ? -0.810 54.913 -6.897 1.00 30.52 653 ASP A N 1
ATOM 5121 C CA . ASP A 1 653 ? -0.029 54.214 -7.963 1.00 30.52 653 ASP A CA 1
ATOM 5122 C C . ASP A 1 653 ? 1.140 55.165 -8.396 1.00 30.52 653 ASP A C 1
ATOM 5124 O O . ASP A 1 653 ? 1.243 56.262 -7.853 1.00 30.52 653 ASP A O 1
ATOM 5128 N N . VAL A 1 654 ? 1.932 54.803 -9.431 1.00 31.58 654 VAL A N 1
ATOM 5129 C CA . VAL A 1 654 ? 2.804 55.689 -10.271 1.00 31.58 654 VAL A CA 1
ATOM 5130 C C . VAL A 1 654 ? 4.177 56.108 -9.675 1.00 31.58 654 VAL A C 1
ATOM 5132 O O . VAL A 1 654 ? 4.247 56.436 -8.499 1.00 31.58 654 VAL A O 1
ATOM 5135 N N . SER A 1 655 ? 5.318 56.242 -10.390 1.00 29.47 655 SER A N 1
ATOM 5136 C CA . SER A 1 655 ? 5.942 55.595 -11.585 1.00 29.47 655 SER A CA 1
ATOM 5137 C C . SER A 1 655 ? 7.393 56.144 -11.774 1.00 29.47 655 SER A C 1
ATOM 5139 O O . SER A 1 655 ? 7.775 57.096 -11.102 1.00 29.47 655 SER A O 1
ATOM 5141 N N . LEU A 1 656 ? 8.119 55.626 -12.787 1.00 30.98 656 LEU A N 1
ATOM 5142 C CA . LEU A 1 656 ? 9.235 56.234 -13.562 1.00 30.98 656 LEU A CA 1
ATOM 5143 C C . LEU A 1 656 ? 10.718 55.935 -13.206 1.00 30.98 656 LEU A C 1
ATOM 5145 O O . LEU A 1 656 ? 11.137 55.786 -12.066 1.00 30.98 656 LEU A O 1
ATOM 5149 N N . THR A 1 657 ? 11.477 55.839 -14.305 1.00 35.28 657 THR A N 1
ATOM 5150 C CA . THR A 1 657 ? 12.920 55.591 -14.563 1.00 35.28 657 THR A CA 1
ATOM 5151 C C . THR A 1 657 ? 13.738 56.916 -14.583 1.00 35.28 657 THR A C 1
ATOM 5153 O O . THR A 1 657 ? 13.069 57.950 -14.559 1.00 35.28 657 THR A O 1
ATOM 5156 N N . PRO A 1 658 ? 15.102 56.987 -14.716 1.00 45.81 658 PRO A N 1
ATOM 5157 C CA . PRO A 1 658 ? 16.014 56.052 -15.416 1.00 45.81 658 PRO A CA 1
ATOM 5158 C C . PRO A 1 658 ? 17.458 55.865 -14.845 1.00 45.81 658 PRO A C 1
ATOM 5160 O O . PRO A 1 658 ? 17.760 56.206 -13.708 1.00 45.81 658 PRO A O 1
ATOM 5163 N N . ALA A 1 659 ? 18.334 55.262 -15.666 1.00 33.19 659 ALA A N 1
ATOM 5164 C CA . ALA A 1 659 ? 19.787 55.029 -15.493 1.00 33.19 659 ALA A CA 1
ATOM 5165 C C . ALA A 1 659 ? 20.634 56.278 -15.934 1.00 33.19 659 ALA A C 1
ATOM 5167 O O . ALA A 1 659 ? 19.990 57.286 -16.237 1.00 33.19 659 ALA A O 1
ATOM 5168 N N . PRO A 1 660 ? 21.999 56.282 -16.069 1.00 49.09 660 PRO A N 1
ATOM 5169 C CA . PRO A 1 660 ? 22.985 55.180 -15.969 1.00 49.09 660 PRO A CA 1
ATOM 5170 C C . PRO A 1 660 ? 24.381 55.477 -15.319 1.00 49.09 660 PRO A C 1
ATOM 5172 O O . PRO A 1 660 ? 24.736 56.607 -15.020 1.00 49.09 660 PRO A O 1
ATOM 5175 N N . SER A 1 661 ? 25.214 54.420 -15.223 1.00 30.23 661 SER A N 1
ATOM 5176 C CA . SER A 1 661 ? 26.704 54.377 -15.328 1.00 30.23 661 SER A CA 1
ATOM 5177 C C . SER A 1 661 ? 27.638 55.271 -14.474 1.00 30.23 661 SER A C 1
ATOM 5179 O O . SER A 1 661 ? 27.621 56.487 -14.620 1.00 30.23 661 SER A O 1
ATOM 5181 N N . THR A 1 662 ? 28.638 54.665 -13.794 1.00 32.53 662 THR A N 1
ATOM 5182 C CA . THR A 1 662 ? 30.107 54.907 -13.993 1.00 32.53 662 THR A CA 1
ATOM 5183 C C . THR A 1 662 ? 31.027 54.036 -13.089 1.00 32.53 662 THR A C 1
ATOM 5185 O O . THR A 1 662 ? 30.571 53.405 -12.142 1.00 32.53 662 THR A O 1
ATOM 5188 N N . ARG A 1 663 ? 32.330 53.962 -13.433 1.00 28.42 663 ARG A N 1
ATOM 5189 C CA . ARG A 1 663 ? 33.484 53.433 -12.640 1.00 28.42 663 ARG A CA 1
ATOM 5190 C C . ARG A 1 663 ? 34.139 54.605 -11.839 1.00 28.42 663 ARG A C 1
ATOM 5192 O O . ARG A 1 663 ? 33.722 55.729 -12.108 1.00 28.42 663 ARG A O 1
ATOM 5199 N N . PRO A 1 664 ? 35.202 54.453 -10.997 1.00 44.31 664 PRO A N 1
ATOM 5200 C CA . PRO A 1 664 ? 36.005 53.269 -10.640 1.00 44.31 664 PRO A CA 1
ATOM 5201 C C . PRO A 1 664 ? 36.296 53.086 -9.118 1.00 44.31 664 PRO A C 1
ATOM 5203 O O . PRO A 1 664 ? 35.728 53.737 -8.252 1.00 44.31 664 PRO A O 1
ATOM 5206 N N . ALA A 1 665 ? 37.217 52.159 -8.837 1.00 29.86 665 ALA A N 1
ATOM 5207 C CA . ALA A 1 665 ? 37.762 51.706 -7.555 1.00 29.86 665 ALA A CA 1
ATOM 5208 C C . ALA A 1 665 ? 38.295 52.754 -6.549 1.00 29.86 665 ALA A C 1
ATOM 5210 O O . ALA A 1 665 ? 38.806 53.809 -6.920 1.00 29.86 665 ALA A O 1
ATOM 5211 N N . SER A 1 666 ? 38.361 52.335 -5.276 1.00 29.45 666 SER A N 1
ATOM 5212 C CA . SER A 1 666 ? 39.460 52.629 -4.334 1.00 29.45 666 SER A CA 1
ATOM 5213 C C . SER A 1 666 ? 39.526 51.563 -3.227 1.00 29.45 666 SER A C 1
ATOM 5215 O O . SER A 1 666 ? 38.539 50.883 -2.955 1.00 29.45 666 SER A O 1
ATOM 5217 N N . THR A 1 667 ? 40.703 51.372 -2.628 1.00 31.56 667 THR A N 1
ATOM 5218 C CA . THR A 1 667 ? 41.021 50.283 -1.683 1.00 31.56 667 THR A CA 1
ATOM 5219 C C . THR A 1 667 ? 40.917 50.694 -0.215 1.00 31.56 667 THR A C 1
ATOM 5221 O O . THR A 1 667 ? 4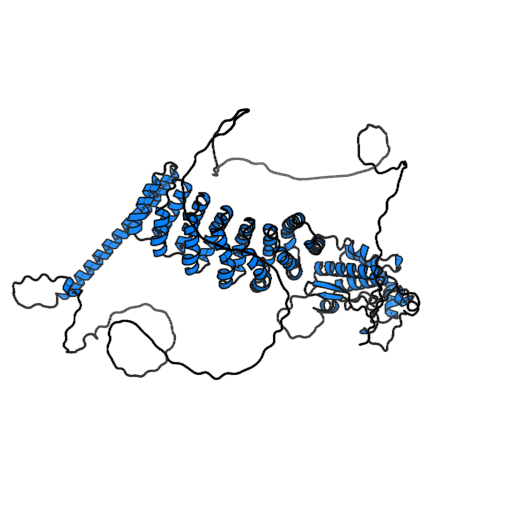1.361 51.785 0.133 1.00 31.56 667 THR A O 1
ATOM 5224 N N . ASN A 1 668 ? 40.522 49.765 0.664 1.00 32.25 668 ASN A N 1
ATOM 5225 C CA . ASN A 1 668 ? 41.171 49.610 1.973 1.00 32.25 668 ASN A CA 1
ATOM 5226 C C . ASN A 1 668 ? 40.936 48.212 2.572 1.00 32.25 668 ASN A C 1
ATOM 5228 O O . ASN A 1 668 ? 39.884 47.612 2.363 1.00 32.25 668 ASN A O 1
ATOM 5232 N N . ASN A 1 669 ? 41.927 47.701 3.306 1.00 31.55 669 ASN A N 1
ATOM 5233 C CA . ASN A 1 669 ? 41.900 46.381 3.947 1.00 31.55 669 ASN A CA 1
ATOM 5234 C C . ASN A 1 669 ? 41.414 46.466 5.401 1.00 31.55 669 ASN A C 1
ATOM 5236 O O . ASN A 1 669 ? 41.819 47.389 6.106 1.00 31.55 669 ASN A O 1
ATOM 5240 N N . LEU A 1 670 ? 40.761 45.405 5.897 1.00 28.66 670 LEU A N 1
ATOM 5241 C CA . LEU A 1 670 ? 41.302 44.676 7.055 1.00 28.66 670 LEU A CA 1
ATOM 5242 C C . LEU A 1 670 ? 40.826 43.209 7.112 1.00 28.66 670 LEU A C 1
ATOM 5244 O O . LEU A 1 670 ? 39.768 42.861 6.595 1.00 28.66 670 LEU A O 1
ATOM 5248 N N . SER A 1 671 ? 41.656 42.362 7.724 1.00 33.47 671 SER A N 1
ATOM 5249 C CA . SER A 1 671 ? 41.465 40.925 8.005 1.00 33.47 671 SER A CA 1
ATOM 5250 C C . SER A 1 671 ? 40.411 40.686 9.117 1.00 33.47 671 SER A C 1
ATOM 5252 O O . SER A 1 671 ? 39.917 41.650 9.691 1.00 33.47 671 SER A O 1
ATOM 5254 N N . ASN A 1 672 ? 40.029 39.477 9.561 1.00 29.92 672 ASN A N 1
ATOM 5255 C CA . ASN A 1 672 ? 40.418 38.067 9.320 1.00 29.92 672 ASN A CA 1
ATOM 5256 C C . ASN A 1 672 ? 39.225 37.177 9.790 1.00 29.92 672 ASN A C 1
ATOM 5258 O O . ASN A 1 672 ? 38.349 37.706 10.468 1.00 29.92 672 ASN A O 1
ATOM 5262 N N . MET A 1 673 ? 39.072 35.860 9.594 1.00 30.98 673 MET A N 1
ATOM 5263 C CA . MET A 1 673 ? 39.758 34.731 8.914 1.00 30.98 673 MET A CA 1
ATOM 5264 C C . MET A 1 673 ? 38.613 33.712 8.563 1.00 30.98 673 MET A C 1
ATOM 5266 O O . MET A 1 673 ? 37.454 34.032 8.814 1.00 30.98 673 MET A O 1
ATOM 5270 N N . GLY A 1 674 ? 38.741 32.482 8.046 1.00 28.73 674 GLY A N 1
ATOM 5271 C CA . GLY A 1 674 ? 39.843 31.595 7.643 1.00 28.73 674 GLY A CA 1
ATOM 5272 C C . GLY A 1 674 ? 39.277 30.192 7.315 1.00 28.73 674 GLY A C 1
ATOM 5273 O O . GLY A 1 674 ? 38.228 29.832 7.848 1.00 28.73 674 GLY A O 1
ATOM 5274 N N . LEU A 1 675 ? 39.915 29.399 6.440 1.00 29.69 675 LEU A N 1
ATOM 5275 C CA . LEU A 1 675 ? 39.449 28.049 6.055 1.00 29.69 675 LEU A CA 1
ATOM 5276 C C . LEU A 1 675 ? 40.609 27.169 5.521 1.00 29.69 675 LEU A C 1
ATOM 5278 O O . LEU A 1 675 ? 41.610 27.712 5.066 1.00 29.69 675 LEU A O 1
ATOM 5282 N N . LEU A 1 676 ? 40.384 25.843 5.480 1.00 29.72 676 LEU A N 1
ATOM 5283 C CA . LEU A 1 676 ? 41.089 24.781 4.716 1.00 29.72 676 LEU A CA 1
ATOM 5284 C C . LEU A 1 676 ? 42.425 24.188 5.231 1.00 29.72 676 LEU A C 1
ATOM 5286 O O . LEU A 1 676 ? 43.437 24.870 5.274 1.00 29.72 676 LEU A O 1
ATOM 5290 N N . GLN A 1 677 ? 42.389 22.850 5.407 1.00 36.50 677 GLN A N 1
ATOM 5291 C CA . GLN A 1 677 ? 43.399 21.812 5.059 1.00 36.50 677 GLN A CA 1
ATOM 5292 C C . GLN A 1 677 ? 44.845 21.911 5.622 1.00 36.50 677 GLN A C 1
ATOM 5294 O O . GLN A 1 677 ? 45.259 22.934 6.157 1.00 36.50 677 GLN A O 1
ATOM 5299 N N . PRO A 1 678 ? 45.597 20.784 5.626 1.00 35.53 678 PRO A N 1
ATOM 5300 C CA . PRO A 1 678 ? 46.467 20.465 4.480 1.00 35.53 678 PRO A CA 1
ATOM 5301 C C . PRO A 1 678 ? 46.567 18.958 4.135 1.00 35.53 678 PRO A C 1
ATOM 5303 O O . PRO A 1 678 ? 46.051 18.091 4.837 1.00 35.53 678 PRO A O 1
ATOM 5306 N N . THR A 1 679 ? 47.301 18.651 3.061 1.00 27.28 679 THR A N 1
ATOM 5307 C CA . THR A 1 679 ? 47.727 17.300 2.646 1.00 27.28 679 THR A CA 1
ATOM 5308 C C . THR A 1 679 ? 49.256 17.185 2.596 1.00 27.28 679 THR A C 1
ATOM 5310 O O . THR A 1 679 ? 49.902 18.122 2.143 1.00 27.28 679 THR A O 1
ATOM 5313 N N . SER A 1 680 ? 49.785 16.004 2.943 1.00 31.88 680 SER A N 1
ATOM 5314 C CA . SER A 1 680 ? 51.029 15.379 2.434 1.00 31.88 680 SER A CA 1
ATOM 5315 C C . SER A 1 680 ? 52.370 16.143 2.441 1.00 31.88 680 SER A C 1
ATOM 5317 O O . SER A 1 680 ? 52.544 17.098 1.690 1.00 31.88 680 SER A O 1
ATOM 5319 N N . ASN A 1 681 ? 53.403 15.571 3.088 1.00 26.14 681 ASN A N 1
ATOM 5320 C CA . ASN A 1 681 ? 54.731 15.432 2.453 1.00 26.14 681 ASN A CA 1
ATOM 5321 C C . ASN A 1 681 ? 55.674 14.402 3.126 1.00 26.14 681 ASN A C 1
ATOM 5323 O O . ASN A 1 681 ? 55.434 13.962 4.247 1.00 26.14 681 ASN A O 1
ATOM 5327 N N . TYR A 1 682 ? 56.732 14.012 2.402 1.00 27.36 682 TYR A N 1
ATOM 5328 C CA . TYR A 1 682 ? 57.763 13.018 2.771 1.00 27.36 682 TYR A CA 1
ATOM 5329 C C . TYR A 1 682 ? 58.851 13.547 3.729 1.00 27.36 682 TYR A C 1
ATOM 5331 O O . TYR A 1 682 ? 59.200 14.720 3.662 1.00 27.36 682 TYR A O 1
ATOM 5339 N N . THR A 1 683 ? 59.511 12.646 4.480 1.00 27.19 683 THR A N 1
ATOM 5340 C CA . THR A 1 683 ? 60.991 12.553 4.656 1.00 27.19 683 THR A CA 1
ATOM 5341 C C . THR A 1 683 ? 61.360 11.131 5.152 1.00 27.19 683 THR A C 1
ATOM 5343 O O . THR A 1 683 ? 60.496 10.404 5.635 1.00 27.19 683 THR A O 1
ATOM 5346 N N . SER A 1 684 ? 62.615 10.697 4.980 1.00 29.36 684 SER A N 1
ATOM 5347 C CA . SER A 1 684 ? 63.103 9.310 5.120 1.00 29.36 684 SER A CA 1
ATOM 5348 C C . SER A 1 684 ? 64.056 9.053 6.302 1.00 29.36 684 SER A C 1
ATOM 5350 O O . SER A 1 684 ? 64.896 9.904 6.585 1.00 29.36 684 SER A O 1
ATOM 5352 N N . GLN A 1 685 ? 64.083 7.821 6.835 1.00 27.64 685 GLN A N 1
ATOM 5353 C CA . GLN A 1 685 ? 65.304 7.195 7.385 1.00 27.64 685 GLN A CA 1
ATOM 5354 C C . GLN A 1 685 ? 65.235 5.650 7.362 1.00 27.64 685 GLN A C 1
ATOM 5356 O O . GLN A 1 685 ? 64.169 5.080 7.140 1.00 27.64 685 GLN A O 1
ATOM 5361 N N . GLN A 1 686 ? 66.383 4.978 7.516 1.00 30.22 686 GLN A N 1
ATOM 5362 C CA . GLN A 1 686 ? 66.565 3.534 7.286 1.00 30.22 686 GLN A CA 1
ATOM 5363 C C . GLN A 1 686 ? 66.748 2.734 8.587 1.00 30.22 686 GLN A C 1
ATOM 5365 O O . GLN A 1 686 ? 67.517 3.152 9.448 1.00 30.22 686 GLN A O 1
ATOM 5370 N N . ASN A 1 687 ? 66.178 1.523 8.655 1.00 27.41 687 ASN A N 1
ATOM 5371 C CA . ASN A 1 687 ? 66.955 0.286 8.856 1.00 27.41 687 ASN A CA 1
ATOM 5372 C C . ASN A 1 687 ? 66.094 -0.982 8.686 1.00 27.41 687 ASN A C 1
ATOM 5374 O O . ASN A 1 687 ? 64.875 -0.939 8.826 1.00 27.41 687 ASN A O 1
ATOM 5378 N N . ALA A 1 688 ? 66.748 -2.107 8.386 1.00 30.05 688 ALA A N 1
ATOM 5379 C CA . ALA A 1 688 ? 66.163 -3.454 8.330 1.00 30.05 688 ALA A CA 1
ATOM 5380 C C . ALA A 1 688 ? 66.765 -4.336 9.460 1.00 30.05 688 ALA A C 1
ATOM 5382 O O . ALA A 1 688 ? 67.714 -3.890 10.111 1.00 30.05 688 ALA A O 1
ATOM 5383 N N . PRO A 1 689 ? 66.236 -5.547 9.741 1.00 39.69 689 PRO A N 1
ATOM 5384 C CA . PRO A 1 689 ? 66.456 -6.688 8.845 1.00 39.69 689 PRO A CA 1
ATOM 5385 C C . PRO A 1 689 ? 65.212 -7.564 8.572 1.00 39.69 689 PRO A C 1
ATOM 5387 O O . PRO A 1 689 ? 64.114 -7.339 9.070 1.00 39.69 689 PRO A O 1
ATOM 5390 N N . SER A 1 690 ? 65.420 -8.566 7.719 1.00 28.02 690 SER A N 1
ATOM 5391 C CA . SER A 1 690 ? 64.444 -9.496 7.136 1.00 28.02 690 SER A CA 1
ATOM 5392 C C . SER A 1 690 ? 63.862 -10.558 8.077 1.00 28.02 690 SER A C 1
ATOM 5394 O O . SER A 1 690 ? 64.592 -11.104 8.901 1.00 28.02 690 SER A O 1
ATOM 5396 N N . LEU A 1 691 ? 62.647 -11.025 7.764 1.00 26.62 691 LEU A N 1
ATOM 5397 C CA . LEU A 1 691 ? 62.284 -12.455 7.764 1.00 26.62 691 LEU A CA 1
ATOM 5398 C C . LEU A 1 691 ? 61.107 -12.705 6.795 1.00 26.62 691 LEU A C 1
ATOM 5400 O O . LEU A 1 691 ? 60.481 -11.755 6.328 1.00 26.62 691 LEU A O 1
ATOM 5404 N N . SER A 1 692 ? 60.865 -13.960 6.410 1.00 27.06 692 SER A N 1
ATOM 5405 C CA . SER A 1 692 ? 60.105 -14.327 5.202 1.00 27.06 692 SER A CA 1
ATOM 5406 C C . SER A 1 692 ? 58.938 -15.286 5.467 1.00 27.06 692 SER A C 1
ATOM 5408 O O . SER A 1 692 ? 59.030 -16.163 6.325 1.00 27.06 692 SER A O 1
ATOM 5410 N N . SER A 1 693 ? 57.853 -15.194 4.681 1.00 28.84 693 SER A N 1
ATOM 5411 C CA . SER A 1 693 ? 56.968 -16.343 4.405 1.00 28.84 693 SER A CA 1
ATOM 5412 C C . SER A 1 693 ? 56.144 -16.182 3.120 1.00 28.84 693 SER A C 1
ATOM 5414 O O . SER A 1 693 ? 55.554 -15.142 2.858 1.00 28.84 693 SER A O 1
ATOM 5416 N N . SER A 1 694 ? 56.093 -17.279 2.368 1.00 28.31 694 SER A N 1
ATOM 5417 C CA . SER A 1 694 ? 55.249 -17.604 1.210 1.00 28.31 694 SER A CA 1
ATOM 5418 C C . SER A 1 694 ? 53.853 -16.955 1.104 1.00 28.31 694 SER A C 1
ATOM 5420 O O . SER A 1 694 ? 53.074 -16.938 2.054 1.00 28.31 694 SER A O 1
ATOM 5422 N N . SER A 1 695 ? 53.471 -16.592 -0.125 1.00 31.55 695 SER A N 1
ATOM 5423 C CA . SER A 1 695 ? 52.080 -16.617 -0.603 1.00 31.55 695 SER A CA 1
ATOM 5424 C C . SER A 1 695 ? 52.055 -17.270 -1.986 1.00 31.55 695 SER A C 1
ATOM 5426 O O . SER A 1 695 ? 52.756 -16.833 -2.896 1.00 31.55 695 SER A O 1
ATOM 5428 N N . GLY A 1 696 ? 51.315 -18.371 -2.128 1.00 27.69 696 GLY A N 1
ATOM 5429 C CA . GLY A 1 696 ? 51.391 -19.237 -3.307 1.00 27.69 696 GLY A CA 1
ATOM 5430 C C . GLY A 1 696 ? 50.416 -18.851 -4.419 1.00 27.69 696 GLY A C 1
ATOM 5431 O O . GLY A 1 696 ? 49.206 -18.825 -4.199 1.00 27.69 696 GLY A O 1
ATOM 5432 N N . HIS A 1 697 ? 50.924 -18.648 -5.637 1.00 28.70 697 HIS A N 1
ATOM 5433 C CA . HIS A 1 697 ? 50.081 -18.604 -6.833 1.00 28.70 697 HIS A CA 1
ATOM 5434 C C . HIS A 1 697 ? 49.399 -19.960 -7.066 1.00 28.70 697 HIS A C 1
ATOM 5436 O O . HIS A 1 697 ? 50.066 -20.992 -7.148 1.00 28.70 697 HIS A O 1
ATOM 5442 N N . LYS A 1 698 ? 48.079 -19.948 -7.279 1.00 30.16 698 LYS A N 1
ATOM 5443 C CA . LYS A 1 698 ? 47.355 -21.050 -7.926 1.00 30.16 698 LYS A CA 1
ATOM 5444 C C . LYS A 1 698 ? 46.903 -20.616 -9.316 1.00 30.16 698 LYS A C 1
ATOM 5446 O O . LYS A 1 698 ? 45.856 -19.998 -9.479 1.00 30.16 698 LYS A O 1
ATOM 5451 N N . ILE A 1 699 ? 47.706 -20.968 -10.315 1.00 31.53 699 ILE A N 1
ATOM 5452 C CA . ILE A 1 699 ? 47.267 -20.985 -11.712 1.00 31.53 699 ILE A CA 1
ATOM 5453 C C . ILE A 1 699 ? 46.206 -22.085 -11.837 1.00 31.53 699 ILE A C 1
ATOM 5455 O O . ILE A 1 699 ? 46.407 -23.199 -11.352 1.00 31.53 699 ILE A O 1
ATOM 5459 N N . THR A 1 700 ? 45.082 -21.786 -12.484 1.00 34.66 700 THR A N 1
ATOM 5460 C CA . THR A 1 700 ? 44.096 -22.789 -12.910 1.00 34.66 700 THR A CA 1
ATOM 5461 C C . THR A 1 700 ? 43.884 -22.641 -14.412 1.00 34.66 700 THR A C 1
ATOM 5463 O O . THR A 1 700 ? 43.754 -21.529 -14.915 1.00 34.66 700 THR A O 1
ATOM 5466 N N . ASN A 1 701 ? 43.954 -23.758 -15.140 1.00 29.50 701 ASN A N 1
ATOM 5467 C CA . ASN A 1 701 ? 43.909 -23.752 -16.601 1.00 29.50 701 ASN A CA 1
ATOM 5468 C C . ASN A 1 701 ? 42.471 -23.582 -17.105 1.00 29.50 701 ASN A C 1
ATOM 5470 O O . ASN A 1 701 ? 41.602 -24.390 -16.785 1.00 29.50 701 ASN A O 1
ATOM 5474 N N . LEU A 1 702 ? 42.262 -22.584 -17.961 1.00 30.81 702 LEU A N 1
ATOM 5475 C CA . LEU A 1 702 ? 41.119 -22.506 -18.866 1.00 30.81 702 LEU A CA 1
ATOM 5476 C C . LEU A 1 702 ? 41.479 -23.266 -20.148 1.00 30.81 702 LEU A C 1
ATOM 5478 O O . LEU A 1 702 ? 42.165 -22.715 -20.998 1.00 30.81 702 LEU A O 1
ATOM 5482 N N . ASN A 1 703 ? 41.076 -24.538 -20.245 1.00 34.56 703 ASN A N 1
ATOM 5483 C CA . ASN A 1 703 ? 41.088 -25.336 -21.483 1.00 34.56 703 ASN A CA 1
ATOM 5484 C C . ASN A 1 703 ? 40.314 -26.655 -21.276 1.00 34.56 703 ASN A C 1
ATOM 5486 O O . ASN A 1 703 ? 40.914 -27.714 -21.105 1.00 34.56 703 ASN A O 1
ATOM 5490 N N . ALA A 1 704 ? 38.977 -26.576 -21.220 1.00 34.84 704 ALA A N 1
ATOM 5491 C CA . ALA A 1 704 ? 38.082 -27.742 -21.169 1.00 34.84 704 ALA A CA 1
ATOM 5492 C C . ALA A 1 704 ? 36.610 -27.363 -21.457 1.00 34.84 704 ALA A C 1
ATOM 5494 O O . ALA A 1 704 ? 35.769 -27.453 -20.567 1.00 34.84 704 ALA A O 1
ATOM 5495 N N . PHE A 1 705 ? 36.294 -26.930 -22.681 1.00 33.25 705 PHE A N 1
ATOM 5496 C CA . PHE A 1 705 ? 34.920 -26.936 -23.206 1.00 33.25 705 PHE A CA 1
ATOM 5497 C C . PHE A 1 705 ? 34.959 -27.079 -24.732 1.00 33.25 705 PHE A C 1
ATOM 5499 O O . PHE A 1 705 ? 35.401 -26.167 -25.425 1.00 33.25 705 PHE A O 1
ATOM 5506 N N . ASP A 1 706 ? 34.511 -28.232 -25.226 1.00 38.31 706 ASP A N 1
ATOM 5507 C CA . ASP A 1 706 ? 34.395 -28.571 -26.648 1.00 38.31 706 ASP A CA 1
ATOM 5508 C C . ASP A 1 706 ? 32.897 -28.788 -26.962 1.00 38.31 706 ASP A C 1
ATOM 5510 O O . ASP A 1 706 ? 32.281 -29.646 -26.320 1.00 38.31 706 ASP A O 1
ATOM 5514 N N . PRO A 1 707 ? 32.252 -27.969 -27.818 1.00 43.09 707 PRO A N 1
ATOM 5515 C CA . PRO A 1 707 ? 30.792 -27.877 -27.865 1.00 43.09 707 PRO A CA 1
ATOM 5516 C C . PRO A 1 707 ? 30.148 -28.631 -29.049 1.00 43.09 707 PRO A C 1
ATOM 5518 O O . PRO A 1 707 ? 29.479 -28.005 -29.869 1.00 43.09 707 PRO A O 1
ATOM 5521 N N . LEU A 1 708 ? 30.297 -29.962 -29.143 1.00 38.91 708 LEU A N 1
ATOM 5522 C CA . LEU A 1 708 ? 29.577 -30.777 -30.147 1.00 38.91 708 LEU A CA 1
ATOM 5523 C C . LEU A 1 708 ? 29.275 -32.233 -29.701 1.00 38.91 708 LEU A C 1
ATOM 5525 O O . LEU A 1 708 ? 29.792 -33.198 -30.267 1.00 38.91 708 LEU A O 1
ATOM 5529 N N . SER A 1 709 ? 28.388 -32.403 -28.709 1.00 38.19 709 SER A N 1
ATOM 5530 C CA . SER A 1 709 ? 27.705 -33.682 -28.405 1.00 38.19 709 SER A CA 1
ATOM 5531 C C . SER A 1 709 ? 26.400 -33.480 -27.635 1.00 38.19 709 SER A C 1
ATOM 5533 O O . SER A 1 709 ? 26.498 -32.904 -26.527 1.00 38.19 709 SER A O 1
#

InterPro domains:
  IPR000719 Protein kinase domain [PF00069] (25-198)
  IPR000719 Protein kinase domain [PS50011] (1-198)
  IPR000719 Protein kinase domain [SM00220] (2-198)
  IPR011009 Protein kinase-like domain superfamily [SSF56112] (25-203)
  IPR011989 Armadillo-like helical [G3DSA:1.25.10.10] (196-475)
  IPR016024 Armadillo-type fold [SSF48371] (208-444)
  IPR051177 Catalytically Inactive Kinase-Related Protein [PTHR12984] (23-694)

pLDDT: mean 71.2, std 25.9, range [26.14, 96.56]

Nearest PDB structures (foldseek):
  4lac-assembly1_A  TM=7.105E-01  e=5.040E-05  Homo sapiens
  3c5w-assembly1_A  TM=6.968E-01  e=9.253E-05  Homo sapiens
  6ef4-assembly1_A  TM=4.850E-01  e=6.692E-05  Mus musculus
  7xvk-assembly1_A  TM=5.976E-01  e=6.207E-04  Arabidopsis thaliana
  8rbx-assembly1_p  TM=3.611E-01  e=1.769E-04  Homo sapiens

Foldseek 3Di:
DAFLLVLLVPPPPPPPDDPDDCPPSQQDLLLLLQQLLLVLVVLVVCVVQQKAQQQFASRQWTADQLSHIDGHPSPLMDHPPDPDPCLVPQAQDDDPVDDPSVHRDLLQAACCCPPVVDDDSLRNLSSSLQRSQCSLVSNDGQQPCVSPVVSSVVSLVCVVVGDPPSDDPQVVVLSCQSSPNDSVSHDHSVVSSVGCSCVDDSSVLVVCLVCVVVDDVVVVLVSLVVVLVCVVVDDLSNVLSPVLVSLLVCLVPLVSLLSSVSSNLSSLVPDALVCCVVPPLVSCLVLLVRPPPVSSLLSLLVCLVVVVVNYDQVCCLPRVVSSLLVQLVPPDLVSVLSSLVCLLVVLVVDDLCCCLPPVPVSLLVSCVPDPDPSSLLSSLVSLLSNLVRHAQVCCQPPVLVSLLPPPDLDLSNLLSSLSNLLSNLVHYDLVCLVPRVLVVLVVNLPRPPDDPVSNVSSVVSSVVSVVVSVVRVVVVVVVVVVVVVVVVVVVVVVPVPDDDDDDDDDDDDDDPVVVVPDDDDDDDDDDDDDDDDDDDDDDDDDDDDDDDDDDDDDDDDDDDDDDDDDDDDDDDDDDDDDDDDDDDDDDDDDDDDDDDDDDDDDDDDDDDDDDDDDDDDDDDDDDDDDDDDDYYDDDDDDDDDDDDDDDDDDDDDDDDDDDDDDDDDDDDDDDDDDDDDDDDDDDDDDDDDDDDDDDDDDDDDDDDDDPDD

Secondary structure (DSSP, 8-state):
-EEHHHHHGGGG-------S-----PPPHHHHHHHHHHHHHHHHHHHHTTEE-----TTTEEE-TTS-EEE--GGG-EETTS-SSSTTS------TTS-GGGS--TTT--HHHHHH----THHHHHHHHHHHHHHHTTT--SS--TT-HHHHHHHHHTGGGS--TTS-HHHHHHHHHHS-SSGGGSPPHHHHHTSGGG-SHHHHHHHHHHTGGGS-HHHHHHHHHHHTTTGGGS-HHHIIIIIHHHHHHHTT-TTTHHHHHHHHHHHHTTS-HHHIIIIIHHHHTTGGG--SSTHHHHHHHTTHHHHHHHS-HHHIIIIIHHHHHHHHS-S-HHHHHHHHHHHHHHHHHS-HHHIIIIIHHHHHHHHHH---HHHHHHHHHHHHHHTTTS-HHHIIIIIHHHHHT-----HHHHHHHHHHHHHHHHHS-HHHIIIIIHHHHHHHHT-TT--HHHHHHHHHHHHHHHHHHHHHHHHHHHHHHHHHHHHHHHHHHTTTT--------------THHHHS------------------------------------------------------------------------------------------------------------------------------------------------------------------------------------------------

Sequence (709 aa):
MGTLSSLLKVKDSYSSSSPAHDDEFELDELEIQKGLLQVGKGLQFLSDAKVVHHNLTPEAIFVNAKGDWKIGGLGFSIFMNQPNEQSSDVYFEQNDYLPDHCQIDLDYAAPEFVLNNEVSQANDSFALACLIYTVHNKGVSLLQTFNHLRTYERKIQSLETLDYSSMPPDLRGVILRLLARQPSNRMTAVEFQSSRYFDNLLVSTMKFLESFPEKTREEKAQFMKGLARVLGQFPDRVLRRKILPSLLEELKDHQLLPYTVPNIFAITQKLSQQEFCELVLPSLKPVFSIRDPPQNMIVLLEKLDVFQQKTPREVFRDDVMPLVYAAIEAPTAVVQEKALRIIPSLAESLDYTTVKNSLFPRVQTLFVQTTILSVKVSTLICFHSMIKVIDKYTMQEKMVPLLKNIKTKEPAVMLATLAVYDEMGKHLDKEIIATEILPQLWRMSFGPLLNLDQFKKFMKTIRELTSRVEEAHTRHLQEVKSLEEQTRTVSANATVGASKTSQITGDDSMSFESLVQGKASQNNSSEDIFSSMQSSNSYGGLTATIASTAAAAATTPTNQIWPHTTPSRQSPMMTPMNVSSSSSVFSVTRSQASKSTESLSWSAPSNPIPTLPTPPTFHSSANTSNPSSLLNSMNALSIHPPTAKPNYSAVRDVSLTPAPSTRPASTNNLSNMGLLQPTSNYTSQQNAPSLSSSSGHKITNLNAFDPLS

Mean predicted aligned error: 19.57 Å